Protein AF-A0A957VDD8-F1 (afdb_monomer_lite)

pLDDT: mean 85.75, std 15.96, range [26.28, 98.25]

Sequence (652 aa):
ADLAPQQKHSPRVVVMTPGPHNETYFEHAYLAAYLGYSLVQGDDLTVREGVVSLKSLEGLQPVDVILRRVDDEFCDPLELREDSRLGVAGLLETARRHNVAIANPLGSSVLENPGLMPFLPGLAKALLGQELILPSAATWWCGQPQELDFVLTHLDKLIIKKLSRQPQSRTAFGPLLSQAQRATLREQVKAQPHLFVGQEQVSFSTTPSFIEGRLEARHAVLRSFAVARRGSYIVMPGGLTRSAPDRGNFLVSNQAGGTSKDTWVLTSQPQKHISLWLQANRVEQAFKGSQFLPSRAAENLFWVGRYAERAEATARLLRMILDYLDDEPFGDEAEMACLAHLLRALTEVTATYPGFVGEESEALLVDPVPELLSVALTAERPGSLLSNLRSLARAAFAVRDLWSTDTWRVIEGLEGPWNALHLSETVSLSQMQNELNPLITALMAFAGLSVESMTHEAGWLLLDMGRRLERSQLTMSFIGATLGPEHAEAVQPLLLETVLRTTENVITYRRRYRSYLHVQTVLDLLLLDGTNPRSVVYQLDRLQEHLKQLPQERLAYRLGREERLLLEASTELRLSDTGELSQSSPGSGRREPLDGMLAHLAQLLDEMAQALTLNYFSHAQVPHRLVSAAQADGLPAATNGALKPIEPGEIS

Secondary structure (DSSP, 8-state):
-TTSTT--SS--EEEE---TTSTTHHHHHHHHHHHT-EEE-GGGEEEETTEEEEEETTEEEE--EEEE-S-GGGS-TTTT-TT-SSS-TTHHHHHHTTSSEEESPTTGGGGG-GGGGGGHHHHHHHHHSS--SSPPPPEEETTSHHHHHHHHHSTTTEEEEESS--TT-PPEEGGGS-HHHHHHHHHHHHHSGGGEEEEE-PPPPEEEEEETTEEEEEEEEEE--EEEETTEEEE-S--EEEE-SSTT-----TTTTPEEE------SSPPP---STT-GGGHHHHTT---PPBHHHHHHHHHHHHHHHHHHHHHHHHHHHHHHHHSTT---HHHHHHHHHHHHHHHHHHT--STTSSTTHHHHHHS-HHHHHHHHH-TTSTT-HHHHHHHHHHHHHTTGGGS-HHHHHHHHHHHHHHHHHHTSS---HHHHHHHHHHHHHHHHHHHHHHHHHS-TTHHHHHHHHHHHHHHHHHHHHHHHHHHSB---TTHHHHHHHHHHHHTT-HHHHHHHHTT---HHHHHIIIII-TT-TTSHHHHHHHHHHHHTTS-----TT---HHHHHHHHHHHHHHH--HHHHTSPPTTTSB-HHHHHHHHHHHHHHHHHHHHHIIIII--------SS-------------------------

Foldseek 3Di:
DVQFLVPDPFFQEAEEDLFDPDPCVVVSLVVCLQVVHHYDFQVQWEADPLFIWGQFLQGTHTHREYAYPDAQQQAALVPHNVPHPGHYHCVVVSVVVSNHGYVVDRPPCLVVQLLCLCCVQVCCCVPVVDGDPDHDFDKAQLVDPVSVVVCLVPLLFWWKFFRDPDVPGDTDNNVPDDPVRSVVVSVVCVVPVNGMMTGGDDDAFWDWDQDPNDTDTFGKDWDWDWDDDPNDIDIDQWTWMWTQPDHPDPDTDVVNVIDTDTGHDDDPDDDDPDRPVPPPPCVVVVVPDPPGQRLLLLVLLLLLLLLLLLLLLLLLLLLLLLVLVVPPDPDDPLSLVLSLLSQQLSCLLLVQPPGCHDDCNVVCSVPVVVSSCCLAQPCVGRSRNLVSLVSSLSSCSRNVSQDDPVLVVLSVVQNVLSVVQNPDPDDDSVSVSVVSVVNSVSSVVNVVCLVVPHDPASSSLSNLLSNLLNLLLSLLSSCCSQQFFADDPSNQQVSQCSNCSSLVNNVVLCVPVVPDRAQLSSCCQQAPPCVDCSHNLVSLVSNLVSVVRRNDPDPPPDDALLNVLSVVLNVLSNPDRSVLQNDDDPPPSGSVVSNVNSVSSNVSSVVSVVSCCVSRNDPDPPPDPPDDPPPPPDDDDDDDDDDDDDDDDDDD

Radius of gyration: 32.77 Å; chains: 1; bounding box: 100×66×93 Å

Structure (mmCIF, N/CA/C/O backbone):
data_AF-A0A957VDD8-F1
#
_entry.id   AF-A0A957VDD8-F1
#
loop_
_atom_site.group_PDB
_atom_site.id
_atom_site.type_symbol
_atom_site.label_atom_id
_atom_site.label_alt_id
_atom_site.label_comp_id
_atom_site.label_asym_id
_atom_site.label_entity_id
_atom_site.label_seq_id
_atom_site.pdbx_PDB_ins_code
_atom_site.Cartn_x
_atom_site.Cartn_y
_atom_site.Cartn_z
_atom_site.occupancy
_atom_site.B_iso_or_equiv
_atom_site.auth_seq_id
_atom_site.auth_comp_id
_atom_site.auth_asym_id
_atom_site.auth_atom_id
_atom_site.pdbx_PDB_model_num
ATOM 1 N N . ALA A 1 1 ? -1.784 -12.074 -27.170 1.00 60.00 1 ALA A N 1
ATOM 2 C CA . ALA A 1 1 ? -2.150 -13.320 -27.871 1.00 60.00 1 ALA A CA 1
ATOM 3 C C . ALA A 1 1 ? -0.938 -13.862 -28.619 1.00 60.00 1 ALA A C 1
ATOM 5 O O . ALA A 1 1 ? -0.396 -14.850 -28.160 1.00 60.00 1 ALA A O 1
ATOM 6 N N . ASP A 1 2 ? -0.436 -13.162 -29.644 1.00 74.94 2 ASP A N 1
ATOM 7 C CA . ASP A 1 2 ? 0.690 -13.613 -30.490 1.00 74.94 2 ASP A CA 1
ATOM 8 C C . ASP A 1 2 ? 1.978 -13.984 -29.727 1.00 74.94 2 ASP A C 1
ATOM 10 O O . ASP A 1 2 ? 2.726 -14.842 -30.178 1.00 74.94 2 ASP A O 1
ATOM 14 N N . LEU A 1 3 ? 2.237 -13.350 -28.577 1.00 82.38 3 LEU A N 1
ATOM 15 C CA . LEU A 1 3 ? 3.421 -13.621 -27.754 1.00 82.38 3 LEU A CA 1
ATOM 16 C C . LEU A 1 3 ? 3.244 -14.809 -26.787 1.00 82.38 3 LEU A C 1
ATOM 18 O O . LEU A 1 3 ? 4.228 -15.325 -26.276 1.00 82.38 3 LEU A O 1
ATOM 22 N N . ALA A 1 4 ? 2.009 -15.230 -26.495 1.00 82.38 4 ALA A N 1
ATOM 23 C CA . ALA A 1 4 ? 1.759 -16.279 -25.509 1.00 82.38 4 ALA A CA 1
ATOM 24 C C . ALA A 1 4 ? 2.214 -17.645 -26.057 1.00 82.38 4 ALA A C 1
ATOM 26 O O . ALA A 1 4 ? 1.820 -17.980 -27.177 1.00 82.38 4 ALA A O 1
ATOM 27 N N . PRO A 1 5 ? 2.959 -18.467 -25.293 1.00 78.81 5 PRO A N 1
ATOM 28 C CA . PRO A 1 5 ? 3.554 -19.689 -25.840 1.00 78.81 5 PRO A CA 1
ATOM 29 C C . PRO A 1 5 ? 2.548 -20.706 -26.391 1.00 78.81 5 PRO A C 1
ATOM 31 O O . PRO A 1 5 ? 2.798 -21.347 -27.406 1.00 78.81 5 PRO A O 1
ATOM 34 N N . GLN A 1 6 ? 1.371 -20.807 -25.767 1.00 75.75 6 GLN A N 1
ATOM 35 C CA . GLN A 1 6 ? 0.281 -21.686 -26.210 1.00 75.75 6 GLN A CA 1
ATOM 36 C C . GLN A 1 6 ? -0.730 -20.982 -27.135 1.00 75.75 6 GLN A C 1
ATOM 38 O O . GLN A 1 6 ? -1.808 -21.517 -27.374 1.00 75.75 6 GLN A O 1
ATOM 43 N N . GLN A 1 7 ? -0.432 -19.758 -27.600 1.00 71.62 7 GLN A N 1
ATOM 44 C CA . GLN A 1 7 ? -1.310 -18.917 -28.433 1.00 71.62 7 GLN A CA 1
ATOM 45 C C . GLN A 1 7 ? -2.776 -18.891 -27.963 1.00 71.62 7 GLN A C 1
ATOM 47 O O . GLN A 1 7 ? -3.713 -18.880 -28.763 1.00 71.62 7 GLN A O 1
ATOM 52 N N . LYS A 1 8 ? -2.986 -18.873 -26.640 1.00 72.00 8 LYS A N 1
ATOM 53 C CA . LYS A 1 8 ? -4.323 -18.824 -26.040 1.00 72.00 8 LYS A CA 1
ATOM 54 C C . LYS A 1 8 ? -5.091 -17.612 -26.567 1.00 72.00 8 LYS A C 1
ATOM 56 O O . LYS A 1 8 ? -4.533 -16.518 -26.690 1.00 72.00 8 LYS A O 1
ATOM 61 N N . HIS A 1 9 ? -6.391 -17.791 -26.804 1.00 63.25 9 HIS A N 1
ATOM 62 C CA . HIS A 1 9 ? -7.280 -16.707 -27.235 1.00 63.25 9 HIS A CA 1
ATOM 63 C C . HIS A 1 9 ? -7.305 -15.538 -26.234 1.00 63.25 9 HIS A C 1
ATOM 65 O O . HIS A 1 9 ? -7.321 -14.382 -26.657 1.00 63.25 9 HIS A O 1
ATOM 71 N N . SER A 1 10 ? -7.228 -15.836 -24.932 1.00 74.56 10 SER A N 1
ATOM 72 C CA . SER A 1 10 ? -7.159 -14.852 -23.843 1.00 74.56 10 SER A CA 1
ATOM 73 C C . SER A 1 10 ? -6.005 -15.206 -22.895 1.00 74.56 10 SER A C 1
ATOM 75 O O . SER A 1 10 ? -6.232 -15.905 -21.909 1.00 74.56 10 SER A O 1
ATOM 77 N N . PRO A 1 11 ? -4.757 -14.812 -23.209 1.00 85.56 11 PRO A N 1
ATOM 78 C CA . PRO A 1 11 ? -3.621 -15.103 -22.345 1.00 85.56 11 PRO A CA 1
ATOM 79 C C . PRO A 1 11 ? -3.638 -14.205 -21.110 1.00 85.56 11 PRO A C 1
ATOM 81 O O . PRO A 1 11 ? -3.979 -13.023 -21.205 1.00 85.56 11 PRO A O 1
ATOM 84 N N . ARG A 1 12 ? -3.205 -14.739 -19.970 1.00 88.12 12 ARG A N 1
ATOM 85 C CA . ARG A 1 12 ? -2.995 -13.951 -18.759 1.00 88.12 12 ARG A CA 1
ATOM 86 C C . ARG A 1 12 ? -1.698 -13.163 -18.880 1.00 88.12 12 ARG A C 1
ATOM 88 O O . ARG A 1 12 ? -0.616 -13.747 -18.962 1.00 88.12 12 ARG A O 1
ATOM 95 N N . VAL A 1 13 ? -1.829 -11.840 -18.885 1.00 91.75 13 VAL A N 1
ATOM 96 C CA . VAL A 1 13 ? -0.711 -10.899 -18.974 1.00 91.75 13 VAL A CA 1
ATOM 97 C C . VAL A 1 13 ? -0.576 -10.152 -17.652 1.00 91.75 13 VAL A C 1
ATOM 99 O O . VAL A 1 13 ? -1.572 -9.675 -17.111 1.00 91.75 13 VAL A O 1
ATOM 102 N N . VAL A 1 14 ? 0.651 -10.037 -17.147 1.00 93.88 14 VAL A N 1
ATOM 103 C CA . VAL A 1 14 ? 0.979 -9.258 -15.942 1.00 93.88 14 VAL A CA 1
ATOM 104 C C . VAL A 1 14 ? 2.075 -8.237 -16.240 1.00 93.88 14 VAL A C 1
ATOM 106 O O . VAL A 1 14 ? 2.902 -8.460 -17.127 1.00 93.88 14 VAL A O 1
ATOM 109 N N . VAL A 1 15 ? 2.104 -7.130 -15.496 1.00 95.69 15 VAL A N 1
ATOM 110 C CA . VAL A 1 15 ? 3.193 -6.142 -15.538 1.00 95.69 15 VAL A CA 1
ATOM 111 C C . VAL A 1 15 ? 4.089 -6.342 -14.321 1.00 95.69 15 VAL A C 1
ATOM 113 O O . VAL A 1 15 ? 3.688 -6.023 -13.205 1.00 95.69 15 VAL A O 1
ATOM 116 N N . MET A 1 16 ? 5.299 -6.862 -14.524 1.00 96.38 16 MET A N 1
ATOM 117 C CA . MET A 1 16 ? 6.254 -7.114 -13.442 1.00 96.38 16 MET A CA 1
ATOM 118 C C . MET A 1 16 ? 7.080 -5.863 -13.145 1.00 96.38 16 MET A C 1
ATOM 120 O O . MET A 1 16 ? 7.816 -5.389 -14.011 1.00 96.38 16 MET A O 1
ATOM 124 N N . THR A 1 17 ? 6.979 -5.347 -11.922 1.00 95.56 17 THR A N 1
ATOM 125 C CA . THR A 1 17 ? 7.625 -4.113 -11.456 1.00 95.56 17 THR A CA 1
ATOM 126 C C . THR A 1 17 ? 8.603 -4.390 -10.307 1.00 95.56 17 THR A C 1
ATOM 128 O O . THR A 1 17 ? 8.339 -5.265 -9.482 1.00 95.56 17 THR A O 1
ATOM 131 N N . PRO A 1 18 ? 9.712 -3.634 -10.189 1.00 93.12 18 PRO A N 1
ATOM 132 C CA . PRO A 1 18 ? 10.590 -3.705 -9.018 1.00 93.12 18 PRO A CA 1
ATOM 133 C C . PRO A 1 18 ? 9.911 -3.162 -7.749 1.00 93.12 18 PRO A C 1
ATOM 135 O O . PRO A 1 18 ? 10.306 -3.503 -6.638 1.00 93.12 18 PRO A O 1
ATOM 138 N N . GLY A 1 19 ? 8.859 -2.350 -7.899 1.00 91.56 19 GLY A N 1
ATOM 139 C CA . GLY A 1 19 ? 8.053 -1.846 -6.792 1.00 91.56 19 GLY A CA 1
ATOM 140 C C . GLY A 1 19 ? 8.102 -0.335 -6.584 1.00 91.56 19 GLY A C 1
ATOM 141 O O . GLY A 1 19 ? 8.735 0.377 -7.366 1.00 91.56 19 GLY A O 1
ATOM 142 N N . PRO A 1 20 ? 7.448 0.147 -5.513 1.00 89.12 20 PRO A N 1
ATOM 143 C CA . PRO A 1 20 ? 7.213 1.572 -5.267 1.00 89.12 20 PRO A CA 1
ATOM 144 C C . PRO A 1 20 ? 8.469 2.437 -5.132 1.00 89.12 20 PRO A C 1
ATOM 146 O O . PRO A 1 20 ? 8.449 3.615 -5.463 1.00 89.12 20 PRO A O 1
ATOM 149 N N . HIS A 1 21 ? 9.583 1.856 -4.690 1.00 87.19 21 HIS A N 1
ATOM 150 C CA . HIS A 1 21 ? 10.847 2.578 -4.509 1.00 87.19 21 HIS A CA 1
ATOM 151 C C . HIS A 1 21 ? 11.586 2.873 -5.828 1.00 87.19 21 HIS A C 1
ATOM 153 O O . HIS A 1 21 ? 12.662 3.465 -5.814 1.00 87.19 21 HIS A O 1
ATOM 159 N N . ASN A 1 22 ? 11.049 2.445 -6.975 1.00 88.75 22 ASN A N 1
ATOM 160 C CA . ASN A 1 22 ? 11.632 2.726 -8.281 1.00 88.75 22 ASN A CA 1
ATOM 161 C C . ASN A 1 22 ? 11.146 4.073 -8.840 1.00 88.75 22 ASN A C 1
ATOM 163 O O . ASN A 1 22 ? 9.949 4.349 -8.855 1.00 88.75 22 ASN A O 1
ATOM 167 N N . GLU A 1 23 ? 12.066 4.867 -9.398 1.00 84.44 23 GLU A N 1
ATOM 168 C CA . GLU A 1 23 ? 11.783 6.202 -9.959 1.00 84.44 23 GLU A CA 1
ATOM 169 C C . GLU A 1 23 ? 10.713 6.214 -11.070 1.00 84.44 23 GLU A C 1
ATOM 171 O O . GLU A 1 23 ? 10.054 7.229 -11.284 1.00 84.44 23 GLU A O 1
ATOM 176 N N . THR A 1 24 ? 10.508 5.091 -11.767 1.00 88.75 24 THR A N 1
ATOM 177 C CA . THR A 1 24 ? 9.516 4.945 -12.847 1.00 88.75 24 THR A CA 1
ATOM 178 C C . THR A 1 24 ? 8.283 4.130 -12.446 1.00 88.75 24 THR A C 1
ATOM 180 O O . THR A 1 24 ? 7.459 3.806 -13.300 1.00 88.75 24 THR A O 1
ATOM 183 N N . TYR A 1 25 ? 8.094 3.831 -11.154 1.00 91.12 25 TYR A N 1
ATOM 184 C CA . TYR A 1 25 ? 6.967 3.019 -10.676 1.00 91.12 25 TYR A CA 1
ATOM 185 C C . TYR A 1 25 ? 5.596 3.566 -11.104 1.00 91.12 25 TYR A C 1
ATOM 187 O O . TYR A 1 25 ? 4.730 2.793 -11.515 1.00 91.12 25 TYR A O 1
ATOM 195 N N . PHE A 1 26 ? 5.418 4.891 -11.092 1.00 88.31 26 PHE A N 1
ATOM 196 C CA . PHE A 1 26 ? 4.192 5.529 -11.576 1.00 88.31 26 PHE A CA 1
ATOM 197 C C . PHE A 1 26 ? 3.865 5.147 -13.030 1.00 88.31 26 PHE A C 1
ATOM 199 O O . PHE A 1 26 ? 2.717 4.833 -13.335 1.00 88.31 26 PHE A O 1
ATOM 206 N N . GLU A 1 27 ? 4.864 5.115 -13.920 1.00 91.19 27 GLU A N 1
ATOM 207 C CA . GLU A 1 27 ? 4.679 4.697 -15.317 1.00 91.19 27 GLU A CA 1
ATOM 208 C C . GLU A 1 27 ? 4.226 3.233 -15.388 1.00 91.19 27 GLU A C 1
ATOM 210 O O . GLU A 1 27 ? 3.357 2.890 -16.187 1.00 91.19 27 GLU A O 1
ATOM 215 N N . HIS A 1 28 ? 4.770 2.372 -14.522 1.00 94.31 28 HIS A N 1
ATOM 216 C CA . HIS A 1 28 ? 4.409 0.955 -14.471 1.00 94.31 28 HIS A CA 1
ATOM 217 C C . HIS A 1 28 ? 2.951 0.767 -14.040 1.00 94.31 28 HIS A C 1
ATOM 219 O O . HIS A 1 28 ? 2.212 0.047 -14.710 1.00 94.31 28 HIS A O 1
ATOM 225 N N . ALA A 1 29 ? 2.533 1.447 -12.967 1.00 90.62 29 ALA A N 1
ATOM 226 C CA . ALA A 1 29 ? 1.161 1.408 -12.468 1.00 90.62 29 ALA A CA 1
ATOM 227 C C . ALA A 1 29 ? 0.167 2.003 -13.477 1.00 90.62 29 ALA A C 1
ATOM 229 O O . ALA A 1 29 ? -0.866 1.399 -13.757 1.00 90.62 29 ALA A O 1
ATOM 230 N N . TYR A 1 30 ? 0.512 3.139 -14.093 1.00 89.56 30 TYR A N 1
ATOM 231 C CA . TYR A 1 30 ? -0.303 3.756 -15.138 1.00 89.56 30 TYR A CA 1
ATOM 232 C C . TYR A 1 30 ? -0.490 2.827 -16.342 1.00 89.56 30 TYR A C 1
ATOM 234 O O . TYR A 1 30 ? -1.609 2.655 -16.817 1.00 89.56 30 TYR A O 1
ATOM 242 N N . LEU A 1 31 ? 0.585 2.197 -16.831 1.00 89.62 31 LEU A N 1
ATOM 243 C CA . LEU A 1 31 ? 0.509 1.261 -17.955 1.00 89.62 31 LEU A CA 1
ATOM 244 C C . LEU A 1 31 ? -0.300 0.009 -17.608 1.00 89.62 31 LEU A C 1
ATOM 246 O O . LEU A 1 31 ? -1.077 -0.446 -18.443 1.00 89.62 31 LEU A O 1
ATOM 250 N N . ALA A 1 32 ? -0.135 -0.538 -16.401 1.00 89.62 32 ALA A N 1
ATOM 251 C CA . ALA A 1 32 ? -0.904 -1.689 -15.936 1.00 89.62 32 ALA A CA 1
ATOM 252 C C . ALA A 1 32 ? -2.409 -1.378 -15.913 1.00 89.62 32 ALA A C 1
ATOM 254 O O . ALA A 1 32 ? -3.184 -2.095 -16.548 1.00 89.62 32 ALA A O 1
ATOM 255 N N . ALA A 1 33 ? -2.798 -0.253 -15.303 1.00 84.88 33 ALA A N 1
ATOM 256 C CA . ALA A 1 33 ? -4.184 0.207 -15.258 1.00 84.88 33 ALA A CA 1
ATOM 257 C C . ALA A 1 33 ? -4.743 0.514 -16.660 1.00 84.88 33 ALA A C 1
ATOM 259 O O . ALA A 1 33 ? -5.826 0.056 -17.014 1.00 84.88 33 ALA A O 1
ATOM 260 N N . TYR A 1 34 ? -3.988 1.231 -17.499 1.00 84.62 34 TYR A N 1
ATOM 261 C CA . TYR A 1 34 ? -4.412 1.592 -18.856 1.00 84.62 34 TYR A CA 1
ATOM 262 C C . TYR A 1 34 ? -4.612 0.371 -19.768 1.00 84.62 34 TYR A C 1
ATOM 264 O O . TYR A 1 34 ? -5.492 0.378 -20.629 1.00 84.62 34 TYR A O 1
ATOM 272 N N . LEU A 1 35 ? -3.791 -0.672 -19.599 1.00 84.44 35 LEU A N 1
ATOM 273 C CA . LEU A 1 35 ? -3.866 -1.909 -20.381 1.00 84.44 35 LEU A CA 1
ATOM 274 C C . LEU A 1 35 ? -4.796 -2.968 -19.765 1.00 84.44 35 LEU A C 1
ATOM 276 O O . LEU A 1 35 ? -5.073 -3.966 -20.432 1.00 84.44 35 LEU A O 1
ATOM 280 N N . GLY A 1 36 ? -5.269 -2.769 -18.531 1.00 81.81 36 GLY A N 1
ATOM 281 C CA . GLY A 1 36 ? -6.085 -3.742 -17.800 1.00 81.81 36 GLY A CA 1
ATOM 282 C C . GLY A 1 36 ? -5.315 -5.006 -17.399 1.00 81.81 36 GLY A C 1
ATOM 283 O O . GLY A 1 36 ? -5.866 -6.104 -17.438 1.00 81.81 36 GLY A O 1
ATOM 284 N N . TYR A 1 37 ? -4.025 -4.879 -17.077 1.00 88.56 37 TYR A N 1
ATOM 285 C CA . TYR A 1 37 ? -3.176 -5.988 -16.625 1.00 88.56 37 TYR A CA 1
ATOM 286 C C . TYR A 1 37 ? -2.872 -5.858 -15.135 1.00 88.56 37 TYR A C 1
ATOM 288 O O . TYR A 1 37 ? -2.703 -4.752 -14.632 1.00 88.56 37 TYR A O 1
ATOM 296 N N . SER A 1 38 ? -2.746 -6.981 -14.424 1.00 89.88 38 SER A N 1
ATOM 297 C CA . SER A 1 38 ? -2.346 -6.959 -13.012 1.00 89.88 38 SER A CA 1
ATOM 298 C C . SER A 1 38 ? -0.904 -6.459 -12.868 1.00 89.88 38 SER A C 1
ATOM 300 O O . SER A 1 38 ? 0.008 -6.993 -13.510 1.00 89.88 38 SER A O 1
ATOM 302 N N . LEU A 1 39 ? -0.696 -5.455 -12.013 1.00 93.06 39 LEU A N 1
ATOM 303 C CA . LEU A 1 39 ? 0.628 -5.006 -11.591 1.00 93.06 39 LEU A CA 1
ATOM 304 C C . LEU A 1 39 ? 1.164 -5.953 -10.510 1.00 93.06 39 LEU A C 1
ATOM 306 O O . LEU A 1 39 ? 0.517 -6.162 -9.487 1.00 93.06 39 LEU A O 1
ATOM 310 N N . VAL A 1 40 ? 2.341 -6.539 -10.731 1.00 94.00 40 VAL A N 1
ATOM 311 C CA . VAL A 1 40 ? 2.903 -7.586 -9.861 1.00 94.00 40 VAL A CA 1
ATOM 312 C C . VAL A 1 40 ? 4.370 -7.313 -9.539 1.00 94.00 40 VAL A C 1
ATOM 314 O O . VAL A 1 40 ? 5.125 -6.844 -10.387 1.00 94.00 40 VAL A O 1
ATOM 317 N N . GLN A 1 41 ? 4.798 -7.611 -8.318 1.00 93.00 41 GLN A N 1
ATOM 318 C CA . GLN A 1 41 ? 6.211 -7.717 -7.945 1.00 93.00 41 GLN A CA 1
ATOM 319 C C . GLN A 1 41 ? 6.682 -9.175 -8.052 1.00 93.00 41 GLN A C 1
ATOM 321 O O . GLN A 1 41 ? 5.865 -10.081 -8.210 1.00 93.00 41 GLN A O 1
ATOM 326 N N . GLY A 1 42 ? 7.994 -9.417 -7.950 1.00 91.12 42 GLY A N 1
ATOM 327 C CA . GLY A 1 42 ? 8.552 -10.776 -7.956 1.00 91.12 42 GLY A CA 1
ATOM 328 C C . GLY A 1 42 ? 7.888 -11.698 -6.925 1.00 91.12 42 GLY A C 1
ATOM 329 O O . GLY A 1 42 ? 7.486 -12.810 -7.258 1.00 91.12 42 GLY A O 1
ATOM 330 N N . ASP A 1 43 ? 7.644 -11.186 -5.716 1.00 88.94 43 ASP A N 1
ATOM 331 C CA . ASP A 1 43 ? 6.997 -11.933 -4.631 1.00 88.94 43 ASP A CA 1
ATOM 332 C C . ASP A 1 43 ? 5.519 -12.263 -4.884 1.00 88.94 43 ASP A C 1
ATOM 334 O O . ASP A 1 43 ? 4.988 -13.176 -4.251 1.00 88.94 43 ASP A O 1
ATOM 338 N N . ASP A 1 44 ? 4.853 -11.594 -5.827 1.00 91.69 44 ASP A N 1
ATOM 339 C CA . ASP A 1 44 ? 3.480 -11.927 -6.230 1.00 91.69 44 ASP A CA 1
ATOM 340 C C . ASP A 1 44 ? 3.447 -13.152 -7.161 1.00 91.69 44 ASP A C 1
ATOM 342 O O . ASP A 1 44 ? 2.391 -13.741 -7.398 1.00 91.69 44 ASP A O 1
ATOM 346 N N . LEU A 1 45 ? 4.603 -13.565 -7.687 1.00 93.94 45 LEU A N 1
ATOM 347 C CA . LEU A 1 45 ? 4.751 -14.679 -8.610 1.00 93.94 45 LEU A CA 1
ATOM 348 C C . LEU A 1 45 ? 5.484 -15.852 -7.943 1.00 93.94 45 LEU A C 1
ATOM 350 O O . LEU A 1 45 ? 6.238 -15.717 -6.978 1.00 93.94 45 LEU A O 1
ATOM 354 N N . THR A 1 46 ? 5.245 -17.057 -8.444 1.00 94.12 46 THR A N 1
ATOM 355 C CA . THR A 1 46 ? 5.969 -18.264 -8.036 1.00 94.12 46 THR A CA 1
ATOM 356 C C . THR A 1 46 ? 6.078 -19.223 -9.207 1.00 94.12 46 THR A C 1
ATOM 358 O O . THR A 1 46 ? 5.191 -19.267 -10.057 1.00 94.12 46 THR A O 1
ATOM 361 N N . VAL A 1 47 ? 7.157 -19.997 -9.261 1.00 94.38 47 VAL A N 1
ATOM 362 C CA . VAL A 1 47 ? 7.317 -21.073 -10.238 1.00 94.38 47 VAL A CA 1
ATOM 363 C C . VAL A 1 47 ? 7.036 -22.399 -9.547 1.00 94.38 47 VAL A C 1
ATOM 365 O O . VAL A 1 47 ? 7.684 -22.741 -8.559 1.00 94.38 47 VAL A O 1
ATOM 368 N N . ARG A 1 48 ? 6.080 -23.164 -10.078 1.00 90.38 48 ARG A N 1
ATOM 369 C CA . ARG A 1 48 ? 5.814 -24.549 -9.665 1.00 90.38 48 ARG A CA 1
ATOM 370 C C . ARG A 1 48 ? 5.756 -25.428 -10.899 1.00 90.38 48 ARG A C 1
ATOM 372 O O . ARG A 1 48 ? 5.112 -25.061 -11.873 1.00 90.38 48 ARG A O 1
ATOM 379 N N . GLU A 1 49 ? 6.479 -26.546 -10.873 1.00 88.00 49 GLU A N 1
ATOM 380 C CA . GLU A 1 49 ? 6.519 -27.516 -11.982 1.00 88.00 49 GLU A CA 1
ATOM 381 C C . GLU A 1 49 ? 6.865 -26.877 -13.345 1.00 88.00 49 GLU A C 1
ATOM 383 O O . GLU A 1 49 ? 6.415 -27.307 -14.403 1.00 88.00 49 GLU A O 1
ATOM 388 N N . GLY A 1 50 ? 7.689 -25.822 -13.327 1.00 89.50 50 GLY A N 1
ATOM 389 C CA . GLY A 1 50 ? 8.068 -25.072 -14.525 1.00 89.50 50 GLY A CA 1
ATOM 390 C C . GLY A 1 50 ? 6.958 -24.185 -15.093 1.00 89.50 50 GLY A C 1
ATOM 391 O O . GLY A 1 50 ? 7.019 -23.857 -16.272 1.00 89.50 50 GLY A O 1
ATOM 392 N N . VAL A 1 51 ? 5.950 -23.808 -14.305 1.00 92.62 51 VAL A N 1
ATOM 393 C CA . VAL A 1 51 ? 4.892 -22.856 -14.677 1.00 92.62 51 VAL A CA 1
ATOM 394 C C . VAL A 1 51 ? 4.945 -21.651 -13.740 1.00 92.62 51 VAL A C 1
ATOM 396 O O . VAL A 1 51 ? 4.899 -21.810 -12.518 1.00 92.62 51 VAL A O 1
ATOM 399 N N . VAL A 1 52 ? 5.010 -20.437 -14.301 1.00 95.25 52 VAL A N 1
ATOM 400 C CA . VAL A 1 52 ? 4.866 -19.200 -13.517 1.00 95.25 52 VAL A CA 1
ATOM 401 C C . VAL A 1 52 ? 3.397 -19.019 -13.152 1.00 95.25 52 VAL A C 1
ATOM 403 O O . VAL A 1 52 ? 2.529 -19.009 -14.024 1.00 95.25 52 VAL A O 1
ATOM 406 N N . SER A 1 53 ? 3.121 -18.838 -11.867 1.00 94.31 53 SER A N 1
ATOM 407 C CA . SER A 1 53 ? 1.785 -18.601 -11.329 1.00 94.31 53 SER A CA 1
ATOM 408 C C . SER A 1 53 ? 1.742 -17.321 -10.501 1.00 94.31 53 SER A C 1
ATOM 410 O O . SER A 1 53 ? 2.662 -17.037 -9.736 1.00 94.31 53 SER A O 1
ATOM 412 N N . LEU A 1 54 ? 0.655 -16.568 -10.640 1.00 92.50 54 LEU A N 1
ATOM 413 C CA . LEU A 1 54 ? 0.279 -15.443 -9.795 1.00 92.50 54 LEU A CA 1
ATOM 414 C C . LEU A 1 54 ? -0.349 -15.961 -8.501 1.00 92.50 54 LEU A C 1
ATOM 416 O O . LEU A 1 54 ? -1.279 -16.767 -8.545 1.00 92.50 54 LEU A O 1
ATOM 420 N N . LYS A 1 55 ? 0.133 -15.462 -7.364 1.00 91.12 55 LYS A N 1
ATOM 421 C CA . LYS A 1 55 ? -0.473 -15.652 -6.045 1.00 91.12 55 LYS A CA 1
ATOM 422 C C . LYS A 1 55 ? -1.658 -14.695 -5.916 1.00 91.12 55 LYS A C 1
ATOM 424 O O . LYS A 1 55 ? -1.469 -13.485 -5.783 1.00 91.12 55 LYS A O 1
ATOM 429 N N . SER A 1 56 ? -2.871 -15.227 -6.009 1.00 88.19 56 SER A N 1
ATOM 430 C CA . SER A 1 56 ? -4.107 -14.450 -5.884 1.00 88.19 56 SER A CA 1
ATOM 431 C C . SER A 1 56 ? -4.945 -14.927 -4.705 1.00 88.19 56 SER A C 1
ATOM 433 O O . SER A 1 56 ? -4.706 -16.007 -4.163 1.00 88.19 56 SER A O 1
ATOM 435 N N . LEU A 1 57 ? -5.968 -14.155 -4.340 1.00 81.62 57 LEU A N 1
ATOM 436 C CA . LEU A 1 57 ? -6.957 -14.583 -3.343 1.00 81.62 57 LEU A CA 1
ATOM 437 C C . LEU A 1 57 ? -7.685 -15.880 -3.730 1.00 81.62 57 LEU A C 1
ATOM 439 O O . LEU A 1 57 ? -8.105 -16.626 -2.859 1.00 81.62 57 LEU A O 1
ATOM 443 N N . GLU A 1 58 ? -7.796 -16.172 -5.026 1.00 78.44 58 GLU A N 1
ATOM 444 C CA . GLU A 1 58 ? -8.409 -17.398 -5.559 1.00 78.44 58 GLU A CA 1
ATOM 445 C C . GLU A 1 58 ? -7.381 -18.532 -5.749 1.00 78.44 58 GLU A C 1
ATOM 447 O O . GLU A 1 58 ? -7.591 -19.461 -6.529 1.00 78.44 58 GLU A O 1
ATOM 452 N N . GLY A 1 59 ? -6.219 -18.429 -5.100 1.00 82.81 59 GLY A N 1
ATOM 453 C CA . GLY A 1 59 ? -5.120 -19.381 -5.220 1.00 82.81 59 GLY A CA 1
ATOM 454 C C . GLY A 1 59 ? -4.160 -19.066 -6.369 1.00 82.81 59 GLY A C 1
ATOM 455 O O . GLY A 1 59 ? -4.030 -17.922 -6.823 1.00 82.81 59 GLY A O 1
ATOM 456 N N . LEU A 1 60 ? -3.431 -20.091 -6.819 1.00 88.38 60 LEU A N 1
ATOM 457 C CA . LEU A 1 60 ? -2.388 -19.957 -7.836 1.00 88.38 60 LEU A CA 1
ATOM 458 C C . LEU A 1 60 ? -2.965 -19.951 -9.248 1.00 88.38 60 LEU A C 1
ATOM 460 O O . LEU A 1 60 ? -3.612 -20.903 -9.678 1.00 88.38 60 LEU A O 1
ATOM 464 N N . GLN A 1 61 ? -2.668 -18.889 -9.991 1.00 88.31 61 GLN A N 1
ATOM 465 C CA . GLN A 1 61 ? -3.212 -18.670 -11.325 1.00 88.31 61 GLN A CA 1
ATOM 466 C C . GLN A 1 61 ? -2.098 -18.617 -12.380 1.00 88.31 61 GLN A C 1
ATOM 468 O O . GLN A 1 61 ? -1.222 -17.759 -12.274 1.00 88.31 61 GLN A O 1
ATOM 473 N N . PRO A 1 62 ? -2.108 -19.465 -13.423 1.00 91.44 62 PRO A N 1
ATOM 474 C CA . PRO A 1 62 ? -1.013 -19.529 -14.390 1.00 91.44 62 PRO A CA 1
ATOM 475 C C . PRO A 1 62 ? -0.893 -18.234 -15.206 1.00 91.44 62 PRO A C 1
ATOM 477 O O . PRO A 1 62 ? -1.892 -17.703 -15.700 1.00 91.44 62 PRO A O 1
ATOM 480 N N . VAL A 1 63 ? 0.338 -17.749 -15.368 1.00 93.62 63 VAL A N 1
ATOM 481 C CA . VAL A 1 63 ? 0.691 -16.539 -16.124 1.00 93.62 63 VAL A CA 1
ATOM 482 C C . VAL A 1 63 ? 1.296 -16.935 -17.467 1.00 93.62 63 VAL A C 1
ATOM 484 O O . VAL A 1 63 ? 2.257 -17.696 -17.519 1.00 93.62 63 VAL A O 1
ATOM 487 N N . ASP A 1 64 ? 0.763 -16.383 -18.559 1.00 93.56 64 ASP A N 1
ATOM 488 C CA . ASP A 1 64 ? 1.222 -16.703 -19.914 1.00 93.56 64 ASP A CA 1
ATOM 489 C C . ASP A 1 64 ? 2.263 -15.697 -20.430 1.00 93.56 64 ASP A C 1
ATOM 491 O O . ASP A 1 64 ? 3.169 -16.060 -21.185 1.00 93.56 64 ASP A O 1
ATOM 495 N N . VAL A 1 65 ? 2.123 -14.417 -20.060 1.00 94.75 65 VAL A N 1
ATOM 496 C CA . VAL A 1 65 ? 2.983 -13.325 -20.535 1.00 94.75 65 VAL A CA 1
ATOM 497 C C . VAL A 1 65 ? 3.324 -12.360 -19.402 1.00 94.75 65 VAL A C 1
ATOM 499 O O . VAL A 1 65 ? 2.445 -11.898 -18.678 1.00 94.75 65 VAL A O 1
ATOM 502 N N . ILE A 1 66 ? 4.596 -11.984 -19.306 1.00 96.38 66 ILE A N 1
ATOM 503 C CA . ILE A 1 66 ? 5.103 -10.982 -18.370 1.00 96.38 66 ILE A CA 1
ATOM 504 C C . ILE A 1 66 ? 5.623 -9.784 -19.164 1.00 96.38 66 ILE A C 1
ATOM 506 O O . ILE A 1 66 ? 6.632 -9.884 -19.865 1.00 96.38 66 ILE A O 1
ATOM 510 N N . LEU A 1 67 ? 4.959 -8.634 -19.035 1.00 95.44 67 LEU A N 1
ATOM 511 C CA . LEU A 1 67 ? 5.523 -7.344 -19.424 1.00 95.44 67 LEU A CA 1
ATOM 512 C C . LEU A 1 67 ? 6.451 -6.877 -18.303 1.00 95.44 67 LEU A C 1
ATOM 514 O O . LEU A 1 67 ? 6.015 -6.451 -17.238 1.00 95.44 67 LEU A O 1
ATOM 518 N N . ARG A 1 68 ? 7.748 -6.995 -18.529 1.00 94.44 68 ARG A N 1
ATOM 519 C CA . ARG A 1 68 ? 8.772 -6.812 -17.515 1.00 94.44 68 ARG A CA 1
ATOM 520 C C . ARG A 1 68 ? 9.286 -5.377 -17.479 1.00 94.44 68 ARG A C 1
ATOM 522 O O . ARG A 1 68 ? 9.643 -4.806 -18.506 1.00 94.44 68 ARG A O 1
ATOM 529 N N . ARG A 1 69 ? 9.397 -4.839 -16.265 1.00 95.06 69 ARG A N 1
ATOM 530 C CA . ARG A 1 69 ? 10.004 -3.540 -15.932 1.00 95.06 69 ARG A CA 1
ATOM 531 C C . ARG A 1 69 ? 11.146 -3.658 -14.915 1.00 95.06 69 ARG A C 1
ATOM 533 O O . ARG A 1 69 ? 11.488 -2.693 -14.243 1.00 95.06 69 ARG A O 1
ATOM 540 N N . VAL A 1 70 ? 11.696 -4.862 -14.794 1.00 93.62 70 VAL A N 1
ATOM 541 C CA . VAL A 1 70 ? 12.835 -5.224 -13.941 1.00 93.62 70 VAL A CA 1
ATOM 542 C C . VAL A 1 70 ? 14.005 -5.595 -14.849 1.00 93.62 70 VAL A C 1
ATOM 544 O O . VAL A 1 70 ? 13.801 -6.320 -15.824 1.00 93.62 70 VAL A O 1
ATOM 547 N N . ASP A 1 71 ? 15.210 -5.119 -14.543 1.00 91.19 71 ASP A N 1
ATOM 548 C CA . ASP A 1 71 ? 16.416 -5.401 -15.334 1.00 91.19 71 ASP A CA 1
ATOM 549 C C . ASP A 1 71 ? 16.804 -6.886 -15.306 1.00 91.19 71 ASP A C 1
ATOM 551 O O . ASP A 1 71 ? 16.471 -7.603 -14.362 1.00 91.19 71 ASP A O 1
ATOM 555 N N . ASP A 1 72 ? 17.508 -7.346 -16.350 1.00 91.94 72 ASP A N 1
ATOM 556 C CA . ASP A 1 72 ? 17.824 -8.767 -16.588 1.00 91.94 72 ASP A CA 1
ATOM 557 C C . ASP A 1 72 ? 18.389 -9.442 -15.338 1.00 91.94 72 ASP A C 1
ATOM 559 O O . ASP A 1 72 ? 17.803 -10.407 -14.856 1.00 91.94 72 ASP A O 1
ATOM 563 N N . GLU A 1 73 ? 19.466 -8.887 -14.776 1.00 91.12 73 GLU A N 1
ATOM 564 C CA . GLU A 1 73 ? 20.202 -9.477 -13.653 1.00 91.12 73 GLU A CA 1
ATOM 565 C C . GLU A 1 73 ? 19.320 -9.740 -12.425 1.00 91.12 73 GLU A C 1
ATOM 567 O O . GLU A 1 73 ? 19.530 -10.714 -11.711 1.00 91.12 73 GLU A O 1
ATOM 572 N N . PHE A 1 74 ? 18.284 -8.928 -12.206 1.00 93.75 74 PHE A N 1
ATOM 573 C CA . PHE A 1 74 ? 17.425 -9.037 -11.032 1.00 93.75 74 PHE A CA 1
ATOM 574 C C . PHE A 1 74 ? 16.260 -10.015 -11.209 1.00 93.75 74 PHE A C 1
ATOM 576 O O . PHE A 1 74 ? 15.518 -10.224 -10.253 1.00 93.75 74 PHE A O 1
ATOM 583 N N . CYS A 1 75 ? 16.064 -10.603 -12.391 1.00 94.25 75 CYS A N 1
ATOM 584 C CA . CYS A 1 75 ? 14.840 -11.339 -12.719 1.00 94.25 75 CYS A CA 1
ATOM 585 C C . CYS A 1 75 ? 14.760 -12.761 -12.172 1.00 94.25 75 CYS A C 1
ATOM 587 O O . CYS A 1 75 ? 13.649 -13.244 -11.962 1.00 94.25 75 CYS A O 1
ATOM 589 N N . ASP A 1 76 ? 15.892 -13.425 -11.950 1.00 95.19 76 ASP A N 1
ATOM 590 C CA . ASP A 1 76 ? 15.926 -14.791 -11.429 1.00 95.19 76 ASP A CA 1
ATOM 591 C C . ASP A 1 76 ? 17.111 -14.967 -10.467 1.00 95.19 76 ASP A C 1
ATOM 593 O O . ASP A 1 76 ? 18.259 -15.006 -10.921 1.00 95.19 76 ASP A O 1
ATOM 597 N N . PRO A 1 77 ? 16.868 -15.065 -9.148 1.00 93.50 77 PRO A N 1
ATOM 598 C CA . PRO A 1 77 ? 17.941 -15.235 -8.178 1.00 93.50 77 PRO A CA 1
ATOM 599 C C . PRO A 1 77 ? 18.627 -16.607 -8.234 1.00 93.50 77 PRO A C 1
ATOM 601 O O . PRO A 1 77 ? 19.688 -16.754 -7.640 1.00 93.50 77 PRO A O 1
ATOM 604 N N . LEU A 1 78 ? 18.067 -17.611 -8.924 1.00 92.62 78 LEU A N 1
ATOM 605 C CA . LEU A 1 78 ? 18.705 -18.931 -9.034 1.00 92.62 78 LEU A CA 1
ATOM 606 C C . LEU A 1 78 ? 19.794 -18.990 -10.108 1.00 92.62 78 LEU A C 1
ATOM 608 O O . LEU A 1 78 ? 20.716 -19.791 -9.993 1.00 92.62 78 LEU A O 1
ATOM 612 N N . GLU A 1 79 ? 19.673 -18.181 -11.161 1.00 91.31 79 GLU A N 1
ATOM 613 C CA . GLU A 1 79 ? 20.566 -18.251 -12.326 1.00 91.31 79 GLU A CA 1
ATOM 614 C C . GLU A 1 79 ? 21.313 -16.949 -12.627 1.00 91.31 79 GLU A C 1
ATOM 616 O O . GLU A 1 79 ? 22.319 -16.982 -13.334 1.00 91.31 79 GLU A O 1
ATOM 621 N N . LEU A 1 80 ? 20.815 -15.803 -12.152 1.00 91.50 80 LEU A N 1
ATOM 622 C CA . LEU A 1 80 ? 21.377 -14.492 -12.469 1.00 91.50 80 LEU A CA 1
ATOM 623 C C . LEU A 1 80 ? 22.037 -13.887 -11.232 1.00 91.50 80 LEU A C 1
ATOM 625 O O . LEU A 1 80 ? 23.227 -14.091 -11.007 1.00 91.50 80 LEU A O 1
ATOM 629 N N . ARG A 1 81 ? 21.281 -13.144 -10.422 1.00 90.62 81 ARG A N 1
ATOM 630 C CA . ARG A 1 81 ? 21.805 -12.436 -9.253 1.00 90.62 81 ARG A CA 1
ATOM 631 C C . ARG A 1 81 ? 21.222 -12.997 -7.958 1.00 90.62 81 ARG A C 1
ATOM 633 O O . ARG A 1 81 ? 20.071 -12.719 -7.632 1.00 90.62 81 ARG A O 1
ATOM 640 N N . GLU A 1 82 ? 22.042 -13.729 -7.207 1.00 90.56 82 GLU A N 1
ATOM 641 C CA . GLU A 1 82 ? 21.640 -14.469 -5.997 1.00 90.56 82 GLU A CA 1
ATOM 642 C C . GLU A 1 82 ? 21.047 -13.596 -4.878 1.00 90.56 82 GLU A C 1
ATOM 644 O O . GLU A 1 82 ? 20.156 -14.033 -4.151 1.00 90.56 82 GLU A O 1
ATOM 649 N N . ASP A 1 83 ? 21.509 -12.351 -4.728 1.00 89.94 83 ASP A N 1
ATOM 650 C CA . ASP A 1 83 ? 21.003 -11.397 -3.733 1.00 89.94 83 ASP A CA 1
ATOM 651 C C . ASP A 1 83 ? 19.759 -10.622 -4.210 1.00 89.94 83 ASP A C 1
ATOM 653 O O . ASP A 1 83 ? 19.235 -9.784 -3.469 1.00 89.94 83 ASP A O 1
ATOM 657 N N . SER A 1 84 ? 19.257 -10.889 -5.424 1.00 89.12 84 SER A N 1
ATOM 658 C CA . SER A 1 84 ? 18.053 -10.235 -5.937 1.00 89.12 84 SER A CA 1
ATOM 659 C C . SER A 1 84 ? 16.809 -10.633 -5.144 1.00 89.12 84 SER A C 1
ATOM 661 O O . SER A 1 84 ? 16.509 -11.809 -4.951 1.00 89.12 84 SER A O 1
ATOM 663 N N . ARG A 1 85 ? 16.025 -9.620 -4.762 1.00 87.75 85 ARG A N 1
ATOM 664 C CA . ARG A 1 85 ? 14.679 -9.765 -4.178 1.00 87.75 85 ARG A CA 1
ATOM 665 C C . ARG A 1 85 ? 13.564 -9.274 -5.105 1.00 87.75 85 ARG A C 1
ATOM 667 O O . ARG A 1 85 ? 12.428 -9.135 -4.679 1.00 87.75 85 ARG A O 1
ATOM 674 N N . LEU A 1 86 ? 13.894 -8.927 -6.351 1.00 91.81 86 LEU A N 1
ATOM 675 C CA . LEU A 1 86 ? 12.939 -8.331 -7.298 1.00 91.81 86 LEU A CA 1
ATOM 676 C C . LEU A 1 86 ? 12.374 -9.352 -8.292 1.00 91.81 86 LEU A C 1
ATOM 678 O O . LEU A 1 86 ? 11.330 -9.114 -8.899 1.00 91.81 86 LEU A O 1
ATOM 682 N N . GLY A 1 87 ? 13.103 -10.447 -8.497 1.00 91.50 87 GLY A N 1
ATOM 683 C CA . GLY A 1 87 ? 12.815 -11.474 -9.488 1.00 91.50 87 GLY A CA 1
ATOM 684 C C . GLY A 1 87 ? 11.950 -12.610 -8.966 1.00 91.50 87 GLY A C 1
ATOM 685 O O . GLY A 1 87 ? 11.445 -12.578 -7.849 1.00 91.50 87 GLY A O 1
ATOM 686 N N . VAL A 1 88 ? 11.817 -13.644 -9.791 1.00 94.69 88 VAL A N 1
ATOM 687 C CA . VAL A 1 88 ? 11.090 -14.870 -9.463 1.00 94.69 88 VAL A CA 1
ATOM 688 C C . VAL A 1 88 ? 12.045 -16.040 -9.652 1.00 94.69 88 VAL A C 1
ATOM 690 O O . VAL A 1 88 ? 12.582 -16.238 -10.740 1.00 94.69 88 VAL A O 1
ATOM 693 N N . ALA A 1 89 ? 12.267 -16.812 -8.591 1.00 93.94 89 ALA A N 1
ATOM 694 C CA . ALA A 1 89 ? 13.138 -17.982 -8.639 1.00 93.94 89 ALA A CA 1
ATOM 695 C C . ALA A 1 89 ? 12.643 -18.992 -9.691 1.00 93.94 89 ALA A C 1
ATOM 697 O O . ALA A 1 89 ? 11.491 -19.428 -9.635 1.00 93.94 89 ALA A O 1
ATOM 698 N N . GLY A 1 90 ? 13.508 -19.360 -10.642 1.00 93.88 90 GLY A N 1
ATOM 699 C CA . GLY A 1 90 ? 13.202 -20.316 -11.715 1.00 93.88 90 GLY A CA 1
ATOM 700 C C . GLY A 1 90 ? 12.462 -19.714 -12.916 1.00 93.88 90 GLY A C 1
ATOM 701 O O . GLY A 1 90 ? 11.961 -20.453 -13.774 1.00 93.88 90 GLY A O 1
ATOM 702 N N . LEU A 1 91 ? 12.355 -18.383 -12.990 1.00 95.56 91 LEU A N 1
ATOM 703 C CA . LEU A 1 91 ? 11.748 -17.680 -14.118 1.00 95.56 91 LEU A CA 1
ATOM 704 C C . LEU A 1 91 ? 12.497 -17.928 -15.426 1.00 95.56 91 LEU A C 1
ATOM 706 O O . LEU A 1 91 ? 11.858 -18.117 -16.462 1.00 95.56 91 LEU A O 1
ATOM 710 N N . LEU A 1 92 ? 13.831 -17.924 -15.389 1.00 95.00 92 LEU A N 1
ATOM 711 C CA . LEU A 1 92 ? 14.657 -18.066 -16.583 1.00 95.00 92 LEU A CA 1
ATOM 712 C C . LEU A 1 92 ? 14.502 -19.465 -17.185 1.00 95.00 92 LEU A C 1
ATOM 714 O O . LEU A 1 92 ? 14.237 -19.588 -18.382 1.00 95.00 92 LEU A O 1
ATOM 718 N N . GLU A 1 93 ? 14.553 -20.508 -16.356 1.00 94.25 93 GLU A N 1
ATOM 719 C CA . GLU A 1 93 ? 14.270 -21.883 -16.776 1.00 94.25 93 GLU A CA 1
ATOM 720 C C . GLU A 1 93 ? 12.851 -22.025 -17.349 1.00 94.25 93 GLU A C 1
ATOM 722 O O . GLU A 1 93 ? 12.642 -22.637 -18.398 1.00 94.25 93 GLU A O 1
ATOM 727 N N . THR A 1 94 ? 11.860 -21.396 -16.714 1.00 94.69 94 THR A N 1
ATOM 728 C CA . THR A 1 94 ? 10.470 -21.425 -17.193 1.00 94.69 94 THR A CA 1
ATOM 729 C C . THR A 1 94 ? 10.311 -20.744 -18.558 1.00 94.69 94 THR A C 1
ATOM 731 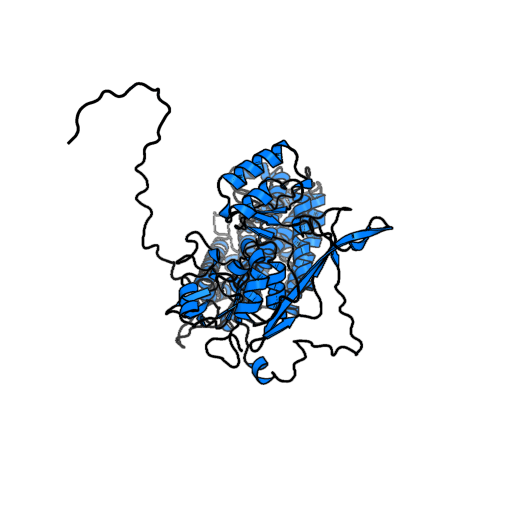O O . THR A 1 94 ? 9.582 -21.234 -19.428 1.00 94.69 94 THR A O 1
ATOM 734 N N . ALA A 1 95 ? 11.027 -19.640 -18.778 1.00 94.44 95 ALA A N 1
ATOM 735 C CA . ALA A 1 95 ? 11.078 -18.959 -20.066 1.00 94.44 95 ALA A CA 1
ATOM 736 C C . ALA A 1 95 ? 11.775 -19.814 -21.140 1.00 94.44 95 ALA A C 1
ATOM 738 O O . ALA A 1 95 ? 11.274 -19.897 -22.263 1.00 94.44 95 ALA A O 1
ATOM 739 N N . ARG A 1 96 ? 12.877 -20.507 -20.804 1.00 93.44 96 ARG A N 1
ATOM 740 C CA . ARG A 1 96 ? 13.568 -21.438 -21.721 1.00 93.44 96 ARG A CA 1
ATOM 741 C C . ARG A 1 96 ? 12.693 -22.617 -22.136 1.00 93.44 96 ARG A C 1
ATOM 743 O O . ARG A 1 96 ? 12.751 -23.037 -23.285 1.00 93.44 96 ARG A O 1
ATOM 750 N N . ARG A 1 97 ? 11.851 -23.118 -21.229 1.00 93.44 97 ARG A N 1
ATOM 751 C CA . ARG A 1 97 ? 10.862 -24.172 -21.522 1.00 93.44 97 ARG A CA 1
ATOM 752 C C . ARG A 1 97 ? 9.677 -23.694 -22.359 1.00 93.44 97 ARG A C 1
ATOM 754 O O . ARG A 1 97 ? 8.809 -24.500 -22.670 1.00 93.44 97 ARG A O 1
ATOM 761 N N . HIS A 1 98 ? 9.621 -22.408 -22.712 1.00 91.94 98 HIS A N 1
ATOM 762 C CA . HIS A 1 98 ? 8.491 -21.796 -23.407 1.00 91.94 98 HIS A CA 1
ATOM 763 C C . HIS A 1 98 ? 7.163 -21.958 -22.652 1.00 91.94 98 HIS A C 1
ATOM 765 O O . HIS A 1 98 ? 6.106 -22.060 -23.263 1.00 91.94 98 HIS A O 1
ATOM 771 N N . ASN A 1 99 ? 7.194 -21.955 -21.319 1.00 92.88 99 ASN A N 1
ATOM 772 C CA . ASN A 1 99 ? 5.976 -21.994 -20.504 1.00 92.88 99 ASN A CA 1
ATOM 773 C C . ASN A 1 99 ? 5.469 -20.589 -20.140 1.00 92.88 99 ASN A C 1
ATOM 775 O O . ASN A 1 99 ? 4.308 -20.429 -19.776 1.00 92.88 99 ASN A O 1
ATOM 779 N N . VAL A 1 100 ? 6.311 -19.562 -20.294 1.00 95.00 100 VAL A N 1
ATOM 780 C CA . VAL A 1 100 ? 5.956 -18.144 -20.150 1.00 95.00 100 VAL A CA 1
ATOM 781 C C . VAL A 1 100 ? 6.701 -17.321 -21.199 1.00 95.00 100 VAL A C 1
ATOM 783 O O . VAL A 1 100 ? 7.833 -17.649 -21.557 1.00 95.00 100 VAL A O 1
ATOM 786 N N . ALA A 1 101 ? 6.094 -16.240 -21.685 1.00 95.06 101 ALA A N 1
ATOM 787 C CA . ALA A 1 101 ? 6.783 -15.264 -22.524 1.00 95.06 101 ALA A CA 1
ATOM 788 C C . ALA A 1 101 ? 7.102 -13.980 -21.750 1.00 95.06 101 ALA A C 1
ATOM 790 O O . ALA A 1 101 ? 6.259 -13.465 -21.021 1.00 95.06 101 ALA A O 1
ATOM 791 N N . ILE A 1 102 ? 8.304 -13.432 -21.938 1.00 95.25 102 ILE A N 1
ATOM 792 C CA . ILE A 1 102 ? 8.763 -12.212 -21.259 1.00 95.25 102 ILE A CA 1
ATOM 793 C C . ILE A 1 102 ? 8.991 -11.114 -22.302 1.00 95.25 102 ILE A C 1
ATOM 795 O O . ILE A 1 102 ? 9.710 -11.319 -23.280 1.00 95.25 102 ILE A O 1
ATOM 799 N N . ALA A 1 103 ? 8.390 -9.945 -22.087 1.00 93.38 103 ALA A N 1
ATOM 800 C CA . ALA A 1 103 ? 8.535 -8.763 -22.930 1.00 93.38 103 ALA A CA 1
ATOM 801 C C . ALA A 1 103 ? 9.176 -7.614 -22.130 1.00 93.38 103 ALA A C 1
ATOM 803 O O . ALA A 1 103 ? 8.575 -7.141 -21.175 1.00 93.38 103 ALA A O 1
ATOM 804 N N . ASN A 1 104 ? 10.364 -7.107 -22.462 1.00 91.50 104 ASN A N 1
ATOM 805 C CA . ASN A 1 104 ? 11.306 -7.610 -23.470 1.00 91.50 104 ASN A CA 1
ATOM 806 C C . ASN A 1 104 ? 12.010 -8.904 -23.006 1.00 91.50 104 ASN A C 1
ATOM 808 O O . ASN A 1 104 ? 12.208 -9.070 -21.794 1.00 91.50 104 ASN A O 1
ATOM 812 N N . PRO A 1 105 ? 12.425 -9.788 -23.938 1.00 92.25 105 PRO A N 1
ATOM 813 C CA . PRO A 1 105 ? 13.121 -11.028 -23.599 1.00 92.25 105 PRO A CA 1
ATOM 814 C C . PRO A 1 105 ? 14.380 -10.786 -22.761 1.00 92.25 105 PRO A C 1
ATOM 816 O O . PRO A 1 105 ? 15.075 -9.787 -22.945 1.00 92.25 105 PRO A O 1
ATOM 819 N N . LEU A 1 106 ? 14.687 -11.711 -21.851 1.00 92.44 106 LEU A N 1
ATOM 820 C CA . LEU A 1 106 ? 15.927 -11.665 -21.072 1.00 92.44 106 LEU A CA 1
ATOM 821 C C . LEU A 1 106 ? 17.140 -11.726 -22.012 1.00 92.44 106 LEU A C 1
ATOM 823 O O . LEU A 1 106 ? 17.152 -12.502 -22.968 1.00 92.44 106 LEU A O 1
ATOM 827 N N . GLY A 1 107 ? 18.141 -10.881 -21.759 1.00 90.00 107 GLY A N 1
ATOM 828 C CA . GLY A 1 107 ? 19.340 -10.765 -22.587 1.00 90.00 107 GLY A CA 1
ATOM 829 C C . GLY A 1 107 ? 19.220 -9.769 -23.742 1.00 90.00 107 GLY A C 1
ATOM 830 O O . GLY A 1 107 ? 20.221 -9.498 -24.402 1.00 90.00 107 GLY A O 1
ATOM 831 N N . SER A 1 108 ? 18.050 -9.153 -23.979 1.00 90.31 108 SER A N 1
ATOM 832 C CA . SER A 1 108 ? 17.911 -8.124 -25.024 1.00 90.31 108 SER A CA 1
ATOM 833 C C . SER A 1 108 ? 18.795 -6.896 -24.780 1.00 90.31 108 SER A C 1
ATOM 835 O O . SER A 1 108 ? 19.121 -6.176 -25.722 1.00 90.31 108 SER A O 1
ATOM 837 N N . SER A 1 109 ? 19.205 -6.670 -23.527 1.00 85.69 109 SER A N 1
ATOM 838 C CA . SER A 1 109 ? 20.097 -5.583 -23.113 1.00 85.69 109 SER A CA 1
ATOM 839 C C . SER A 1 109 ? 21.457 -5.602 -23.825 1.00 85.69 109 SER A C 1
ATOM 841 O O . SER A 1 109 ? 22.054 -4.543 -24.023 1.00 85.69 109 SER A O 1
ATOM 843 N N . VAL A 1 110 ? 21.922 -6.767 -24.301 1.00 87.56 110 VAL A N 1
ATOM 844 C CA . VAL A 1 110 ? 23.172 -6.882 -25.074 1.00 87.56 110 VAL A CA 1
ATOM 845 C C . VAL A 1 110 ? 23.155 -6.015 -26.335 1.00 87.56 110 VAL A C 1
ATOM 847 O O . VAL A 1 110 ? 24.188 -5.478 -26.728 1.00 87.56 110 VAL A O 1
ATOM 850 N N . LEU A 1 111 ? 21.977 -5.820 -26.938 1.00 88.19 111 LEU A N 1
ATOM 851 C CA . LEU A 1 111 ? 21.799 -5.030 -28.158 1.00 88.19 111 LEU A CA 1
ATOM 852 C C . LEU A 1 111 ? 21.934 -3.520 -27.912 1.00 88.19 111 LEU A C 1
ATOM 854 O O . LEU A 1 111 ? 22.109 -2.757 -28.857 1.00 88.19 111 LEU A O 1
ATOM 858 N N . GLU A 1 112 ? 21.893 -3.079 -26.653 1.00 85.25 112 GLU A N 1
ATOM 859 C CA . GLU A 1 112 ? 22.106 -1.682 -26.268 1.00 85.25 112 GLU A CA 1
ATOM 860 C C . GLU A 1 112 ? 23.581 -1.327 -26.017 1.00 85.25 112 GLU A C 1
ATOM 862 O O . GLU A 1 112 ? 23.900 -0.188 -25.640 1.00 85.25 112 GLU A O 1
ATOM 867 N N . ASN A 1 113 ? 24.479 -2.298 -26.197 1.00 88.62 113 ASN A N 1
ATOM 868 C CA . ASN A 1 113 ? 25.908 -2.136 -26.002 1.00 88.62 113 ASN A CA 1
ATOM 869 C C . ASN A 1 113 ? 26.488 -1.183 -27.068 1.00 88.62 113 ASN A C 1
ATOM 871 O O . ASN A 1 113 ? 26.443 -1.491 -28.262 1.00 88.62 113 ASN A O 1
ATOM 875 N N . PRO A 1 114 ? 27.084 -0.041 -26.672 1.00 89.56 114 PRO A N 1
ATOM 876 C CA . PRO A 1 114 ? 27.592 0.933 -27.633 1.00 89.56 114 PRO A CA 1
ATOM 877 C C . PRO A 1 114 ? 28.779 0.402 -28.456 1.00 89.56 114 PRO A C 1
ATOM 879 O O . PRO A 1 114 ? 29.035 0.913 -29.542 1.00 89.56 114 PRO A O 1
ATOM 882 N N . GLY A 1 115 ? 29.461 -0.654 -27.997 1.00 90.75 115 GLY A N 1
ATOM 883 C CA . GLY A 1 115 ? 30.489 -1.363 -28.762 1.00 90.75 115 GLY A CA 1
ATOM 884 C C . GLY A 1 115 ? 29.957 -2.073 -30.010 1.00 90.75 115 GLY A C 1
ATOM 885 O O . GLY A 1 115 ? 30.744 -2.389 -30.892 1.00 90.75 115 GLY A O 1
ATOM 886 N N . LEU A 1 116 ? 28.640 -2.282 -30.132 1.00 90.88 116 LEU A N 1
ATOM 887 C CA . LEU A 1 116 ? 28.022 -2.836 -31.342 1.00 90.88 116 LEU A CA 1
ATOM 888 C C . LEU A 1 116 ? 27.794 -1.783 -32.436 1.00 90.88 116 LEU A C 1
ATOM 890 O O . LEU A 1 116 ? 27.674 -2.143 -33.606 1.00 90.88 116 LEU A O 1
ATOM 894 N N . MET A 1 117 ? 27.763 -0.490 -32.084 1.00 91.88 117 MET A N 1
ATOM 895 C CA . MET A 1 117 ? 27.469 0.604 -33.022 1.00 91.88 117 MET A CA 1
ATOM 896 C C . MET A 1 117 ? 28.372 0.640 -34.267 1.00 91.88 117 MET A C 1
ATOM 898 O O . MET A 1 117 ? 27.821 0.805 -35.357 1.00 91.88 117 MET A O 1
ATOM 902 N N . PRO A 1 118 ? 29.706 0.437 -34.167 1.00 92.50 118 PRO A N 1
ATOM 903 C CA . PRO A 1 118 ? 30.585 0.418 -35.341 1.00 92.50 118 PRO A CA 1
ATOM 904 C C . PRO A 1 118 ? 30.213 -0.679 -36.352 1.00 92.50 118 PRO A C 1
ATOM 906 O O . PRO A 1 118 ? 30.458 -0.541 -37.547 1.00 92.50 118 PRO A O 1
ATOM 909 N N . PHE A 1 119 ? 29.586 -1.761 -35.882 1.00 92.44 119 PHE A N 1
ATOM 910 C CA . PHE A 1 119 ? 29.267 -2.940 -36.683 1.00 92.44 119 PHE A CA 1
ATOM 911 C C . PHE A 1 119 ? 27.842 -2.924 -37.252 1.00 92.44 119 PHE A C 1
ATOM 913 O O . PHE A 1 119 ? 27.535 -3.733 -38.129 1.00 92.44 119 PHE A O 1
ATOM 920 N N . LEU A 1 120 ? 26.971 -2.004 -36.813 1.00 92.94 120 LEU A N 1
ATOM 921 C CA . LEU A 1 120 ? 25.567 -1.944 -37.244 1.00 92.94 120 LEU A CA 1
ATOM 922 C C . LEU A 1 120 ? 25.376 -1.873 -38.770 1.00 92.94 120 LEU A C 1
ATOM 924 O O . LEU A 1 120 ? 24.507 -2.593 -39.265 1.00 92.94 120 LEU A O 1
ATOM 928 N N . PRO A 1 121 ? 26.161 -1.096 -39.548 1.00 93.06 121 PRO A N 1
ATOM 929 C CA . PRO A 1 121 ? 26.016 -1.083 -41.005 1.00 93.06 121 PRO A CA 1
ATOM 930 C C . PRO A 1 121 ? 26.292 -2.449 -41.649 1.00 93.06 121 PRO A C 1
ATOM 932 O O . PRO A 1 121 ? 25.586 -2.856 -42.568 1.00 93.06 121 PRO A O 1
ATOM 935 N N . GLY A 1 122 ? 27.297 -3.179 -41.153 1.00 94.12 122 GLY A N 1
ATOM 936 C CA . GLY A 1 122 ? 27.609 -4.532 -41.621 1.00 94.12 122 GLY A CA 1
ATOM 937 C C . GLY A 1 122 ? 26.548 -5.549 -41.198 1.00 94.12 122 GLY A C 1
ATOM 938 O O . GLY A 1 122 ? 26.113 -6.362 -42.012 1.00 94.12 122 GLY A O 1
ATOM 939 N N . LEU A 1 123 ? 26.078 -5.458 -39.949 1.00 93.12 123 LEU A N 1
ATOM 940 C CA . LEU A 1 123 ? 25.015 -6.310 -39.413 1.00 93.12 123 LEU A CA 1
ATOM 941 C C . LEU A 1 123 ? 23.690 -6.120 -40.160 1.00 93.12 123 LEU A C 1
ATOM 943 O O . LEU A 1 123 ? 23.016 -7.107 -40.439 1.00 93.12 123 LEU A O 1
ATOM 947 N N . ALA A 1 124 ? 23.331 -4.890 -40.541 1.00 93.12 124 ALA A N 1
ATOM 948 C CA . ALA A 1 124 ? 22.127 -4.618 -41.327 1.00 93.12 124 ALA A CA 1
ATOM 949 C C . ALA A 1 124 ? 22.157 -5.345 -42.684 1.00 93.12 124 ALA A C 1
ATOM 951 O O . ALA A 1 124 ? 21.187 -6.010 -43.052 1.00 93.12 124 ALA A O 1
ATOM 952 N N . LYS A 1 125 ? 23.299 -5.320 -43.384 1.00 95.00 125 LYS A N 1
ATOM 953 C CA . LYS A 1 125 ? 23.468 -6.053 -44.649 1.00 95.00 125 LYS A CA 1
ATOM 954 C C . LYS A 1 125 ? 23.428 -7.561 -44.437 1.00 95.00 125 LYS A C 1
ATOM 956 O O . LYS A 1 125 ? 22.744 -8.257 -45.177 1.00 95.00 125 LYS A O 1
ATOM 961 N N . ALA A 1 126 ? 24.142 -8.060 -43.428 1.00 96.00 126 ALA A N 1
ATOM 962 C CA . ALA A 1 126 ? 24.265 -9.492 -43.175 1.00 96.00 126 ALA A CA 1
ATOM 963 C C . ALA A 1 126 ? 22.957 -10.138 -42.684 1.00 96.00 126 ALA A C 1
ATOM 965 O O . ALA A 1 126 ? 22.653 -11.259 -43.078 1.00 96.00 126 ALA A O 1
ATOM 966 N N . LEU A 1 127 ? 22.190 -9.448 -41.832 1.00 92.75 127 LEU A N 1
ATOM 967 C CA . LEU A 1 127 ? 20.991 -9.999 -41.187 1.00 92.75 127 LEU A CA 1
ATOM 968 C C . LEU A 1 127 ? 19.689 -9.621 -41.897 1.00 92.75 127 LEU A C 1
ATOM 970 O O . LEU A 1 127 ? 18.750 -10.412 -41.897 1.00 92.75 127 LEU A O 1
ATOM 974 N N . LEU A 1 128 ? 19.612 -8.418 -42.476 1.00 91.00 128 LEU A N 1
ATOM 975 C CA . LEU A 1 128 ? 18.386 -7.890 -43.090 1.00 91.00 128 LEU A CA 1
ATOM 976 C C . LEU A 1 128 ? 18.490 -7.758 -44.614 1.00 91.00 128 LEU A C 1
ATOM 978 O O . LEU A 1 128 ? 17.480 -7.494 -45.265 1.00 91.00 128 LEU A O 1
ATOM 982 N N . GLY A 1 129 ? 19.686 -7.916 -45.194 1.00 95.06 129 GLY A N 1
ATOM 983 C CA . GLY A 1 129 ? 19.914 -7.714 -46.627 1.00 95.06 129 GLY A CA 1
ATOM 984 C C . GLY A 1 129 ? 19.741 -6.259 -47.072 1.00 95.06 129 GLY A C 1
ATOM 985 O O . GLY A 1 129 ? 19.464 -6.012 -48.243 1.00 95.06 129 GLY A O 1
ATOM 986 N N . GLN A 1 130 ? 19.842 -5.296 -46.149 1.00 94.12 130 GLN A N 1
ATOM 987 C CA . GLN A 1 130 ? 19.539 -3.884 -46.397 1.00 94.12 130 GLN A CA 1
ATOM 988 C C . GLN A 1 130 ? 20.634 -2.968 -45.847 1.00 94.12 130 GLN A C 1
ATOM 990 O O . GLN A 1 130 ? 21.313 -3.291 -44.873 1.00 94.12 130 GLN A O 1
ATOM 995 N N . GLU A 1 131 ? 20.785 -1.798 -46.466 1.00 94.44 131 GLU A N 1
ATOM 996 C CA . GLU A 1 131 ? 21.604 -0.715 -45.921 1.00 94.44 131 GLU A CA 1
ATOM 997 C C . GLU A 1 131 ? 20.931 -0.094 -44.690 1.00 94.44 131 GLU A C 1
ATOM 999 O O . GLU A 1 131 ? 19.702 -0.038 -44.583 1.00 94.44 131 GLU A O 1
ATOM 1004 N N . LEU A 1 132 ? 21.737 0.413 -43.758 1.00 92.75 132 LEU A N 1
ATOM 1005 C CA . LEU A 1 132 ? 21.229 1.075 -42.562 1.00 92.75 132 LEU A CA 1
ATOM 1006 C C . LEU A 1 132 ? 20.623 2.444 -42.924 1.00 92.75 132 LEU A C 1
ATOM 1008 O O . LEU A 1 132 ? 21.349 3.382 -43.239 1.00 92.75 132 LEU A O 1
ATOM 1012 N N . ILE A 1 133 ? 19.292 2.561 -42.849 1.00 91.81 133 ILE A N 1
ATOM 1013 C CA . ILE A 1 133 ? 18.550 3.786 -43.216 1.00 91.81 133 ILE A CA 1
ATOM 1014 C C . ILE A 1 133 ? 18.843 4.947 -42.253 1.00 91.81 133 ILE A C 1
ATOM 1016 O O . ILE A 1 133 ? 18.982 6.090 -42.682 1.00 91.81 133 ILE A O 1
ATOM 1020 N N . LEU A 1 134 ? 18.919 4.661 -40.948 1.00 89.38 134 LEU A N 1
ATOM 1021 C CA . LEU A 1 134 ? 19.227 5.643 -39.906 1.00 89.38 134 LEU A CA 1
ATOM 1022 C C . LEU A 1 134 ? 20.668 5.433 -39.422 1.00 89.38 134 LEU A C 1
ATOM 1024 O O . LEU A 1 134 ? 20.903 4.531 -38.611 1.00 89.38 134 LEU A O 1
ATOM 1028 N N . PRO A 1 135 ? 21.645 6.217 -39.913 1.00 85.50 135 PRO A N 1
ATOM 1029 C CA . PRO A 1 135 ? 23.033 6.054 -39.508 1.00 85.50 135 PRO A CA 1
ATOM 1030 C C . PRO A 1 135 ? 23.216 6.399 -38.025 1.00 85.50 135 PRO A C 1
ATOM 1032 O O . PRO A 1 135 ? 22.597 7.320 -37.493 1.00 85.50 135 PRO A O 1
ATOM 1035 N N . SER A 1 136 ? 24.087 5.645 -37.354 1.00 87.00 136 SER A N 1
ATOM 1036 C CA . SER A 1 136 ? 24.523 5.949 -35.987 1.00 87.00 136 SER A CA 1
ATOM 1037 C C . SER A 1 136 ? 25.654 6.977 -36.003 1.00 87.00 136 SER A C 1
ATOM 1039 O O . SER A 1 136 ? 26.336 7.133 -37.015 1.00 87.00 136 SER A O 1
ATOM 1041 N N . ALA A 1 137 ? 25.889 7.654 -34.876 1.00 89.06 137 ALA A N 1
ATOM 1042 C CA . ALA A 1 137 ? 27.068 8.507 -34.727 1.00 89.06 137 ALA A CA 1
ATOM 1043 C C . ALA A 1 137 ? 28.357 7.687 -34.908 1.00 89.06 137 ALA A C 1
ATOM 1045 O O . ALA A 1 137 ? 28.415 6.531 -34.465 1.00 89.06 137 ALA A O 1
ATOM 1046 N N . ALA A 1 138 ? 29.389 8.282 -35.516 1.00 92.25 138 ALA A N 1
ATOM 1047 C CA . ALA A 1 138 ? 30.672 7.613 -35.699 1.00 92.25 138 ALA A CA 1
ATOM 1048 C C . ALA A 1 138 ? 31.207 7.143 -34.339 1.00 92.25 138 ALA A C 1
ATOM 1050 O O . ALA A 1 138 ? 31.280 7.911 -33.378 1.00 92.25 138 ALA A O 1
ATOM 1051 N N . THR A 1 139 ? 31.487 5.847 -34.238 1.00 95.00 139 THR A N 1
ATOM 1052 C CA . THR A 1 139 ? 31.834 5.182 -32.981 1.00 95.00 139 THR A CA 1
ATOM 1053 C C . THR A 1 139 ? 33.049 4.295 -33.219 1.00 95.00 139 THR A C 1
ATOM 1055 O O . THR A 1 139 ? 33.110 3.587 -34.221 1.00 95.00 139 THR A O 1
ATOM 1058 N N . TRP A 1 140 ? 33.997 4.327 -32.289 1.00 96.38 140 TRP A N 1
ATOM 1059 C CA . TRP A 1 140 ? 35.246 3.573 -32.313 1.00 96.38 140 TRP A CA 1
ATOM 1060 C C . TRP A 1 140 ? 35.312 2.708 -31.061 1.00 96.38 140 TRP A C 1
ATOM 1062 O O . TRP A 1 140 ? 35.277 3.228 -29.941 1.00 96.38 140 TRP A O 1
ATOM 1072 N N . TRP A 1 141 ? 35.375 1.389 -31.234 1.00 96.25 141 TRP A N 1
ATOM 1073 C CA . TRP A 1 141 ? 35.505 0.475 -30.107 1.00 96.25 141 TRP A CA 1
ATOM 1074 C C . TRP A 1 141 ? 36.972 0.286 -29.746 1.00 96.25 141 TRP A C 1
ATOM 1076 O O . TRP A 1 141 ? 37.758 -0.244 -30.524 1.00 96.25 141 TRP A O 1
ATOM 1086 N N . CYS A 1 142 ? 37.330 0.678 -28.525 1.00 96.00 142 CYS A N 1
ATOM 1087 C CA . CYS A 1 142 ? 38.707 0.646 -28.048 1.00 96.00 142 CYS A CA 1
ATOM 1088 C C . CYS A 1 142 ? 39.255 -0.785 -27.872 1.00 96.00 142 CYS A C 1
ATOM 1090 O O . CYS A 1 142 ? 40.439 -0.948 -27.603 1.00 96.00 142 CYS A O 1
ATOM 1092 N N . GLY A 1 143 ? 38.438 -1.833 -28.040 1.00 93.19 143 GLY A N 1
ATOM 1093 C CA . GLY A 1 143 ? 38.926 -3.214 -28.126 1.00 93.19 143 GLY A CA 1
ATOM 1094 C C . GLY A 1 143 ? 39.797 -3.485 -29.359 1.00 93.19 143 GLY A C 1
ATOM 1095 O O . GLY A 1 143 ? 40.564 -4.446 -29.357 1.00 93.19 143 GLY A O 1
ATOM 1096 N N . GLN A 1 144 ? 39.714 -2.638 -30.388 1.00 95.25 144 GLN A N 1
ATOM 1097 C CA . GLN A 1 144 ? 40.547 -2.730 -31.580 1.00 95.25 144 GLN A CA 1
ATOM 1098 C C . GLN A 1 144 ? 41.730 -1.736 -31.493 1.00 95.25 144 GLN A C 1
ATOM 1100 O O . GLN A 1 144 ? 41.527 -0.578 -31.115 1.00 95.25 144 GLN A O 1
ATOM 1105 N N . PRO A 1 145 ? 42.977 -2.147 -31.810 1.00 95.19 145 PRO A N 1
ATOM 1106 C CA . PRO A 1 145 ? 44.158 -1.309 -31.573 1.00 95.19 145 PRO A CA 1
ATOM 1107 C C . PRO A 1 145 ? 44.189 0.027 -32.329 1.00 95.19 145 PRO A C 1
ATOM 1109 O O . PRO A 1 145 ? 44.671 1.015 -31.779 1.00 95.19 145 PRO A O 1
ATOM 1112 N N . GLN A 1 146 ? 43.694 0.075 -33.571 1.00 96.44 146 GLN A N 1
ATOM 1113 C CA . GLN A 1 146 ? 43.717 1.301 -34.386 1.00 96.44 146 GLN A CA 1
ATOM 1114 C C . GLN A 1 146 ? 42.713 2.330 -33.849 1.00 96.44 146 GLN A C 1
ATOM 1116 O O . GLN A 1 146 ? 42.999 3.519 -33.731 1.00 96.44 146 GLN A O 1
ATOM 1121 N N . GLU A 1 147 ? 41.543 1.844 -33.464 1.00 96.50 147 GLU A N 1
ATOM 1122 C CA . GLU A 1 147 ? 40.439 2.584 -32.880 1.00 96.50 147 GLU A CA 1
ATOM 1123 C C . GLU A 1 147 ? 40.820 3.120 -31.498 1.00 96.50 147 GLU A C 1
ATOM 1125 O O . GLU A 1 147 ? 40.544 4.278 -31.190 1.00 96.50 147 GLU A O 1
ATOM 1130 N N . LEU A 1 148 ? 41.515 2.315 -30.686 1.00 96.56 148 LEU A N 1
ATOM 1131 C CA . LEU A 1 148 ? 42.075 2.751 -29.409 1.00 96.56 148 LEU A CA 1
ATOM 1132 C C . LEU A 1 148 ? 43.032 3.936 -29.590 1.00 96.56 148 LEU A C 1
ATOM 1134 O O . LEU A 1 148 ? 42.883 4.944 -28.899 1.00 96.56 148 LEU A O 1
ATOM 1138 N N . ASP A 1 149 ? 43.995 3.834 -30.509 1.00 96.94 149 ASP A N 1
ATOM 1139 C CA . ASP A 1 149 ? 44.963 4.906 -30.768 1.00 96.94 149 ASP A CA 1
ATOM 1140 C C . ASP A 1 149 ? 44.270 6.202 -31.219 1.00 96.94 149 ASP A C 1
ATOM 1142 O O . ASP A 1 149 ? 44.534 7.287 -30.683 1.00 96.94 149 ASP A O 1
ATOM 1146 N N . PHE A 1 150 ? 43.287 6.077 -32.116 1.00 96.88 150 PHE A N 1
ATOM 1147 C CA . PHE A 1 150 ? 42.466 7.201 -32.554 1.00 96.88 150 PHE A CA 1
ATOM 1148 C C . PHE A 1 150 ? 41.748 7.876 -31.379 1.00 96.88 150 PHE A C 1
ATOM 1150 O O . PHE A 1 150 ? 41.810 9.103 -31.239 1.00 96.88 150 PHE A O 1
ATOM 1157 N N . VAL A 1 151 ? 41.104 7.090 -30.508 1.00 96.31 151 VAL A N 1
ATOM 1158 C CA . VAL A 1 151 ? 40.367 7.606 -29.348 1.00 96.31 151 VAL A CA 1
ATOM 1159 C C . VAL A 1 151 ? 41.301 8.282 -28.345 1.00 96.31 151 VAL A C 1
ATOM 1161 O O . VAL A 1 151 ? 40.988 9.376 -27.879 1.00 96.31 151 VAL A O 1
ATOM 1164 N N . LEU A 1 152 ? 42.456 7.687 -28.026 1.00 95.50 152 LEU A N 1
ATOM 1165 C CA . LEU A 1 152 ? 43.420 8.251 -27.068 1.00 95.50 152 LEU A CA 1
ATOM 1166 C C . LEU A 1 152 ? 44.041 9.570 -27.556 1.00 95.50 152 LEU A C 1
ATOM 1168 O O . LEU A 1 152 ? 44.336 10.455 -26.735 1.00 95.50 152 LEU A O 1
ATOM 1172 N N . THR A 1 153 ? 44.221 9.691 -28.874 1.00 95.94 153 THR A N 1
ATOM 1173 C CA . THR A 1 153 ? 44.747 10.885 -29.548 1.00 95.94 153 THR A CA 1
ATOM 1174 C C . THR A 1 153 ? 43.722 12.020 -29.582 1.00 95.94 153 THR A C 1
ATOM 1176 O O . THR A 1 153 ? 44.098 13.175 -29.402 1.00 95.94 153 THR A O 1
ATOM 1179 N N . HIS A 1 154 ? 42.430 11.702 -29.722 1.00 95.19 154 HIS A N 1
ATOM 1180 C CA . HIS A 1 154 ? 41.343 12.679 -29.887 1.00 95.19 154 HIS A CA 1
ATOM 1181 C C . HIS A 1 154 ? 40.386 12.761 -28.685 1.00 95.19 154 HIS A C 1
ATOM 1183 O O . HIS A 1 154 ? 39.223 13.146 -28.829 1.00 95.19 154 HIS A O 1
ATOM 1189 N N . LEU A 1 155 ? 40.856 12.416 -27.479 1.00 93.12 155 LEU A N 1
ATOM 1190 C CA . LEU A 1 155 ? 40.050 12.453 -26.247 1.00 93.12 155 LEU A CA 1
ATOM 1191 C C . LEU A 1 155 ? 39.394 13.813 -25.980 1.00 93.12 155 LEU A C 1
ATOM 1193 O O . LEU A 1 155 ? 38.400 13.870 -25.273 1.00 93.12 155 LEU A O 1
ATOM 1197 N N . ASP A 1 156 ? 39.949 14.907 -26.491 1.00 92.25 156 ASP A N 1
ATOM 1198 C CA . ASP A 1 156 ? 39.434 16.268 -26.345 1.00 92.25 156 ASP A CA 1
ATOM 1199 C C . ASP A 1 156 ? 38.240 16.585 -27.257 1.00 92.25 156 ASP A C 1
ATOM 1201 O O . ASP A 1 156 ? 37.604 17.614 -27.060 1.00 92.25 156 ASP A O 1
ATOM 1205 N N . LYS A 1 157 ? 37.924 15.717 -28.227 1.00 91.38 157 LYS A N 1
ATOM 1206 C CA . LYS A 1 157 ? 36.855 15.915 -29.227 1.00 91.38 157 LYS A CA 1
ATOM 1207 C C . LYS A 1 157 ? 35.756 14.854 -29.175 1.00 91.38 157 LYS A C 1
ATOM 1209 O O . LYS A 1 157 ? 34.745 14.988 -29.859 1.00 91.38 157 LYS A O 1
ATOM 1214 N N . LEU A 1 158 ? 35.957 13.794 -28.396 1.00 93.94 158 LEU A N 1
ATOM 1215 C CA . LEU A 1 158 ? 35.086 12.623 -28.371 1.00 93.94 158 LEU A CA 1
ATOM 1216 C C . LEU A 1 158 ? 34.290 12.518 -27.070 1.00 93.94 158 LEU A C 1
ATOM 1218 O O . LEU A 1 158 ? 34.691 12.993 -26.006 1.00 93.94 158 LEU A O 1
ATOM 1222 N N . ILE A 1 159 ? 33.159 11.827 -27.158 1.00 92.19 159 ILE A N 1
ATOM 1223 C CA . ILE A 1 159 ? 32.393 11.352 -26.013 1.00 92.19 159 ILE A CA 1
ATOM 1224 C C . ILE A 1 159 ? 32.869 9.937 -25.694 1.00 92.19 159 ILE A C 1
ATOM 1226 O O . ILE A 1 159 ? 32.776 9.046 -26.535 1.00 92.19 159 ILE A O 1
ATOM 1230 N N . ILE A 1 160 ? 33.354 9.713 -24.477 1.00 92.94 160 ILE A N 1
ATOM 1231 C CA . ILE A 1 160 ? 33.837 8.406 -24.035 1.00 92.94 160 ILE A CA 1
ATOM 1232 C C . ILE A 1 160 ? 32.760 7.726 -23.198 1.00 92.94 160 ILE A C 1
ATOM 1234 O O . ILE A 1 160 ? 32.283 8.273 -22.198 1.00 92.94 160 ILE A O 1
ATOM 1238 N N . LYS A 1 161 ? 32.371 6.520 -23.611 1.00 91.25 161 LYS A N 1
ATOM 1239 C CA . LYS A 1 161 ? 31.368 5.699 -22.925 1.00 91.25 161 LYS A CA 1
ATOM 1240 C C . LYS A 1 161 ? 31.971 4.355 -22.554 1.00 91.25 161 LYS A C 1
ATOM 1242 O O . LYS A 1 161 ? 32.754 3.790 -23.314 1.00 91.25 161 LYS A O 1
ATOM 1247 N N . LYS A 1 162 ? 31.578 3.828 -21.399 1.00 89.69 162 LYS A N 1
ATOM 1248 C CA . LYS A 1 162 ? 31.851 2.435 -21.039 1.00 89.69 162 LYS A CA 1
ATOM 1249 C C . LYS A 1 162 ? 30.770 1.528 -21.625 1.00 89.69 162 LYS A C 1
ATOM 1251 O O . LYS A 1 162 ? 29.621 1.945 -21.762 1.00 89.69 162 LYS A O 1
ATOM 1256 N N . LEU A 1 163 ? 31.135 0.287 -21.934 1.00 86.62 163 LEU A N 1
ATOM 1257 C CA . LEU A 1 163 ? 30.199 -0.739 -22.400 1.00 86.62 163 LEU A CA 1
ATOM 1258 C C . LEU A 1 163 ? 29.232 -1.169 -21.285 1.00 86.62 163 LEU A C 1
ATOM 1260 O O . LEU A 1 163 ? 28.054 -1.395 -21.545 1.00 86.62 163 LEU A O 1
ATOM 1264 N N . SER A 1 164 ? 29.717 -1.244 -20.041 1.00 73.62 164 SER A N 1
ATOM 1265 C CA . SER A 1 164 ? 28.889 -1.568 -18.877 1.00 73.62 164 SER A CA 1
ATOM 1266 C C . SER A 1 164 ? 28.102 -0.344 -18.399 1.00 73.62 164 SER A C 1
ATOM 1268 O O . SER A 1 164 ? 28.683 0.699 -18.070 1.00 73.62 164 SER A O 1
ATOM 1270 N N . ARG A 1 165 ? 26.774 -0.480 -18.331 1.00 65.25 165 ARG A N 1
ATOM 1271 C CA . ARG A 1 165 ? 25.851 0.521 -17.777 1.00 65.25 165 ARG A CA 1
ATOM 1272 C C . ARG A 1 165 ? 25.628 0.294 -16.283 1.00 65.25 165 ARG A C 1
ATOM 1274 O O . ARG A 1 165 ? 24.514 0.059 -15.841 1.00 65.25 165 ARG A O 1
ATOM 1281 N N . GLN A 1 166 ? 26.692 0.365 -15.492 1.00 65.06 166 GLN A N 1
ATOM 1282 C CA . GLN A 1 166 ? 26.524 0.477 -14.042 1.00 65.06 166 GLN A CA 1
ATOM 1283 C C . GLN A 1 166 ? 26.012 1.882 -13.678 1.00 65.06 166 GLN A C 1
ATOM 1285 O O . GLN A 1 166 ? 26.360 2.839 -14.375 1.00 65.06 166 GLN A O 1
ATOM 1290 N N . PRO A 1 167 ? 25.267 2.060 -12.571 1.00 53.38 167 PRO A N 1
ATOM 1291 C CA . PRO A 1 167 ? 24.764 3.370 -12.131 1.00 53.38 167 PRO A CA 1
ATOM 1292 C C . PRO A 1 167 ? 25.852 4.454 -11.996 1.00 53.38 167 PRO A C 1
ATOM 1294 O O . PRO A 1 167 ? 25.591 5.643 -12.153 1.00 53.38 167 PRO A O 1
ATOM 1297 N N . GLN A 1 168 ? 27.100 4.048 -11.747 1.00 52.50 168 GLN A N 1
ATOM 1298 C CA . GLN A 1 168 ? 28.264 4.935 -11.613 1.00 52.50 168 GLN A CA 1
ATOM 1299 C C . GLN A 1 168 ? 29.023 5.160 -12.938 1.00 52.50 168 GLN A C 1
ATOM 1301 O O . GLN A 1 168 ? 30.003 5.906 -12.991 1.00 52.50 168 GLN A O 1
ATOM 1306 N N . SER A 1 169 ? 28.581 4.531 -14.028 1.00 64.12 169 SER A N 1
ATOM 1307 C CA . SER A 1 169 ? 29.196 4.591 -15.354 1.00 64.12 169 SER A CA 1
ATOM 1308 C C . SER A 1 169 ? 28.802 5.881 -16.079 1.00 64.12 169 SER A C 1
ATOM 1310 O O . SER A 1 169 ? 27.922 5.912 -16.940 1.00 64.12 169 SER A O 1
ATOM 1312 N N . ARG A 1 170 ? 29.423 6.997 -15.687 1.00 69.06 170 ARG A N 1
ATOM 1313 C CA . ARG A 1 170 ? 29.158 8.304 -16.300 1.00 69.06 170 ARG A CA 1
ATOM 1314 C C . ARG A 1 170 ? 29.783 8.393 -17.691 1.00 69.06 170 ARG A C 1
ATOM 1316 O O . ARG A 1 170 ? 30.954 8.075 -17.883 1.00 69.06 170 ARG A O 1
ATOM 1323 N N . THR A 1 171 ? 28.995 8.878 -18.648 1.00 84.88 171 THR A N 1
ATOM 1324 C CA . THR A 1 171 ? 29.497 9.281 -19.968 1.00 84.88 171 THR A CA 1
ATOM 1325 C C . THR A 1 171 ? 30.428 10.478 -19.798 1.00 84.88 171 THR A C 1
ATOM 1327 O O . THR A 1 171 ? 30.044 11.473 -19.184 1.00 84.88 171 THR A O 1
ATOM 1330 N N . ALA A 1 172 ? 31.645 10.384 -20.329 1.00 87.50 172 ALA A N 1
ATOM 1331 C CA . ALA A 1 172 ? 32.642 11.435 -20.215 1.00 87.50 172 ALA A CA 1
ATOM 1332 C C . ALA A 1 172 ? 32.672 12.271 -21.501 1.00 87.50 172 ALA A C 1
ATOM 1334 O O . ALA A 1 172 ? 32.935 11.756 -22.586 1.00 87.50 172 ALA A O 1
ATOM 1335 N N . PHE A 1 173 ? 32.399 13.568 -21.383 1.00 87.88 173 PHE A N 1
ATOM 1336 C CA . PHE A 1 173 ? 32.436 14.501 -22.507 1.00 87.88 173 PHE A CA 1
ATOM 1337 C C . PHE A 1 173 ? 33.835 15.097 -22.613 1.00 87.88 173 PHE A C 1
ATOM 1339 O O . PHE A 1 173 ? 34.150 16.054 -21.910 1.00 87.88 173 PHE A O 1
ATOM 1346 N N . GLY A 1 174 ? 34.665 14.532 -23.487 1.00 88.00 174 GLY A N 1
ATOM 1347 C CA . GLY A 1 174 ? 36.052 14.936 -23.711 1.00 88.00 174 GLY A CA 1
ATOM 1348 C C . GLY A 1 174 ? 36.318 16.447 -23.735 1.00 88.00 174 GLY A C 1
ATOM 1349 O O . GLY A 1 174 ? 37.195 16.903 -22.992 1.00 88.00 174 GLY A O 1
ATOM 1350 N N . PRO A 1 175 ? 35.537 17.241 -24.496 1.00 86.00 175 PRO A N 1
ATOM 1351 C CA . PRO A 1 175 ? 35.710 18.695 -24.572 1.00 86.00 175 PRO A CA 1
ATOM 1352 C C . PRO A 1 175 ? 35.466 19.447 -23.259 1.00 86.00 175 PRO A C 1
ATOM 1354 O O . PRO A 1 175 ? 36.000 20.536 -23.070 1.00 86.00 175 PRO A O 1
ATOM 1357 N N . LEU A 1 176 ? 34.660 18.886 -22.350 1.00 85.50 176 LEU A N 1
ATOM 1358 C CA . LEU A 1 176 ? 34.305 19.511 -21.071 1.00 85.50 176 LEU A CA 1
ATOM 1359 C C . LEU A 1 176 ? 35.277 19.146 -19.940 1.00 85.50 176 LEU A C 1
ATOM 1361 O O . LEU A 1 176 ? 35.199 19.715 -18.854 1.00 85.50 176 LEU A O 1
ATOM 1365 N N . LEU A 1 177 ? 36.183 18.192 -20.167 1.00 88.31 177 LEU A N 1
ATOM 1366 C CA . LEU A 1 177 ? 37.118 17.723 -19.150 1.00 88.31 177 LEU A CA 1
ATOM 1367 C C . LEU A 1 177 ? 38.367 18.608 -19.068 1.00 88.31 177 LEU A C 1
ATOM 1369 O O . LEU A 1 177 ? 38.960 19.005 -20.081 1.00 88.31 177 LEU A O 1
ATOM 1373 N N . SER A 1 178 ? 38.850 18.829 -17.846 1.00 91.62 178 SER A N 1
ATOM 1374 C CA . SER A 1 178 ? 40.159 19.444 -17.616 1.00 91.62 178 SER A CA 1
ATOM 1375 C C . SER A 1 178 ? 41.295 18.552 -18.133 1.00 91.62 178 SER A C 1
ATOM 1377 O O . SER A 1 178 ? 41.120 17.353 -18.368 1.00 91.62 178 SER A O 1
ATOM 1379 N N . GLN A 1 179 ? 42.492 19.117 -18.304 1.00 91.50 179 GLN A N 1
ATOM 1380 C CA . GLN A 1 179 ? 43.659 18.349 -18.753 1.00 91.50 179 GLN A CA 1
ATOM 1381 C C . GLN A 1 179 ? 44.000 17.200 -17.787 1.00 91.50 179 GLN A C 1
ATOM 1383 O O . GLN A 1 179 ? 44.295 16.092 -18.236 1.00 91.50 179 GLN A O 1
ATOM 1388 N N . ALA A 1 180 ? 43.895 17.438 -16.474 1.00 93.06 180 ALA A N 1
ATOM 1389 C CA . ALA A 1 180 ? 44.113 16.415 -15.452 1.00 93.06 180 ALA A CA 1
ATOM 1390 C C . ALA A 1 180 ? 43.067 15.291 -15.543 1.00 93.06 180 ALA A C 1
ATOM 1392 O O . ALA A 1 180 ? 43.426 14.117 -15.571 1.00 93.06 180 ALA A O 1
ATOM 1393 N N . GLN A 1 181 ? 41.783 15.640 -15.690 1.00 92.38 181 GLN A N 1
ATOM 1394 C CA . GLN A 1 181 ? 40.704 14.659 -15.848 1.00 92.38 181 GLN A CA 1
ATOM 1395 C C . GLN A 1 181 ? 40.863 13.821 -17.124 1.00 92.38 181 GLN A C 1
ATOM 1397 O O . GLN A 1 181 ? 40.639 12.612 -17.101 1.00 92.38 181 GLN A O 1
ATOM 1402 N N . ARG A 1 182 ? 41.298 14.437 -18.233 1.00 93.19 182 ARG A N 1
ATOM 1403 C CA . ARG A 1 182 ? 41.604 13.722 -19.482 1.00 93.19 182 ARG A CA 1
ATOM 1404 C C . ARG A 1 182 ? 42.778 12.761 -19.328 1.00 93.19 182 ARG A C 1
ATOM 1406 O O . ARG A 1 182 ? 42.713 11.658 -19.862 1.00 93.19 182 ARG A O 1
ATOM 1413 N N . ALA A 1 183 ? 43.822 13.143 -18.592 1.00 93.00 183 ALA A N 1
ATOM 1414 C CA . ALA A 1 183 ? 44.944 12.251 -18.304 1.00 93.00 183 ALA A CA 1
ATOM 1415 C C . ALA A 1 183 ? 44.495 11.031 -17.482 1.00 93.00 183 ALA A C 1
ATOM 1417 O O . ALA A 1 183 ? 44.832 9.904 -17.832 1.00 93.00 183 ALA A O 1
ATOM 1418 N N . THR A 1 184 ? 43.658 11.230 -16.460 1.00 93.62 184 THR A N 1
ATOM 1419 C CA . THR A 1 184 ? 43.075 10.121 -15.689 1.00 93.62 184 THR A CA 1
ATOM 1420 C C . THR A 1 184 ? 42.220 9.205 -16.566 1.00 93.62 184 THR A C 1
ATOM 1422 O O . THR A 1 184 ? 42.377 7.987 -16.514 1.00 93.62 184 THR A O 1
ATOM 1425 N N . LEU A 1 185 ? 41.346 9.772 -17.404 1.00 92.44 185 LEU A N 1
ATOM 1426 C CA . LEU A 1 185 ? 40.506 8.997 -18.319 1.00 92.44 185 LEU A CA 1
ATOM 1427 C C . LEU A 1 185 ? 41.349 8.187 -19.312 1.00 92.44 185 LEU A C 1
ATOM 1429 O O . LEU A 1 185 ? 41.044 7.027 -19.574 1.00 92.44 185 LEU A O 1
ATOM 1433 N N . ARG A 1 186 ? 42.434 8.770 -19.828 1.00 95.06 186 ARG A N 1
ATOM 1434 C CA . ARG A 1 186 ? 43.376 8.090 -20.722 1.00 95.06 186 ARG A CA 1
ATOM 1435 C C . ARG A 1 186 ? 43.956 6.829 -20.085 1.00 95.06 186 ARG A C 1
ATOM 1437 O O . ARG A 1 186 ? 43.961 5.783 -20.726 1.00 95.06 186 ARG A O 1
ATOM 1444 N N . GLU A 1 187 ? 44.421 6.917 -18.842 1.00 95.00 187 GLU A N 1
ATOM 1445 C CA . GLU A 1 187 ? 44.990 5.763 -18.137 1.00 95.00 187 GLU A CA 1
ATOM 1446 C C . GLU A 1 187 ? 43.925 4.702 -17.820 1.00 95.00 187 GLU A C 1
ATOM 1448 O O . GLU A 1 187 ? 44.182 3.510 -17.978 1.00 95.00 187 GLU A O 1
ATOM 1453 N N . GLN A 1 188 ? 42.694 5.112 -17.495 1.00 92.56 188 GLN A N 1
ATOM 1454 C CA . GLN A 1 188 ? 41.572 4.179 -17.328 1.00 92.56 188 GLN A CA 1
ATOM 1455 C C . GLN A 1 188 ? 41.246 3.414 -18.618 1.00 92.56 188 GLN A C 1
ATOM 1457 O O . GLN A 1 188 ? 41.047 2.201 -18.578 1.00 92.56 188 GLN A O 1
ATOM 1462 N N . VAL A 1 189 ? 41.208 4.108 -19.763 1.00 93.88 189 VAL A N 1
ATOM 1463 C CA . VAL A 1 189 ? 40.948 3.478 -21.066 1.00 93.88 189 VAL A CA 1
ATOM 1464 C C . VAL A 1 189 ? 42.075 2.510 -21.425 1.00 93.88 189 VAL A C 1
ATOM 1466 O O . VAL A 1 189 ? 41.794 1.389 -21.828 1.00 93.88 189 VAL A O 1
ATOM 1469 N N . LYS A 1 190 ? 43.345 2.890 -21.231 1.00 94.81 190 LYS A N 1
ATOM 1470 C CA . LYS A 1 190 ? 44.489 1.998 -21.492 1.00 94.81 190 LYS A CA 1
ATOM 1471 C C . LYS A 1 190 ? 44.494 0.748 -20.615 1.00 94.81 190 LYS A C 1
ATOM 1473 O O . LYS A 1 190 ? 44.918 -0.303 -21.081 1.00 94.81 190 LYS A O 1
ATOM 1478 N N . ALA A 1 191 ? 44.046 0.858 -19.364 1.00 95.50 191 ALA A N 1
ATOM 1479 C CA . ALA A 1 191 ? 44.021 -0.272 -18.442 1.00 95.50 191 ALA A CA 1
ATOM 1480 C C . ALA A 1 191 ? 43.045 -1.373 -18.895 1.00 95.50 191 ALA A C 1
ATOM 1482 O O . ALA A 1 191 ? 43.341 -2.556 -18.744 1.00 95.50 191 ALA A O 1
ATOM 1483 N N . GLN A 1 192 ? 41.885 -1.001 -19.450 1.00 93.81 192 GLN A N 1
ATOM 1484 C CA . GLN A 1 192 ? 40.849 -1.950 -19.882 1.00 93.81 192 GLN A CA 1
ATOM 1485 C C . GLN A 1 192 ? 40.174 -1.498 -21.188 1.00 93.81 192 GLN A C 1
ATOM 1487 O O . GLN A 1 192 ? 38.984 -1.178 -21.194 1.00 93.81 192 GLN A O 1
ATOM 1492 N N . PRO A 1 193 ? 40.897 -1.485 -22.320 1.00 94.44 193 PRO A N 1
ATOM 1493 C CA . PRO A 1 193 ? 40.457 -0.789 -23.530 1.00 94.44 193 PRO A CA 1
ATOM 1494 C C . PRO A 1 193 ? 39.187 -1.392 -24.141 1.00 94.44 193 PRO A C 1
ATOM 1496 O O . PRO A 1 193 ? 38.299 -0.662 -24.570 1.00 94.44 193 PRO A O 1
ATOM 1499 N N . HIS A 1 194 ? 39.011 -2.711 -24.063 1.00 92.88 194 HIS A N 1
ATOM 1500 C CA . HIS A 1 194 ? 37.813 -3.410 -24.540 1.00 92.88 194 HIS A CA 1
ATOM 1501 C C . HIS A 1 194 ? 36.500 -2.975 -23.854 1.00 92.88 194 HIS A C 1
ATOM 1503 O O . HIS A 1 194 ? 35.426 -3.228 -24.400 1.00 92.88 194 HIS A O 1
ATOM 1509 N N . LEU A 1 195 ? 36.559 -2.303 -22.696 1.00 92.50 195 LEU A N 1
ATOM 1510 C CA . LEU A 1 195 ? 35.386 -1.802 -21.970 1.00 92.50 195 LEU A CA 1
ATOM 1511 C C . LEU A 1 195 ? 34.956 -0.388 -22.374 1.00 92.50 195 LEU A C 1
ATOM 1513 O O . LEU A 1 195 ? 33.965 0.104 -21.829 1.00 92.50 195 LEU A O 1
ATOM 1517 N N . PHE A 1 196 ? 35.638 0.255 -23.325 1.00 94.06 196 PHE A N 1
ATOM 1518 C CA . PHE A 1 196 ? 35.349 1.630 -23.732 1.00 94.06 196 PHE A CA 1
ATOM 1519 C C . PHE A 1 196 ? 35.044 1.767 -25.225 1.00 94.06 196 PHE A C 1
ATOM 1521 O O . PHE A 1 196 ? 35.543 1.024 -26.070 1.00 94.06 196 PHE A O 1
ATOM 1528 N N . VAL A 1 197 ? 34.249 2.784 -25.543 1.00 95.38 197 VAL A N 1
ATOM 1529 C CA . VAL A 1 197 ? 34.102 3.330 -26.893 1.00 95.38 197 VAL A CA 1
ATOM 1530 C C . VAL A 1 197 ? 34.365 4.831 -26.872 1.00 95.38 197 VAL A C 1
ATOM 1532 O O . VAL A 1 197 ? 34.006 5.520 -25.910 1.00 95.38 197 VAL A O 1
ATOM 1535 N N . GLY A 1 198 ? 34.944 5.343 -27.952 1.00 95.38 198 GLY A N 1
ATOM 1536 C CA . GLY A 1 198 ? 34.856 6.756 -28.303 1.00 95.38 198 GLY A CA 1
ATOM 1537 C C . GLY A 1 198 ? 33.727 6.968 -29.302 1.00 95.38 198 GLY A C 1
ATOM 1538 O O . GLY A 1 198 ? 33.551 6.168 -30.215 1.00 95.38 198 GLY A O 1
ATOM 1539 N N . GLN A 1 199 ? 32.952 8.031 -29.137 1.00 93.81 199 GLN A N 1
ATOM 1540 C CA . GLN A 1 199 ? 31.867 8.393 -30.040 1.00 93.81 199 GLN A CA 1
ATOM 1541 C C . GLN A 1 199 ? 31.986 9.862 -30.437 1.00 93.81 199 GLN A C 1
ATOM 1543 O O . GLN A 1 199 ? 32.315 10.714 -29.610 1.00 93.81 199 GLN A O 1
ATOM 1548 N N . GLU A 1 200 ? 31.721 10.156 -31.703 1.00 92.00 200 GLU A N 1
ATOM 1549 C CA . GLU A 1 200 ? 31.663 11.518 -32.214 1.00 92.00 200 GLU A CA 1
ATOM 1550 C C . GLU A 1 200 ? 30.574 12.316 -31.488 1.00 92.00 200 GLU A C 1
ATOM 1552 O O . GLU A 1 200 ? 29.455 11.840 -31.266 1.00 92.00 200 GLU A O 1
ATOM 1557 N N . GLN A 1 201 ? 30.895 13.556 -31.120 1.00 84.56 201 GLN A N 1
ATOM 1558 C CA . GLN A 1 201 ? 29.904 14.474 -30.582 1.00 84.56 201 GLN A CA 1
ATOM 1559 C C . GLN A 1 201 ? 29.054 15.051 -31.719 1.00 84.56 201 GLN A C 1
ATOM 1561 O O . GLN A 1 201 ? 29.448 15.999 -32.395 1.00 84.56 201 GLN A O 1
ATOM 1566 N N . VAL A 1 202 ? 27.857 14.495 -31.906 1.00 81.25 202 VAL A N 1
ATOM 1567 C CA . VAL A 1 202 ? 26.888 15.007 -32.884 1.00 81.25 202 VAL A CA 1
ATOM 1568 C C . VAL A 1 202 ? 26.251 16.308 -32.376 1.00 81.25 202 VAL A C 1
ATOM 1570 O O . VAL A 1 202 ? 25.961 16.459 -31.187 1.00 81.25 202 VAL A O 1
ATOM 1573 N N . SER A 1 203 ? 26.005 17.253 -33.286 1.00 74.25 203 SER A N 1
ATOM 1574 C CA . SER A 1 203 ? 25.263 18.482 -32.979 1.00 74.25 203 SER A CA 1
ATOM 1575 C C . SER A 1 203 ? 23.771 18.183 -32.815 1.00 74.25 203 SER A C 1
ATOM 1577 O O . SER A 1 203 ? 23.152 17.592 -33.697 1.00 74.25 203 SER A O 1
ATOM 1579 N N . PHE A 1 204 ? 23.173 18.609 -31.702 1.00 78.75 204 PHE A N 1
ATOM 1580 C CA . PHE A 1 204 ? 21.743 18.416 -31.452 1.00 78.75 204 PHE A CA 1
ATOM 1581 C C . PHE A 1 204 ? 20.917 19.510 -32.130 1.00 78.75 204 PHE A C 1
ATOM 1583 O O . PHE A 1 204 ? 21.229 20.697 -32.003 1.00 78.75 204 PHE A O 1
ATOM 1590 N N . SER A 1 205 ? 19.797 19.130 -32.751 1.00 87.62 205 SER A N 1
ATOM 1591 C CA . SER A 1 205 ? 18.763 20.088 -33.152 1.00 87.62 205 SER A CA 1
ATOM 1592 C C . SER A 1 205 ? 18.220 20.845 -31.938 1.00 87.62 205 SER A C 1
ATOM 1594 O O . SER A 1 205 ? 18.172 20.306 -30.827 1.00 87.62 205 SER A O 1
ATOM 1596 N N . THR A 1 206 ? 17.771 22.081 -32.145 1.00 89.81 206 THR A N 1
ATOM 1597 C CA . THR A 1 206 ? 17.132 22.887 -31.103 1.00 89.81 206 THR A CA 1
ATOM 1598 C C . THR A 1 206 ? 15.619 22.958 -31.294 1.00 89.81 206 THR A C 1
ATOM 1600 O O . THR A 1 206 ? 15.107 22.886 -32.408 1.00 89.81 206 THR A O 1
ATOM 1603 N N . THR A 1 207 ? 14.892 23.105 -30.187 1.00 90.88 207 THR A N 1
ATOM 1604 C CA . THR A 1 207 ? 13.455 23.412 -30.164 1.00 90.88 207 THR A CA 1
ATOM 1605 C C . THR A 1 207 ? 13.222 24.676 -29.330 1.00 90.88 207 THR A C 1
ATOM 1607 O O . THR A 1 207 ? 13.979 24.917 -28.384 1.00 90.88 207 THR A O 1
ATOM 1610 N N . PRO A 1 208 ? 12.199 25.493 -29.639 1.00 91.81 208 PRO A N 1
ATOM 1611 C CA . PRO A 1 208 ? 11.893 26.700 -28.872 1.00 91.81 208 PRO A CA 1
ATOM 1612 C C . PRO A 1 208 ? 11.329 26.340 -27.493 1.00 91.81 208 PRO A C 1
ATOM 1614 O O . PRO A 1 208 ? 10.345 25.606 -27.402 1.00 91.81 208 PRO A O 1
ATOM 1617 N N . SER A 1 209 ? 11.944 26.830 -26.421 1.00 89.50 209 SER A N 1
ATOM 1618 C CA . SER A 1 209 ? 11.492 26.682 -25.031 1.00 89.50 209 SER A CA 1
ATOM 1619 C C . SER A 1 209 ? 11.140 28.047 -24.445 1.00 89.50 209 SER A C 1
ATOM 1621 O O . SER A 1 209 ? 11.867 29.011 -24.666 1.00 89.50 209 SER A O 1
ATOM 1623 N N . PHE A 1 210 ? 10.032 28.123 -23.707 1.00 89.50 210 PHE A N 1
ATOM 1624 C CA . PHE A 1 210 ? 9.576 29.349 -23.054 1.00 89.50 210 PHE A CA 1
ATOM 1625 C C . PHE A 1 210 ? 10.123 29.411 -21.625 1.00 89.50 210 PHE A C 1
ATOM 1627 O O . PHE A 1 210 ? 9.706 28.627 -20.777 1.00 89.50 210 PHE A O 1
ATOM 1634 N N . ILE A 1 211 ? 11.083 30.303 -21.386 1.00 85.50 211 ILE A N 1
ATOM 1635 C CA . ILE A 1 211 ? 11.816 30.447 -20.122 1.00 85.50 211 ILE A CA 1
ATOM 1636 C C . ILE A 1 211 ? 11.776 31.927 -19.736 1.00 85.50 211 ILE A C 1
ATOM 1638 O O . ILE A 1 211 ? 12.096 32.779 -20.562 1.00 85.50 211 ILE A O 1
ATOM 1642 N N . GLU A 1 212 ? 11.334 32.240 -18.515 1.00 86.38 212 GLU A N 1
ATOM 1643 C CA . GLU A 1 212 ? 11.307 33.614 -17.969 1.00 86.38 212 GLU A CA 1
ATOM 1644 C C . GLU A 1 212 ? 10.675 34.661 -18.916 1.00 86.38 212 GLU A C 1
ATOM 1646 O O . GLU A 1 212 ? 11.166 35.776 -19.089 1.00 86.38 212 GLU A O 1
ATOM 1651 N N . GLY A 1 213 ? 9.574 34.293 -19.581 1.00 90.31 213 GLY A N 1
ATOM 1652 C CA . GLY A 1 213 ? 8.855 35.192 -20.490 1.00 90.31 213 GLY A CA 1
ATOM 1653 C C . GLY A 1 213 ? 9.472 35.342 -21.887 1.00 90.31 213 GLY A C 1
ATOM 1654 O O . GLY A 1 213 ? 8.983 36.151 -22.676 1.00 90.31 213 GLY A O 1
ATOM 1655 N N . ARG A 1 214 ? 10.523 34.583 -22.229 1.00 92.69 214 ARG A N 1
ATOM 1656 C CA . ARG A 1 214 ? 11.204 34.633 -23.534 1.00 92.69 214 ARG A CA 1
ATOM 1657 C C . ARG A 1 214 ? 11.275 33.258 -24.192 1.00 92.69 214 ARG A C 1
ATOM 1659 O O . ARG A 1 214 ? 11.315 32.229 -23.526 1.00 92.69 214 ARG A O 1
ATOM 1666 N N . LEU A 1 215 ? 11.295 33.244 -25.526 1.00 92.19 215 LEU A N 1
ATOM 1667 C CA . LEU A 1 215 ? 11.532 32.030 -26.307 1.00 92.19 215 LEU A CA 1
ATOM 1668 C C . LEU A 1 215 ? 13.024 31.869 -26.589 1.00 92.19 215 LEU A C 1
ATOM 1670 O O . LEU A 1 215 ? 13.649 32.742 -27.187 1.00 92.19 215 LEU A O 1
ATOM 1674 N N . GLU A 1 216 ? 13.573 30.720 -26.213 1.00 92.25 216 GLU A N 1
ATOM 1675 C CA . GLU A 1 216 ? 14.973 30.378 -26.432 1.00 92.25 216 GLU A CA 1
ATOM 1676 C C . GLU A 1 216 ? 15.125 29.044 -27.159 1.00 92.25 216 GLU A C 1
ATOM 1678 O O . GLU A 1 216 ? 14.395 28.088 -26.903 1.00 92.25 216 GLU A O 1
ATOM 1683 N N . ALA A 1 217 ? 16.115 28.945 -28.047 1.00 90.88 217 ALA A N 1
ATOM 1684 C CA . ALA A 1 217 ? 16.460 27.681 -28.691 1.00 90.88 217 ALA A CA 1
ATOM 1685 C C . ALA A 1 217 ? 17.232 26.785 -27.709 1.00 90.88 217 ALA A C 1
ATOM 1687 O O . ALA A 1 217 ? 18.341 27.125 -27.292 1.00 90.88 217 ALA A O 1
ATOM 1688 N N . ARG A 1 218 ? 16.665 25.625 -27.365 1.00 88.56 218 ARG A N 1
ATOM 1689 C CA . ARG A 1 218 ? 17.283 24.633 -26.470 1.00 88.56 218 ARG A CA 1
ATOM 1690 C C . ARG A 1 218 ? 17.468 23.306 -27.196 1.00 88.56 218 ARG A C 1
ATOM 1692 O O . ARG A 1 218 ? 16.594 22.909 -27.965 1.00 88.56 218 ARG A O 1
ATOM 1699 N N . HIS A 1 219 ? 18.594 22.626 -26.973 1.00 88.44 219 HIS A N 1
ATOM 1700 C CA . HIS A 1 219 ? 18.842 21.309 -27.569 1.00 88.44 219 HIS A CA 1
ATOM 1701 C C . HIS A 1 219 ? 17.750 20.324 -27.162 1.00 88.44 219 HIS A C 1
ATOM 1703 O O . HIS A 1 219 ? 17.278 20.364 -26.024 1.00 88.44 219 HIS A O 1
ATOM 1709 N N . ALA A 1 220 ? 17.340 19.464 -28.091 1.00 87.31 220 ALA A N 1
ATOM 1710 C CA . ALA A 1 220 ? 16.272 18.509 -27.853 1.00 87.31 220 ALA A CA 1
ATOM 1711 C C . ALA A 1 220 ? 16.626 17.098 -28.316 1.00 87.31 220 ALA A C 1
ATOM 1713 O O . ALA A 1 220 ? 17.389 16.906 -29.263 1.00 87.31 220 ALA A O 1
ATOM 1714 N N . VAL A 1 221 ? 16.028 16.118 -27.644 1.00 87.88 221 VAL A N 1
ATOM 1715 C CA . VAL A 1 221 ? 16.121 14.694 -27.968 1.00 87.88 221 VAL A CA 1
ATOM 1716 C C . VAL A 1 221 ? 14.715 14.140 -28.117 1.00 87.88 221 VAL A C 1
ATOM 1718 O O . VAL A 1 221 ? 13.875 14.348 -27.243 1.00 87.88 221 VAL A O 1
ATOM 1721 N N . LEU A 1 222 ? 14.483 13.410 -29.204 1.00 89.50 222 LEU A N 1
ATOM 1722 C CA . LEU A 1 222 ? 13.251 12.674 -29.452 1.00 89.50 222 LEU A CA 1
ATOM 1723 C C . LEU A 1 222 ? 13.472 11.190 -29.156 1.00 89.50 222 LEU A C 1
ATOM 1725 O O . LEU A 1 222 ? 14.353 10.558 -29.738 1.00 89.50 222 LEU A O 1
ATOM 1729 N N . ARG A 1 223 ? 12.633 10.615 -28.295 1.00 90.94 223 ARG A N 1
ATOM 1730 C CA . ARG A 1 223 ? 12.518 9.166 -28.119 1.00 90.94 223 ARG A CA 1
ATOM 1731 C C . ARG A 1 223 ? 11.217 8.682 -28.749 1.00 90.94 223 ARG A C 1
ATOM 1733 O O . ARG A 1 223 ? 10.137 9.024 -28.277 1.00 90.94 223 ARG A O 1
ATOM 1740 N N . SER A 1 224 ? 11.339 7.870 -29.793 1.00 91.81 224 SER A N 1
ATOM 1741 C CA . SER A 1 224 ? 10.211 7.173 -30.421 1.00 91.81 224 SER A CA 1
ATOM 1742 C C . SER A 1 224 ? 10.125 5.737 -29.907 1.00 91.81 224 SER A C 1
ATOM 1744 O O . SER A 1 224 ? 11.132 5.169 -29.483 1.00 91.81 224 SER A O 1
ATOM 1746 N N . PHE A 1 225 ? 8.933 5.146 -29.959 1.00 91.81 225 PHE A N 1
ATOM 1747 C CA . PHE A 1 225 ? 8.686 3.784 -29.486 1.00 91.81 225 PHE A CA 1
ATOM 1748 C C . PHE A 1 225 ? 8.212 2.909 -30.643 1.00 91.81 225 PHE A C 1
ATOM 1750 O O . PHE A 1 225 ? 7.311 3.289 -31.392 1.00 91.81 225 PHE A O 1
ATOM 1757 N N . ALA A 1 226 ? 8.825 1.736 -30.785 1.00 91.94 226 ALA A N 1
ATOM 1758 C CA . ALA A 1 226 ? 8.448 0.736 -31.772 1.00 91.94 226 ALA A CA 1
ATOM 1759 C C . ALA A 1 226 ? 7.975 -0.536 -31.065 1.00 91.94 226 ALA A C 1
ATOM 1761 O O . ALA A 1 226 ? 8.586 -0.977 -30.094 1.00 91.94 226 ALA A O 1
ATOM 1762 N N . VAL A 1 227 ? 6.895 -1.128 -31.567 1.00 89.25 227 VAL A N 1
ATOM 1763 C CA . VAL A 1 227 ? 6.305 -2.357 -31.029 1.00 89.25 227 VAL A CA 1
ATOM 1764 C C . VAL A 1 227 ? 6.372 -3.442 -32.095 1.00 89.25 227 VAL A C 1
ATOM 1766 O O . VAL A 1 227 ? 5.963 -3.224 -33.237 1.00 89.25 227 VAL A O 1
ATOM 1769 N N . ALA A 1 228 ? 6.879 -4.618 -31.728 1.00 87.94 228 ALA A N 1
ATOM 1770 C CA . ALA A 1 228 ? 6.904 -5.771 -32.619 1.00 87.94 228 ALA A CA 1
ATOM 1771 C C . ALA A 1 228 ? 5.474 -6.277 -32.894 1.00 87.94 228 ALA A C 1
ATOM 1773 O O . ALA A 1 228 ? 4.676 -6.458 -31.973 1.00 87.94 228 ALA A O 1
ATOM 1774 N N . ARG A 1 229 ? 5.141 -6.529 -34.163 1.00 82.31 229 ARG A N 1
ATOM 1775 C CA . ARG A 1 229 ? 3.850 -7.075 -34.602 1.00 82.31 229 ARG A CA 1
ATOM 1776 C C . ARG A 1 229 ? 4.038 -7.936 -35.850 1.00 82.31 229 ARG A C 1
ATOM 1778 O O . ARG A 1 229 ? 4.498 -7.435 -36.871 1.00 82.31 229 ARG A O 1
ATOM 1785 N N . ARG A 1 230 ? 3.610 -9.206 -35.795 1.00 80.00 230 ARG A N 1
ATOM 1786 C CA . ARG A 1 230 ? 3.584 -10.146 -36.942 1.00 80.00 230 ARG A CA 1
ATOM 1787 C C . ARG A 1 230 ? 4.903 -10.203 -37.738 1.00 80.00 230 ARG A C 1
ATOM 1789 O O . ARG A 1 230 ? 4.891 -10.106 -38.959 1.00 80.00 230 ARG A O 1
ATOM 1796 N N . GLY A 1 231 ? 6.038 -10.318 -37.045 1.00 79.44 231 GLY A N 1
ATOM 1797 C CA . GLY A 1 231 ? 7.363 -10.396 -37.681 1.00 79.44 231 GLY A CA 1
ATOM 1798 C C . GLY A 1 231 ? 7.903 -9.070 -38.232 1.00 79.44 231 GLY A C 1
ATOM 1799 O O . GLY A 1 231 ? 8.918 -9.068 -38.916 1.00 79.44 231 GLY A O 1
ATOM 1800 N N . SER A 1 232 ? 7.247 -7.946 -37.937 1.00 87.06 232 SER A N 1
ATOM 1801 C CA . SER A 1 232 ? 7.711 -6.596 -38.267 1.00 87.06 232 SER A CA 1
ATOM 1802 C C . SER A 1 232 ? 7.602 -5.679 -37.043 1.00 87.06 232 SER A C 1
ATOM 1804 O O . SER A 1 232 ? 7.228 -6.122 -35.956 1.00 87.06 232 SER A O 1
ATOM 1806 N N . TYR A 1 233 ? 7.915 -4.397 -37.208 1.00 88.75 233 TYR A N 1
ATOM 1807 C CA . TYR A 1 233 ? 7.797 -3.370 -36.178 1.00 88.75 233 TYR A CA 1
ATOM 1808 C C . TYR A 1 233 ? 6.857 -2.260 -36.636 1.00 88.75 233 TYR A C 1
ATOM 1810 O O . TYR A 1 233 ? 6.886 -1.830 -37.787 1.00 88.75 233 TYR A O 1
ATOM 1818 N N . ILE A 1 234 ? 6.034 -1.772 -35.711 1.00 90.38 234 ILE A N 1
ATOM 1819 C CA . ILE A 1 234 ? 5.214 -0.577 -35.902 1.00 90.38 234 ILE A CA 1
ATOM 1820 C C . ILE A 1 234 ? 5.755 0.512 -34.991 1.00 90.38 234 ILE A C 1
ATOM 1822 O O . ILE A 1 234 ? 5.797 0.340 -33.773 1.00 90.38 234 ILE A O 1
ATOM 1826 N N . VAL A 1 235 ? 6.143 1.637 -35.584 1.00 90.12 235 VAL A N 1
ATOM 1827 C CA . VAL A 1 235 ? 6.511 2.845 -34.844 1.00 90.12 235 VAL A CA 1
ATOM 1828 C C . VAL A 1 235 ? 5.231 3.571 -34.441 1.00 90.12 235 VAL A C 1
ATOM 1830 O O . VAL A 1 235 ? 4.357 3.808 -35.276 1.00 90.12 235 VAL A O 1
ATOM 1833 N N . MET A 1 236 ? 5.098 3.897 -33.158 1.00 87.94 236 MET A N 1
ATOM 1834 C CA . MET A 1 236 ? 3.956 4.662 -32.664 1.00 87.94 236 MET A CA 1
ATOM 1835 C C . MET A 1 236 ? 4.030 6.104 -33.195 1.00 87.94 236 MET A C 1
ATOM 1837 O O . MET A 1 236 ? 5.105 6.702 -33.137 1.00 87.94 236 MET A O 1
ATOM 1841 N N . PRO A 1 237 ? 2.926 6.681 -33.711 1.00 86.19 237 PRO A N 1
ATOM 1842 C CA . PRO A 1 237 ? 2.914 8.052 -34.215 1.00 86.19 237 PRO A CA 1
ATOM 1843 C C . PRO A 1 237 ? 2.965 9.039 -33.042 1.00 86.19 237 PRO A C 1
ATOM 1845 O O . PRO A 1 237 ? 1.936 9.438 -32.506 1.00 86.19 237 PRO A O 1
ATOM 1848 N N . GLY A 1 238 ? 4.179 9.381 -32.618 1.00 87.50 238 GLY A N 1
ATOM 1849 C CA . GLY A 1 238 ? 4.456 10.267 -31.496 1.00 87.50 238 GLY A CA 1
ATOM 1850 C C . GLY A 1 238 ? 5.808 9.950 -30.866 1.00 87.50 238 GLY A C 1
ATOM 1851 O O . GLY A 1 238 ? 6.610 9.181 -31.399 1.00 87.50 238 GLY A O 1
ATOM 1852 N N . GLY A 1 239 ? 6.063 10.533 -29.703 1.00 88.69 239 GLY A N 1
ATOM 1853 C CA . GLY A 1 239 ? 7.278 10.260 -28.954 1.00 88.69 239 GLY A CA 1
ATOM 1854 C C . GLY A 1 239 ? 7.425 11.155 -27.739 1.00 88.69 239 GLY A C 1
ATOM 1855 O O . GLY A 1 239 ? 6.668 12.102 -27.532 1.00 88.69 239 GLY A O 1
ATOM 1856 N N . LEU A 1 240 ? 8.436 10.849 -26.941 1.00 89.38 240 LEU A N 1
ATOM 1857 C CA . LEU A 1 240 ? 8.846 11.671 -25.819 1.00 89.38 240 LEU A CA 1
ATOM 1858 C C . LEU A 1 240 ? 9.948 12.620 -26.289 1.00 89.38 240 LEU A C 1
ATOM 1860 O O . LEU A 1 240 ? 11.101 12.205 -26.436 1.00 89.38 240 LEU A O 1
ATOM 1864 N N . THR A 1 241 ? 9.594 13.882 -26.529 1.00 90.25 241 THR A N 1
ATOM 1865 C CA . THR A 1 241 ? 10.575 14.936 -26.801 1.00 90.25 241 THR A CA 1
ATOM 1866 C C . THR A 1 241 ? 10.996 15.577 -25.489 1.00 90.25 241 THR A C 1
ATOM 1868 O O . THR A 1 241 ? 10.160 15.924 -24.658 1.00 90.25 241 THR A O 1
ATOM 1871 N N . ARG A 1 242 ? 12.301 15.750 -25.288 1.00 87.94 242 ARG A N 1
ATOM 1872 C CA . ARG A 1 242 ? 12.864 16.435 -24.119 1.00 87.94 242 ARG A CA 1
ATOM 1873 C C . ARG A 1 242 ? 13.774 17.563 -24.563 1.00 87.94 242 ARG A C 1
ATOM 1875 O O . ARG A 1 242 ? 14.565 17.363 -25.480 1.00 87.94 242 ARG A O 1
ATOM 1882 N N . SER A 1 243 ? 13.688 18.715 -23.904 1.00 87.69 243 SER A N 1
ATOM 1883 C CA . SER A 1 243 ? 14.586 19.853 -24.124 1.00 87.69 243 SER A CA 1
ATOM 1884 C C . SER A 1 243 ? 15.522 20.076 -22.939 1.00 87.69 243 SER A C 1
ATOM 1886 O O . SER A 1 243 ? 15.106 19.935 -21.789 1.00 87.69 243 SER A O 1
ATOM 1888 N N . ALA A 1 244 ? 16.767 20.458 -23.227 1.00 84.50 244 ALA A N 1
ATOM 1889 C CA . ALA A 1 244 ? 17.770 20.793 -22.222 1.00 84.50 244 ALA A CA 1
ATOM 1890 C C . ALA A 1 244 ? 17.305 21.965 -21.328 1.00 84.50 244 ALA A C 1
ATOM 1892 O O . ALA A 1 244 ? 16.797 22.960 -21.863 1.00 84.50 244 ALA A O 1
ATOM 1893 N N . PRO A 1 245 ? 17.507 21.880 -20.000 1.00 78.50 245 PRO A N 1
ATOM 1894 C CA . PRO A 1 245 ? 17.119 22.938 -19.065 1.00 78.50 245 PRO A CA 1
ATOM 1895 C C . PRO A 1 245 ? 18.023 24.166 -19.161 1.00 78.50 245 PRO A C 1
ATOM 1897 O O . PRO A 1 245 ? 17.542 25.282 -18.989 1.00 78.50 245 PRO A O 1
ATOM 1900 N N . ASP A 1 246 ? 19.292 23.975 -19.538 1.00 79.44 246 ASP A N 1
ATOM 1901 C CA . ASP A 1 246 ? 20.302 25.027 -19.697 1.00 79.44 246 ASP A CA 1
ATOM 1902 C C . ASP A 1 246 ? 20.683 25.243 -21.166 1.00 79.44 246 ASP A C 1
ATOM 1904 O O . ASP A 1 246 ? 20.580 24.348 -22.015 1.00 79.44 246 ASP A O 1
ATOM 1908 N N . ARG A 1 247 ? 21.109 26.466 -21.495 1.00 76.94 247 ARG A N 1
ATOM 1909 C CA . ARG A 1 247 ? 21.470 26.83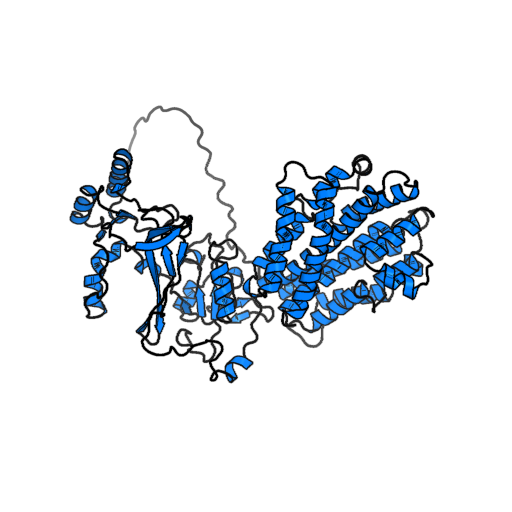9 -22.865 1.00 76.94 247 ARG A CA 1
ATOM 1910 C C . ARG A 1 247 ? 22.804 26.190 -23.234 1.00 76.94 247 ARG A C 1
ATOM 1912 O O . ARG A 1 247 ? 23.777 26.317 -22.503 1.00 76.94 247 ARG A O 1
ATOM 1919 N N . GLY A 1 248 ? 22.857 25.514 -24.383 1.00 68.50 248 GLY A N 1
ATOM 1920 C CA . GLY A 1 248 ? 24.075 24.843 -24.861 1.00 68.50 248 GLY A CA 1
ATOM 1921 C C . GLY A 1 248 ? 24.451 23.569 -24.094 1.00 68.50 248 GLY A C 1
ATOM 1922 O O . GLY A 1 248 ? 25.496 22.987 -24.369 1.00 68.50 248 GLY A O 1
ATOM 1923 N N . ASN A 1 249 ? 23.614 23.116 -23.153 1.00 70.75 249 ASN A N 1
ATOM 1924 C CA . ASN A 1 249 ? 23.840 21.869 -22.435 1.00 70.75 249 ASN A CA 1
ATOM 1925 C C . ASN A 1 249 ? 23.447 20.664 -23.308 1.00 70.75 249 ASN A C 1
ATOM 1927 O O . ASN A 1 249 ? 22.383 20.644 -23.932 1.00 70.75 249 ASN A O 1
ATOM 1931 N N . PHE A 1 250 ? 24.323 19.661 -23.344 1.00 65.94 250 PHE A N 1
ATOM 1932 C CA . PHE A 1 250 ? 24.159 18.421 -24.107 1.00 65.94 250 PHE A CA 1
ATOM 1933 C C . PHE A 1 250 ? 23.544 17.284 -23.271 1.00 65.94 250 PHE A C 1
ATOM 1935 O O . PHE A 1 250 ? 23.149 16.255 -23.820 1.00 65.94 250 PHE A O 1
ATOM 1942 N N . LEU A 1 251 ? 23.447 17.453 -21.947 1.00 63.41 251 LEU A N 1
ATOM 1943 C CA . LEU A 1 251 ? 22.808 16.497 -21.045 1.00 63.41 251 LEU A CA 1
ATOM 1944 C C . LEU A 1 251 ? 21.297 16.739 -21.001 1.00 63.41 251 LEU A C 1
ATOM 1946 O O . LEU A 1 251 ? 20.804 17.623 -20.307 1.00 63.41 251 LEU A O 1
ATOM 1950 N N . VAL A 1 252 ? 20.555 15.911 -21.736 1.00 58.00 252 VAL A N 1
ATOM 1951 C CA . VAL A 1 252 ? 19.087 15.905 -21.728 1.00 58.00 252 VAL A CA 1
ATOM 1952 C C . VAL A 1 252 ? 18.600 14.630 -21.039 1.00 58.00 252 VAL A C 1
ATOM 1954 O O . VAL A 1 252 ? 18.427 13.587 -21.670 1.00 58.00 252 VAL A O 1
ATOM 1957 N N . SER A 1 253 ? 18.393 14.691 -19.723 1.00 60.38 253 SER A N 1
ATOM 1958 C CA . SER A 1 253 ? 17.820 13.592 -18.935 1.00 60.38 253 SER A CA 1
ATOM 1959 C C . SER A 1 253 ? 16.828 14.112 -17.891 1.00 60.38 253 SER A C 1
ATOM 1961 O O . SER A 1 253 ? 16.842 15.293 -17.547 1.00 60.38 253 SER A O 1
ATOM 1963 N N . ASN A 1 254 ? 15.964 13.224 -17.383 1.00 54.88 254 ASN A N 1
ATOM 1964 C CA . ASN A 1 254 ? 15.036 13.559 -16.295 1.00 54.88 254 ASN A CA 1
ATOM 1965 C C . ASN A 1 254 ? 15.808 13.947 -15.024 1.00 54.88 254 ASN A C 1
ATOM 1967 O O . ASN A 1 254 ? 15.506 14.946 -14.389 1.00 54.88 254 ASN A O 1
ATOM 1971 N N . GLN A 1 255 ? 16.872 13.197 -14.726 1.00 57.59 255 GLN A N 1
ATOM 1972 C CA . GLN A 1 255 ? 17.766 13.433 -13.588 1.00 57.59 255 GLN A CA 1
ATOM 1973 C C . GLN A 1 255 ? 18.558 14.746 -13.707 1.00 57.59 255 GLN A C 1
ATOM 1975 O O . GLN A 1 255 ? 19.045 15.256 -12.707 1.00 57.59 255 GLN A O 1
ATOM 1980 N N . ALA A 1 256 ? 18.675 15.301 -14.918 1.00 59.47 256 ALA A N 1
ATOM 1981 C CA . ALA A 1 256 ? 19.287 16.601 -15.169 1.00 59.47 256 ALA A CA 1
ATOM 1982 C C . ALA A 1 256 ? 18.264 17.749 -15.257 1.00 59.47 256 ALA A C 1
ATOM 1984 O O . ALA A 1 256 ? 18.675 18.864 -15.541 1.00 59.47 256 ALA A O 1
ATOM 1985 N N . GLY A 1 257 ? 16.961 17.505 -15.047 1.00 62.25 257 GLY A N 1
ATOM 1986 C CA . GLY A 1 257 ? 15.921 18.547 -15.060 1.00 62.25 257 GLY A CA 1
ATOM 1987 C C . GLY A 1 257 ? 15.356 18.905 -16.442 1.00 62.25 257 GLY A C 1
ATOM 1988 O O . GLY A 1 257 ? 14.800 19.986 -16.617 1.00 62.25 257 GLY A O 1
ATOM 1989 N N . GLY A 1 258 ? 15.497 18.036 -17.450 1.00 73.50 258 GLY A N 1
ATOM 1990 C CA . GLY A 1 258 ? 14.985 18.304 -18.800 1.00 73.50 258 GLY A CA 1
ATOM 1991 C C . GLY A 1 258 ? 13.455 18.426 -18.875 1.00 73.50 258 GLY A C 1
ATOM 1992 O O . GLY A 1 258 ? 12.727 17.583 -18.355 1.00 73.50 258 GLY A O 1
ATOM 1993 N N . THR A 1 259 ? 12.956 19.440 -19.586 1.00 80.81 259 THR A N 1
ATOM 1994 C CA . THR A 1 259 ? 11.512 19.657 -19.796 1.00 80.81 259 THR A CA 1
ATOM 1995 C C . THR A 1 259 ? 10.975 18.727 -20.884 1.00 80.81 259 THR A C 1
ATOM 1997 O O . THR A 1 259 ? 11.564 18.632 -21.964 1.00 80.81 259 THR A O 1
ATOM 2000 N N . SER A 1 260 ? 9.843 18.066 -20.631 1.00 87.62 260 SER A N 1
ATOM 2001 C CA . SER A 1 260 ? 9.159 17.243 -21.638 1.00 87.62 260 SER A CA 1
ATOM 2002 C C . SER A 1 260 ? 8.270 18.099 -22.543 1.00 87.62 260 SER A C 1
ATOM 2004 O O . SER A 1 260 ? 7.645 19.054 -22.086 1.00 87.62 260 SER A O 1
ATOM 2006 N N . LYS A 1 261 ? 8.214 17.755 -23.829 1.00 89.00 261 LYS A N 1
ATOM 2007 C CA . LYS A 1 261 ? 7.376 18.397 -24.844 1.00 89.00 261 LYS A CA 1
ATOM 2008 C C . LYS A 1 261 ? 6.555 17.353 -25.580 1.00 89.00 261 LYS A C 1
ATOM 2010 O O . LYS A 1 261 ? 7.018 16.232 -25.802 1.00 89.00 261 LYS A O 1
ATOM 2015 N N . ASP A 1 262 ? 5.363 17.765 -25.987 1.00 90.69 262 ASP A N 1
ATOM 2016 C CA . ASP A 1 262 ? 4.544 16.987 -26.902 1.00 90.69 262 ASP A CA 1
ATOM 2017 C C . ASP A 1 262 ? 5.239 16.865 -28.272 1.00 90.69 262 ASP A C 1
ATOM 2019 O O . ASP A 1 262 ? 5.932 17.785 -28.718 1.00 90.69 262 ASP A O 1
ATOM 2023 N N . THR A 1 263 ? 5.078 15.713 -28.923 1.00 91.12 263 THR A N 1
ATOM 2024 C CA . THR A 1 263 ? 5.679 15.410 -30.227 1.00 91.12 263 THR A CA 1
ATOM 2025 C C . THR A 1 263 ? 4.577 15.210 -31.252 1.00 91.12 263 THR A C 1
ATOM 2027 O O . THR A 1 263 ? 3.957 14.149 -31.317 1.00 91.12 263 THR A O 1
ATOM 2030 N N . TRP A 1 264 ? 4.366 16.211 -32.100 1.00 90.19 264 TRP A N 1
ATOM 2031 C CA . TRP A 1 264 ? 3.330 16.153 -33.126 1.00 90.19 264 TRP A CA 1
ATOM 2032 C C . TRP A 1 264 ? 3.838 15.480 -34.399 1.00 90.19 264 TRP A C 1
ATOM 2034 O O . TRP A 1 264 ? 4.742 15.983 -35.067 1.00 90.19 264 TRP A O 1
ATOM 2044 N N . VAL A 1 265 ? 3.218 14.357 -34.764 1.00 89.00 265 VAL A N 1
ATOM 2045 C CA . VAL A 1 265 ? 3.394 13.722 -36.075 1.00 89.00 265 VAL A CA 1
ATOM 2046 C C . VAL A 1 265 ? 2.244 14.167 -36.970 1.00 89.00 265 VAL A C 1
ATOM 2048 O O . VAL A 1 265 ? 1.099 13.765 -36.777 1.00 89.00 265 VAL A O 1
ATOM 2051 N N . LEU A 1 266 ? 2.546 15.038 -37.931 1.00 88.81 266 LEU A N 1
ATOM 2052 C CA . LEU A 1 266 ? 1.538 15.613 -38.817 1.00 88.81 266 LEU A CA 1
ATOM 2053 C C . LEU A 1 266 ? 1.013 14.566 -39.808 1.00 88.81 266 LEU A C 1
ATOM 2055 O O . LEU A 1 266 ? 1.774 13.777 -40.367 1.00 88.81 266 LEU A O 1
ATOM 2059 N N . THR A 1 267 ? -0.293 14.597 -40.060 1.00 83.44 267 THR A N 1
ATOM 2060 C CA . THR A 1 267 ? -0.968 13.771 -41.067 1.00 83.44 267 THR A CA 1
ATOM 2061 C C . THR A 1 267 ? -1.833 14.654 -41.960 1.00 83.44 267 THR A C 1
ATOM 2063 O O . THR A 1 267 ? -2.415 15.636 -41.504 1.00 83.44 267 THR A O 1
ATOM 2066 N N . SER A 1 268 ? -1.915 14.312 -43.245 1.00 82.81 268 SER A N 1
ATOM 2067 C CA . SER A 1 268 ? -2.755 15.005 -44.229 1.00 82.81 268 SER A CA 1
ATOM 2068 C C . SER A 1 268 ? -4.212 14.529 -44.227 1.00 82.81 268 SER A C 1
ATOM 2070 O O . SER A 1 268 ? -5.048 15.127 -44.900 1.00 82.81 268 SER A O 1
ATOM 2072 N N . GLN A 1 269 ? -4.534 13.467 -43.480 1.00 82.12 269 GLN A N 1
ATOM 2073 C CA . GLN A 1 269 ? -5.893 12.938 -43.341 1.00 82.12 269 GLN A CA 1
ATOM 2074 C C . GLN A 1 269 ? -6.374 12.995 -41.886 1.00 82.12 269 GLN A C 1
ATOM 2076 O O . GLN A 1 269 ? -5.549 12.813 -40.985 1.00 82.12 269 GLN A O 1
ATOM 2081 N N . PRO A 1 270 ? -7.692 13.168 -41.637 1.00 73.25 270 PRO A N 1
ATOM 2082 C CA . PRO A 1 270 ? -8.260 13.063 -40.297 1.00 73.25 270 PRO A CA 1
ATOM 2083 C C . PRO A 1 270 ? -7.878 11.717 -39.682 1.00 73.25 270 PRO A C 1
ATOM 2085 O O . PRO A 1 270 ? -8.232 10.655 -40.204 1.00 73.25 270 PRO A O 1
ATOM 2088 N N . GLN A 1 271 ? -7.115 11.746 -38.592 1.00 66.62 271 GLN A N 1
ATOM 2089 C CA . GLN A 1 271 ? -6.689 10.520 -37.939 1.00 66.62 271 GLN A CA 1
ATOM 2090 C C . GLN A 1 271 ? -7.906 9.876 -37.274 1.00 66.62 271 GLN A C 1
ATOM 2092 O O . GLN A 1 271 ? -8.609 10.508 -36.485 1.00 66.62 271 GLN A O 1
ATOM 2097 N N . LYS A 1 272 ? -8.166 8.602 -37.581 1.00 64.81 272 LYS A N 1
ATOM 2098 C CA . LYS A 1 272 ? -9.146 7.832 -36.812 1.00 64.81 272 LYS A CA 1
ATOM 2099 C C . LYS A 1 272 ? -8.632 7.737 -35.379 1.00 64.81 272 LYS A C 1
ATOM 2101 O O . LYS A 1 272 ? -7.532 7.234 -35.163 1.00 64.81 272 LYS A O 1
ATOM 2106 N N . HIS A 1 273 ? -9.421 8.201 -34.417 1.00 63.72 273 HIS A N 1
ATOM 2107 C CA . HIS A 1 273 ? -9.123 8.008 -33.005 1.00 63.72 273 HIS A CA 1
ATOM 2108 C C . HIS A 1 273 ? -9.181 6.506 -32.690 1.00 63.72 273 HIS A C 1
ATOM 2110 O O . HIS A 1 273 ? -10.258 5.912 -32.622 1.00 63.72 273 HIS A O 1
ATOM 2116 N N . ILE A 1 274 ? -8.015 5.871 -32.557 1.00 64.38 274 ILE A N 1
ATOM 2117 C CA . ILE A 1 274 ? -7.907 4.469 -32.153 1.00 64.38 274 ILE A CA 1
ATOM 2118 C C . ILE A 1 274 ? -7.835 4.458 -30.630 1.00 64.38 274 ILE A C 1
ATOM 2120 O O . ILE A 1 274 ? -6.764 4.614 -30.054 1.00 64.38 274 ILE A O 1
ATOM 2124 N N . SER A 1 275 ? -8.979 4.272 -29.977 1.00 63.41 275 SER A N 1
ATOM 2125 C CA . SER A 1 275 ? -8.999 3.948 -28.552 1.00 63.41 275 SER A CA 1
ATOM 2126 C C . SER A 1 275 ? -8.945 2.438 -28.376 1.00 63.41 275 SER A C 1
ATOM 2128 O O . SER A 1 275 ? -9.704 1.713 -29.024 1.00 63.41 275 SER A O 1
ATOM 2130 N N . LEU A 1 276 ? -8.089 1.960 -27.470 1.00 64.12 276 LEU A N 1
ATOM 2131 C CA . LEU A 1 276 ? -8.125 0.564 -27.024 1.00 64.12 276 LEU A CA 1
ATOM 2132 C C . LEU A 1 276 ? -9.482 0.221 -26.380 1.00 64.12 276 LEU A C 1
ATOM 2134 O O . LEU A 1 276 ? -9.943 -0.906 -26.525 1.00 64.12 276 LEU A O 1
ATOM 2138 N N . TRP A 1 277 ? -10.158 1.211 -25.783 1.00 56.34 277 TRP A N 1
ATOM 2139 C CA . TRP A 1 277 ? -11.489 1.074 -25.182 1.00 56.34 277 TRP A CA 1
ATOM 2140 C C . TRP A 1 277 ? -12.614 0.876 -26.209 1.00 56.34 277 TRP A C 1
ATOM 2142 O O . TRP A 1 277 ? -13.595 0.200 -25.924 1.00 56.34 277 TRP A O 1
ATOM 2152 N N . LEU A 1 278 ? -12.489 1.436 -27.419 1.00 54.31 278 LEU A N 1
ATOM 2153 C CA . LEU A 1 278 ? -13.552 1.430 -28.442 1.00 54.31 278 LEU A CA 1
ATOM 2154 C C . LEU A 1 278 ? -13.488 0.211 -29.386 1.00 54.31 278 LEU A C 1
ATOM 2156 O O . LEU A 1 278 ? -14.076 0.226 -30.469 1.00 54.31 278 LEU A O 1
ATOM 2160 N N . GLN A 1 279 ? -12.773 -0.858 -29.017 1.00 58.06 279 GLN A N 1
ATOM 2161 C CA . GLN A 1 279 ? -12.679 -2.060 -29.851 1.00 58.06 279 GLN A CA 1
ATOM 2162 C C . GLN A 1 279 ? -13.905 -2.971 -29.666 1.00 58.06 279 GLN A C 1
ATOM 2164 O O . GLN A 1 279 ? -13.886 -3.926 -28.896 1.00 58.06 279 GLN A O 1
ATOM 2169 N N . ALA A 1 280 ? -14.955 -2.705 -30.449 1.00 48.44 280 ALA A N 1
ATOM 2170 C CA . ALA A 1 280 ? -16.249 -3.402 -30.428 1.00 48.44 280 ALA A CA 1
ATOM 2171 C C . ALA A 1 280 ? -16.203 -4.936 -30.645 1.00 48.44 280 ALA A C 1
ATOM 2173 O O . ALA A 1 280 ? -17.177 -5.622 -30.361 1.00 48.44 280 ALA A O 1
ATOM 2174 N N . ASN A 1 281 ? -15.085 -5.504 -31.114 1.00 53.78 281 ASN A N 1
ATOM 2175 C CA . ASN A 1 281 ? -14.995 -6.918 -31.515 1.00 53.78 281 ASN A CA 1
ATOM 2176 C C . ASN A 1 281 ? -14.482 -7.876 -30.418 1.00 53.78 281 ASN A C 1
ATOM 2178 O O . ASN A 1 281 ? -14.097 -9.000 -30.732 1.00 53.78 281 ASN A O 1
ATOM 2182 N N . ARG A 1 282 ? -14.436 -7.462 -29.142 1.00 55.53 282 ARG A N 1
ATOM 2183 C CA . ARG A 1 282 ? -13.948 -8.300 -28.020 1.00 55.53 282 ARG A CA 1
ATOM 2184 C C . ARG A 1 282 ? -14.969 -8.520 -26.899 1.00 55.53 282 ARG A C 1
ATOM 2186 O O . ARG A 1 282 ? -14.590 -8.785 -25.762 1.00 55.53 282 ARG A O 1
ATOM 2193 N N . VAL A 1 283 ? -16.258 -8.448 -27.220 1.00 55.50 283 VAL A N 1
ATOM 2194 C CA . VAL A 1 283 ? -17.358 -8.571 -26.247 1.00 55.50 283 VAL A CA 1
ATOM 2195 C C . VAL A 1 283 ? -17.276 -9.879 -25.441 1.00 55.50 283 VAL A C 1
ATOM 2197 O O . VAL A 1 283 ? -17.324 -9.845 -24.218 1.00 55.50 283 VAL A O 1
ATOM 2200 N N . GLU A 1 284 ? -17.035 -11.027 -26.084 1.00 54.59 284 GLU A N 1
ATOM 2201 C CA . GLU A 1 284 ? -16.929 -12.324 -25.384 1.00 54.59 284 GLU A CA 1
ATOM 2202 C C . GLU A 1 284 ? -15.702 -12.450 -24.463 1.00 54.59 284 GLU A C 1
ATOM 2204 O O . GLU A 1 284 ? -15.723 -13.228 -23.508 1.00 54.59 284 GLU A O 1
ATOM 2209 N N . GLN A 1 285 ? -14.626 -11.701 -24.732 1.00 53.81 285 GLN A N 1
ATOM 2210 C CA . GLN A 1 285 ? -13.427 -11.688 -23.885 1.00 53.81 285 GLN A CA 1
ATOM 2211 C C . GLN A 1 285 ? -13.598 -10.770 -22.672 1.00 53.81 285 GLN A C 1
ATOM 2213 O O . GLN A 1 285 ? -13.048 -11.070 -21.615 1.00 53.81 285 GLN A O 1
ATOM 2218 N N . ALA A 1 286 ? -14.386 -9.698 -22.807 1.00 54.56 286 ALA A N 1
ATOM 2219 C CA . ALA A 1 286 ? -14.662 -8.749 -21.731 1.00 54.56 286 ALA A CA 1
ATOM 2220 C C . ALA A 1 286 ? -15.442 -9.385 -20.565 1.00 54.56 286 ALA A C 1
ATOM 2222 O O . ALA A 1 286 ? -15.195 -9.050 -19.415 1.00 54.56 286 ALA A O 1
ATOM 2223 N N . PHE A 1 287 ? -16.322 -10.355 -20.839 1.00 52.53 287 PHE A N 1
ATOM 2224 C CA . PHE A 1 287 ? -17.136 -11.013 -19.805 1.00 52.53 287 PHE A CA 1
ATOM 2225 C C . PHE A 1 287 ? -16.421 -12.126 -19.020 1.00 52.53 287 PHE A C 1
ATOM 2227 O O . PHE A 1 287 ? -16.989 -12.650 -18.066 1.00 52.53 287 PHE A O 1
ATOM 2234 N N . LYS A 1 288 ? -15.205 -12.532 -19.415 1.00 48.72 288 LYS A N 1
ATOM 2235 C CA . LYS A 1 288 ? -14.480 -13.657 -18.785 1.00 48.72 288 LYS A CA 1
ATOM 2236 C C . LYS A 1 288 ? -13.335 -13.234 -17.861 1.00 48.72 288 LYS A C 1
ATOM 2238 O O . LYS A 1 288 ? -12.756 -14.093 -17.203 1.00 48.72 288 LYS A O 1
ATOM 2243 N N . GLY A 1 289 ? -12.976 -11.953 -17.833 1.00 51.78 289 GLY A N 1
ATOM 2244 C CA . GLY A 1 289 ? -11.834 -11.462 -17.067 1.00 51.78 289 GLY A CA 1
ATOM 2245 C C . GLY A 1 289 ? -12.254 -10.775 -15.777 1.00 51.78 289 GLY A C 1
ATOM 2246 O O . GLY A 1 289 ? -12.265 -9.552 -15.746 1.00 51.78 289 GLY A O 1
ATOM 2247 N N . SER A 1 290 ? -12.549 -11.535 -14.717 1.00 55.53 290 SER A N 1
ATOM 2248 C CA . SER A 1 290 ? -12.373 -10.978 -13.369 1.00 55.53 290 SER A CA 1
ATOM 2249 C C . SER A 1 290 ? -10.873 -10.764 -13.168 1.00 55.53 290 SER A C 1
ATOM 2251 O O . SER A 1 290 ? -10.070 -11.672 -13.419 1.00 55.53 290 SER A O 1
ATOM 2253 N N . GLN A 1 291 ? -10.470 -9.545 -12.822 1.00 63.59 291 GLN A N 1
ATOM 2254 C CA . GLN A 1 291 ? -9.067 -9.244 -12.584 1.00 63.59 291 GLN A CA 1
ATOM 2255 C C . GLN A 1 291 ? -8.691 -9.834 -11.226 1.00 63.59 291 GLN A C 1
ATOM 2257 O O . GLN A 1 291 ? -9.129 -9.372 -10.179 1.00 63.59 291 GLN A O 1
ATOM 2262 N N . PHE A 1 292 ? -7.888 -10.895 -11.245 1.00 75.69 292 PHE A N 1
ATOM 2263 C CA . PHE A 1 292 ? -7.453 -11.553 -10.019 1.00 75.69 292 PHE A CA 1
ATOM 2264 C C . PHE A 1 292 ? -6.600 -10.588 -9.202 1.00 75.69 292 PHE A C 1
ATOM 2266 O O . PHE A 1 292 ? -5.566 -10.111 -9.684 1.00 75.69 292 PHE A O 1
ATOM 2273 N N . LEU A 1 293 ? -7.030 -10.331 -7.970 1.00 84.88 293 LEU A N 1
ATOM 2274 C CA . LEU A 1 293 ? -6.323 -9.467 -7.039 1.00 84.88 293 LEU A CA 1
ATOM 2275 C C . LEU A 1 293 ? -5.089 -10.204 -6.492 1.00 84.88 293 LEU A C 1
ATOM 2277 O O . LEU A 1 293 ? -5.250 -11.263 -5.869 1.00 84.88 293 LEU A O 1
ATOM 2281 N N . PRO A 1 294 ? -3.862 -9.689 -6.712 1.00 88.56 294 PRO A N 1
ATOM 2282 C CA . PRO A 1 294 ? -2.668 -10.254 -6.094 1.00 88.56 294 PRO A CA 1
ATOM 2283 C C . PRO A 1 294 ? -2.770 -10.212 -4.566 1.00 88.56 294 PRO A C 1
ATOM 2285 O O . PRO A 1 294 ? -3.230 -9.216 -4.006 1.00 88.56 294 PRO A O 1
ATOM 2288 N N . SER A 1 295 ? -2.296 -11.254 -3.880 1.00 89.56 295 SER A N 1
ATOM 2289 C CA . SER A 1 295 ? -2.386 -11.350 -2.412 1.00 89.56 295 SER A CA 1
ATOM 2290 C C . SER A 1 295 ? -1.722 -10.175 -1.679 1.00 89.56 295 SER A C 1
ATOM 2292 O O . SER A 1 295 ? -2.275 -9.675 -0.703 1.00 89.56 295 SER A O 1
ATOM 2294 N N . ARG A 1 296 ? -0.600 -9.647 -2.186 1.00 90.25 296 ARG A N 1
ATOM 2295 C CA . ARG A 1 296 ? 0.037 -8.435 -1.642 1.00 90.25 296 ARG A CA 1
ATOM 2296 C C . ARG A 1 296 ? -0.810 -7.180 -1.852 1.00 90.25 296 ARG A C 1
ATOM 2298 O O . ARG A 1 296 ? -0.817 -6.294 -1.003 1.00 90.25 296 ARG A O 1
ATOM 2305 N N . ALA A 1 297 ? -1.511 -7.065 -2.981 1.00 91.25 297 ALA A N 1
ATOM 2306 C CA . ALA A 1 297 ? -2.397 -5.926 -3.227 1.00 91.25 297 ALA A CA 1
ATOM 2307 C C . ALA A 1 297 ? -3.599 -5.958 -2.269 1.00 91.25 297 ALA A C 1
ATOM 2309 O O . ALA A 1 297 ? -3.941 -4.946 -1.664 1.00 91.25 297 ALA A O 1
ATOM 2310 N N . ALA A 1 298 ? -4.165 -7.148 -2.071 1.00 92.31 298 ALA A N 1
ATOM 2311 C CA . ALA A 1 298 ? -5.169 -7.443 -1.057 1.00 92.31 298 ALA A CA 1
ATOM 2312 C C . ALA A 1 298 ? -4.715 -7.056 0.364 1.00 92.31 298 ALA A C 1
ATOM 2314 O O . ALA A 1 298 ? -5.432 -6.346 1.068 1.00 92.31 298 ALA A O 1
ATOM 2315 N N . GLU A 1 299 ? -3.507 -7.460 0.759 1.00 94.31 299 GLU A N 1
ATOM 2316 C CA . GLU A 1 299 ? -2.921 -7.104 2.055 1.00 94.31 299 GLU A CA 1
ATOM 2317 C C . GLU A 1 299 ? -2.752 -5.585 2.217 1.00 94.31 299 GLU A C 1
ATOM 2319 O O . GLU A 1 299 ? -3.127 -5.023 3.245 1.00 94.31 299 GLU A O 1
ATOM 2324 N N . ASN A 1 300 ? -2.236 -4.894 1.194 1.00 95.50 300 ASN A N 1
ATOM 2325 C CA . ASN A 1 300 ? -2.079 -3.439 1.241 1.00 95.50 300 ASN A CA 1
ATOM 2326 C C . ASN A 1 300 ? -3.428 -2.725 1.392 1.00 95.50 300 ASN A C 1
ATOM 2328 O O . ASN A 1 300 ? -3.525 -1.801 2.192 1.00 95.50 300 ASN A O 1
ATOM 2332 N N . LEU A 1 301 ? -4.476 -3.161 0.686 1.00 96.00 301 LEU A N 1
ATOM 2333 C CA . LEU A 1 301 ? -5.823 -2.594 0.828 1.00 96.00 301 LEU A CA 1
ATOM 2334 C C . LEU A 1 301 ? -6.387 -2.794 2.239 1.00 96.00 301 LEU A C 1
ATOM 2336 O O . LEU A 1 301 ? -6.915 -1.847 2.826 1.00 96.00 301 LEU A O 1
ATOM 2340 N N . PHE A 1 302 ? -6.216 -3.990 2.807 1.00 96.94 302 PHE A N 1
ATOM 2341 C CA . PHE A 1 302 ? -6.591 -4.280 4.191 1.00 96.94 302 PHE A CA 1
ATOM 2342 C C . PHE A 1 302 ? -5.889 -3.335 5.175 1.00 96.94 302 PHE A C 1
ATOM 2344 O O . PHE A 1 302 ? -6.539 -2.708 6.016 1.00 96.94 302 PHE A O 1
ATOM 2351 N N . TRP A 1 303 ? -4.575 -3.150 5.030 1.00 97.69 303 TRP A N 1
ATOM 2352 C CA . TRP A 1 303 ? -3.806 -2.242 5.881 1.00 97.69 303 TRP A CA 1
ATOM 2353 C C . TRP A 1 303 ? -4.131 -0.765 5.665 1.00 97.69 303 TRP A C 1
ATOM 2355 O O . TRP A 1 303 ? -4.181 -0.025 6.643 1.00 97.69 303 TRP A O 1
ATOM 2365 N N . VAL A 1 304 ? -4.420 -0.325 4.436 1.00 98.06 304 VAL A N 1
ATOM 2366 C CA . VAL A 1 304 ? -4.915 1.039 4.175 1.00 98.06 304 VAL A CA 1
ATOM 2367 C C . VAL A 1 304 ? -6.181 1.308 4.986 1.00 98.06 304 VAL A C 1
ATOM 2369 O O . VAL A 1 304 ? -6.280 2.354 5.627 1.00 98.06 304 VAL A O 1
ATOM 2372 N N . GLY A 1 305 ? -7.115 0.351 5.019 1.00 97.56 305 GLY A N 1
ATOM 2373 C CA . GLY A 1 305 ? -8.316 0.441 5.847 1.00 97.56 305 GLY A CA 1
ATOM 2374 C C . GLY A 1 305 ? -7.997 0.607 7.335 1.00 97.56 305 GLY A C 1
ATOM 2375 O O . GLY A 1 305 ? -8.513 1.521 7.979 1.00 97.56 305 GLY A O 1
ATOM 2376 N N . ARG A 1 306 ? -7.092 -0.223 7.869 1.00 98.00 306 ARG A N 1
ATOM 2377 C CA . ARG A 1 306 ? -6.659 -0.146 9.275 1.00 98.00 306 ARG A CA 1
ATOM 2378 C C . ARG A 1 306 ? -5.987 1.192 9.601 1.00 98.00 306 ARG A C 1
ATOM 2380 O O . ARG A 1 306 ? -6.377 1.864 10.551 1.00 98.00 306 ARG A O 1
ATOM 2387 N N . TYR A 1 307 ? -5.013 1.628 8.801 1.00 98.25 307 TYR A N 1
ATOM 2388 C CA . TYR A 1 307 ? -4.304 2.887 9.053 1.00 98.25 307 TYR A CA 1
ATOM 2389 C C . TYR A 1 307 ? -5.221 4.111 8.959 1.00 98.25 307 TYR A C 1
ATOM 2391 O O . TYR A 1 307 ? -5.044 5.050 9.734 1.00 98.25 307 TYR A O 1
ATOM 2399 N N . ALA A 1 308 ? -6.213 4.097 8.063 1.00 97.81 308 ALA A N 1
ATOM 2400 C CA . ALA A 1 308 ? -7.194 5.175 7.958 1.00 97.81 308 ALA A CA 1
ATOM 2401 C C . ALA A 1 308 ? -8.049 5.303 9.227 1.00 97.81 308 ALA A C 1
ATOM 2403 O O . ALA A 1 308 ? -8.244 6.414 9.715 1.00 97.81 308 ALA A O 1
ATOM 2404 N N . GLU A 1 309 ? -8.517 4.185 9.792 1.00 97.31 309 GLU A N 1
ATOM 2405 C CA . GLU A 1 309 ? -9.291 4.205 11.042 1.00 97.31 309 GLU A CA 1
ATOM 2406 C C . GLU A 1 309 ? -8.439 4.592 12.253 1.00 97.31 309 GLU A C 1
ATOM 2408 O O . GLU A 1 309 ? -8.906 5.369 13.084 1.00 97.31 309 GLU A O 1
ATOM 2413 N N . ARG A 1 310 ? -7.178 4.136 12.333 1.00 97.81 310 ARG A N 1
ATOM 2414 C CA . ARG A 1 310 ? -6.233 4.600 13.368 1.00 97.81 310 ARG A CA 1
ATOM 2415 C C . ARG A 1 310 ? -6.045 6.107 13.307 1.00 97.81 310 ARG A C 1
ATOM 2417 O O . ARG A 1 310 ? -6.205 6.783 14.316 1.00 97.81 310 ARG A O 1
ATOM 2424 N N . ALA A 1 311 ? -5.749 6.635 12.120 1.00 97.69 311 ALA A N 1
ATOM 2425 C CA . ALA A 1 311 ? -5.557 8.065 11.932 1.00 97.69 311 ALA A CA 1
ATOM 2426 C C . ALA A 1 311 ? -6.820 8.863 12.297 1.00 97.69 311 ALA A C 1
ATOM 2428 O O . ALA A 1 311 ? -6.714 9.888 12.967 1.00 97.69 311 ALA A O 1
ATOM 2429 N N . GLU A 1 312 ? -8.013 8.384 11.919 1.00 97.06 312 GLU A N 1
ATOM 2430 C CA . GLU A 1 312 ? -9.277 9.050 12.258 1.00 97.06 312 GLU A CA 1
ATOM 2431 C C . GLU A 1 312 ? -9.518 9.054 13.773 1.00 97.06 312 GLU A C 1
ATOM 2433 O O . GLU A 1 312 ? -9.815 10.106 14.343 1.00 97.06 312 GLU A O 1
ATOM 2438 N N . ALA A 1 313 ? -9.375 7.903 14.434 1.00 96.25 313 ALA A N 1
ATOM 2439 C CA . ALA A 1 313 ? -9.594 7.775 15.871 1.00 96.25 313 ALA A CA 1
ATOM 2440 C C . ALA A 1 313 ? -8.607 8.631 16.676 1.00 96.25 313 ALA A C 1
ATOM 2442 O O . ALA A 1 313 ? -9.030 9.394 17.547 1.00 96.25 313 ALA A O 1
ATOM 2443 N N . THR A 1 314 ? -7.313 8.569 16.344 1.00 97.12 314 THR A N 1
ATOM 2444 C CA . THR A 1 314 ? -6.279 9.386 16.989 1.00 97.12 314 THR A CA 1
ATOM 2445 C C . THR A 1 314 ? -6.538 10.875 16.770 1.00 97.12 314 THR A C 1
ATOM 2447 O O . THR A 1 314 ? -6.494 11.638 17.730 1.00 97.12 314 THR A O 1
ATOM 2450 N N . ALA A 1 315 ? -6.878 11.307 15.550 1.00 96.88 315 ALA A N 1
ATOM 2451 C CA . ALA A 1 315 ? -7.162 12.715 15.272 1.00 96.88 315 ALA A CA 1
ATOM 2452 C C . ALA A 1 315 ? -8.391 13.232 16.042 1.00 96.88 315 ALA A C 1
ATOM 2454 O O . ALA A 1 315 ? -8.373 14.345 16.568 1.00 96.88 315 ALA A O 1
ATOM 2455 N N . ARG A 1 316 ? -9.455 12.424 16.150 1.00 96.19 316 ARG A N 1
ATOM 2456 C CA . ARG A 1 316 ? -10.657 12.776 16.926 1.00 96.19 316 ARG A CA 1
ATOM 2457 C C . ARG A 1 316 ? -10.368 12.889 18.417 1.00 96.19 316 ARG A C 1
ATOM 2459 O O . ARG A 1 316 ? -10.864 13.823 19.044 1.00 96.19 316 ARG A O 1
ATOM 2466 N N . LEU A 1 317 ? -9.585 11.961 18.966 1.00 96.50 317 LEU A N 1
ATOM 2467 C CA . LEU A 1 317 ? -9.224 11.964 20.380 1.00 96.50 317 LEU A CA 1
ATOM 2468 C C . LEU A 1 317 ? -8.284 13.127 20.717 1.00 96.50 317 LEU A C 1
ATOM 2470 O O . LEU A 1 317 ? -8.539 13.835 21.684 1.00 96.50 317 LEU A O 1
ATOM 2474 N N . LEU A 1 318 ? -7.274 13.392 19.878 1.00 96.56 318 LEU A N 1
ATOM 2475 C CA . LEU A 1 318 ? -6.414 14.571 20.012 1.00 96.56 318 LEU A CA 1
ATOM 2476 C C . LEU A 1 318 ? -7.235 15.860 19.969 1.00 96.56 318 LEU A C 1
ATOM 2478 O O . LEU A 1 318 ? -7.081 16.691 20.852 1.00 96.56 318 LEU A O 1
ATOM 2482 N N . ARG A 1 319 ? -8.157 16.007 19.007 1.00 95.44 319 ARG A N 1
ATOM 2483 C CA . ARG A 1 319 ? -9.025 17.193 18.921 1.00 95.44 319 ARG A CA 1
ATOM 2484 C C . ARG A 1 319 ? -9.810 17.395 20.214 1.00 95.44 319 ARG A C 1
ATOM 2486 O O . ARG A 1 319 ? -9.828 18.494 20.742 1.00 95.44 319 ARG A O 1
ATOM 2493 N N . MET A 1 320 ? -10.411 16.326 20.732 1.00 93.50 320 MET A N 1
ATOM 2494 C CA . MET A 1 320 ? -11.186 16.379 21.969 1.00 93.50 320 MET A CA 1
ATOM 2495 C C . MET A 1 320 ? -10.330 16.779 23.181 1.00 93.50 320 MET A C 1
ATOM 2497 O O . MET A 1 320 ? -10.794 17.533 24.026 1.00 93.50 320 MET A O 1
ATOM 2501 N N . ILE A 1 321 ? -9.087 16.295 23.264 1.00 94.56 321 ILE A N 1
ATOM 2502 C CA . ILE A 1 321 ? -8.139 16.656 24.330 1.00 94.56 321 ILE A CA 1
ATOM 2503 C C . ILE A 1 321 ? -7.697 18.119 24.209 1.00 94.56 321 ILE A C 1
ATOM 2505 O O . ILE A 1 321 ? -7.632 18.812 25.218 1.00 94.56 321 ILE A O 1
ATOM 2509 N N . LEU A 1 322 ? -7.414 18.599 22.994 1.00 92.81 322 LEU A N 1
ATOM 2510 C CA . LEU A 1 322 ? -7.029 19.994 22.765 1.00 92.81 322 LEU A CA 1
ATOM 2511 C C . LEU A 1 322 ? -8.176 20.960 23.079 1.00 92.81 322 LEU A C 1
ATOM 2513 O O . LEU A 1 322 ? -7.928 21.985 23.699 1.00 92.81 322 LEU A O 1
ATOM 2517 N N . ASP A 1 323 ? -9.421 20.597 22.751 1.00 89.81 323 ASP A N 1
ATOM 2518 C CA . ASP A 1 323 ? -10.598 21.390 23.125 1.00 89.81 323 ASP A CA 1
ATOM 2519 C C . ASP A 1 323 ? -10.693 21.566 24.659 1.00 89.81 323 ASP A C 1
ATOM 2521 O O . ASP A 1 323 ? -11.030 22.645 25.126 1.00 89.81 323 ASP A O 1
ATOM 2525 N N . TYR A 1 324 ? -10.342 20.538 25.449 1.00 88.06 324 TYR A N 1
ATOM 2526 C CA . TYR A 1 324 ? -10.269 20.641 26.917 1.00 88.06 324 TYR A CA 1
ATOM 2527 C C . TYR A 1 324 ? -9.107 21.513 27.416 1.00 88.06 324 TYR A C 1
ATOM 2529 O O . TYR A 1 324 ? -9.206 22.095 28.493 1.00 88.06 324 TYR A O 1
ATOM 2537 N N . LEU A 1 325 ? -7.991 21.566 26.683 1.00 87.75 325 LEU A N 1
ATOM 2538 C CA . LEU A 1 325 ? -6.814 22.354 27.063 1.00 87.75 325 LEU A CA 1
ATOM 2539 C C . LEU A 1 325 ? -6.969 23.846 26.740 1.00 87.75 325 LEU A C 1
ATOM 2541 O O . LEU A 1 325 ? -6.387 24.670 27.440 1.00 87.75 325 LEU A O 1
ATOM 2545 N N . ASP A 1 326 ? -7.735 24.193 25.704 1.00 84.19 326 ASP A N 1
ATOM 2546 C CA . ASP A 1 326 ? -7.971 25.589 25.316 1.00 84.19 326 ASP A CA 1
ATOM 2547 C C . ASP A 1 326 ? -8.946 26.330 26.254 1.00 84.19 326 ASP A C 1
ATOM 2549 O O . ASP A 1 326 ? -8.914 27.561 26.318 1.00 84.19 326 ASP A O 1
ATOM 2553 N N . ASP A 1 327 ? -9.786 25.615 27.007 1.00 77.94 327 ASP A N 1
ATOM 2554 C CA . ASP A 1 327 ? -10.844 26.172 27.872 1.00 77.94 327 ASP A CA 1
ATOM 2555 C C . ASP A 1 327 ? -10.335 26.786 29.228 1.00 77.94 327 ASP A C 1
ATOM 2557 O O . ASP A 1 327 ? -10.995 26.688 30.258 1.00 77.94 327 ASP A O 1
ATOM 2561 N N . GLU A 1 328 ? -9.177 27.468 29.282 1.00 65.81 328 GLU A N 1
ATOM 2562 C CA . GLU A 1 328 ? -8.540 28.051 30.507 1.00 65.81 328 GLU A CA 1
ATOM 2563 C C . GLU A 1 328 ? -9.458 28.847 31.499 1.00 65.81 328 GLU A C 1
ATOM 2565 O O . GLU A 1 328 ? -10.370 29.560 31.071 1.00 65.81 328 GLU A O 1
ATOM 2570 N N . PRO A 1 329 ? -9.105 28.989 32.809 1.00 51.12 329 PRO A N 1
ATOM 2571 C CA . PRO A 1 329 ? -8.894 28.012 33.875 1.00 51.12 329 PRO A CA 1
ATOM 2572 C C . PRO A 1 329 ? -10.043 28.105 34.916 1.00 51.12 329 PRO A C 1
ATOM 2574 O O . PRO A 1 329 ? -9.841 28.505 36.065 1.00 51.12 329 PRO A O 1
ATOM 2577 N N . PHE A 1 330 ? -11.274 27.774 34.522 1.00 49.50 330 PHE A N 1
ATOM 2578 C CA . PHE A 1 330 ? -12.393 27.557 35.462 1.00 49.50 330 PHE A CA 1
ATOM 2579 C C . PHE A 1 330 ? -12.715 26.069 35.641 1.00 49.50 330 PHE A C 1
ATOM 2581 O O . PHE A 1 330 ? -13.808 25.734 36.094 1.00 49.50 330 PHE A O 1
ATOM 2588 N N . GLY A 1 331 ? -11.768 25.197 35.281 1.00 56.72 331 GLY A N 1
ATOM 2589 C CA . GLY A 1 331 ? -11.945 23.757 35.362 1.00 56.72 331 GLY A CA 1
ATOM 2590 C C . GLY A 1 331 ? -12.221 23.324 36.792 1.00 56.72 331 GLY A C 1
ATOM 2591 O O . GLY A 1 331 ? -11.360 23.441 37.665 1.00 56.72 331 GLY A O 1
ATOM 2592 N N . ASP A 1 332 ? -13.437 22.838 37.022 1.00 75.50 332 ASP A N 1
ATOM 2593 C CA . ASP A 1 332 ? -13.790 22.110 38.233 1.00 75.50 332 ASP A CA 1
ATOM 2594 C C . ASP A 1 332 ? -12.817 20.924 38.399 1.00 75.50 332 ASP A C 1
ATOM 2596 O O . ASP A 1 332 ? -12.284 20.398 37.416 1.00 75.50 332 ASP A O 1
ATOM 2600 N N . GLU A 1 333 ? -12.587 20.458 39.628 1.00 84.69 333 GLU A N 1
ATOM 2601 C CA . GLU A 1 333 ? -11.706 19.309 39.915 1.00 84.69 333 GLU A CA 1
ATOM 2602 C C . GLU A 1 333 ? -12.102 18.081 39.065 1.00 84.69 333 GLU A C 1
ATOM 2604 O O . GLU A 1 333 ? -11.262 17.286 38.633 1.00 84.69 333 GLU A O 1
ATOM 2609 N N . ALA A 1 334 ? -13.394 17.988 38.732 1.00 87.00 334 ALA A N 1
ATOM 2610 C CA . ALA A 1 334 ? -13.955 16.978 37.851 1.00 87.00 334 ALA A CA 1
ATOM 2611 C C . ALA A 1 334 ? -13.495 17.071 36.380 1.00 87.00 334 ALA A C 1
ATOM 2613 O O . ALA A 1 334 ? -13.310 16.036 35.736 1.00 87.00 334 ALA A O 1
ATOM 2614 N N . GLU A 1 335 ? -13.292 18.272 35.832 1.00 87.44 335 GLU A N 1
ATOM 2615 C CA . GLU A 1 335 ? -12.833 18.465 34.448 1.00 87.44 335 GLU A CA 1
ATOM 2616 C C . GLU A 1 335 ? -11.353 18.108 34.296 1.00 87.44 335 GLU A C 1
ATOM 2618 O O . GLU A 1 335 ? -10.983 17.412 33.349 1.00 87.44 335 GLU A O 1
ATOM 2623 N N . MET A 1 336 ? -10.521 18.483 35.274 1.00 87.00 336 MET A N 1
ATOM 2624 C CA . MET A 1 336 ? -9.110 18.082 35.312 1.00 87.00 336 MET A CA 1
ATOM 2625 C C . MET A 1 336 ? -8.961 16.560 35.425 1.00 87.00 336 MET A C 1
ATOM 2627 O O . MET A 1 336 ? -8.152 15.955 34.716 1.00 87.00 336 MET A O 1
ATOM 2631 N N . ALA A 1 337 ? -9.774 15.919 36.272 1.00 90.00 337 ALA A N 1
ATOM 2632 C CA . ALA A 1 337 ? -9.814 14.464 36.367 1.00 90.00 337 ALA A CA 1
ATOM 2633 C C . ALA A 1 337 ? -10.268 13.822 35.044 1.00 90.00 337 ALA A C 1
ATOM 2635 O O . ALA A 1 337 ? -9.653 12.859 34.580 1.00 90.00 337 ALA A O 1
ATOM 2636 N N . CYS A 1 338 ? -11.294 14.380 34.390 1.00 91.81 338 CYS A N 1
ATOM 2637 C CA . CYS A 1 338 ? -11.746 13.925 33.075 1.00 91.81 338 CYS A CA 1
ATOM 2638 C C . CYS A 1 338 ? -10.620 14.010 32.031 1.00 91.81 338 CYS A C 1
ATOM 2640 O O . CYS A 1 338 ? -10.358 13.026 31.337 1.00 91.81 338 CYS A O 1
ATOM 2642 N N . LEU A 1 339 ? -9.901 15.135 31.961 1.00 92.69 339 LEU A N 1
ATOM 2643 C CA . LEU A 1 339 ? -8.749 15.309 31.074 1.00 92.69 339 LEU A CA 1
ATOM 2644 C C . LEU A 1 339 ? -7.658 14.264 31.350 1.00 92.69 339 LEU A C 1
ATOM 2646 O O . LEU A 1 339 ? -7.174 13.628 30.414 1.00 92.69 339 LEU A O 1
ATOM 2650 N N . ALA A 1 340 ? -7.318 14.011 32.616 1.00 92.50 340 ALA A N 1
ATOM 2651 C CA . ALA A 1 340 ? -6.335 12.990 32.975 1.00 92.50 340 ALA A CA 1
ATOM 2652 C C . ALA A 1 340 ? -6.744 11.583 32.494 1.00 92.50 340 ALA A C 1
ATOM 2654 O O . ALA A 1 340 ? -5.905 10.820 32.003 1.00 92.50 340 ALA A O 1
ATOM 2655 N N . HIS A 1 341 ? -8.035 11.241 32.570 1.00 93.81 341 HIS A N 1
ATOM 2656 C CA . HIS A 1 341 ? -8.553 9.988 32.015 1.00 93.81 341 HIS A CA 1
ATOM 2657 C C . HIS A 1 341 ? -8.475 9.943 30.482 1.00 93.81 341 HIS A C 1
ATOM 2659 O O . HIS A 1 341 ? -8.145 8.892 29.932 1.00 93.81 341 HIS A O 1
ATOM 2665 N N . LEU A 1 342 ? -8.714 11.058 29.784 1.00 95.31 342 LEU A N 1
ATOM 2666 C CA . LEU A 1 342 ? -8.584 11.132 28.323 1.00 95.31 342 LEU A CA 1
ATOM 2667 C C . LEU A 1 342 ? -7.131 11.007 27.856 1.00 95.31 342 LEU A C 1
ATOM 2669 O O . LEU A 1 342 ? -6.873 10.319 26.872 1.00 95.31 342 LEU A O 1
ATOM 2673 N N . LEU A 1 343 ? -6.183 11.616 28.571 1.00 96.12 343 LEU A N 1
ATOM 2674 C CA . LEU A 1 343 ? -4.750 11.491 28.291 1.00 96.12 343 LEU A CA 1
ATOM 2675 C C . LEU A 1 343 ? -4.277 10.038 28.460 1.00 96.12 343 LEU A C 1
ATOM 2677 O O . LEU A 1 343 ? -3.599 9.487 27.591 1.00 96.12 343 LEU A O 1
ATOM 2681 N N . ARG A 1 344 ? -4.715 9.359 29.528 1.00 95.50 344 ARG A N 1
ATOM 2682 C CA . ARG A 1 344 ? -4.478 7.914 29.708 1.00 95.50 344 ARG A CA 1
ATOM 2683 C C . ARG A 1 344 ? -5.100 7.098 28.576 1.00 95.50 344 ARG A C 1
ATOM 2685 O O . ARG A 1 344 ? -4.419 6.270 27.977 1.00 95.50 344 ARG A O 1
ATOM 2692 N N . ALA A 1 345 ? -6.353 7.385 28.223 1.00 96.31 345 ALA A N 1
ATOM 2693 C CA . ALA A 1 345 ? -7.040 6.717 27.121 1.00 96.31 345 ALA A CA 1
ATOM 2694 C C . ALA A 1 345 ? -6.353 6.940 25.766 1.00 96.31 345 ALA A C 1
ATOM 2696 O O . ALA A 1 345 ? -6.343 6.025 24.948 1.00 96.31 345 ALA A O 1
ATOM 2697 N N . LEU A 1 346 ? -5.733 8.104 25.535 1.00 97.38 346 LEU A N 1
ATOM 2698 C CA . LEU A 1 346 ? -4.931 8.349 24.337 1.00 97.38 346 LEU A CA 1
ATOM 2699 C C . LEU A 1 346 ? -3.810 7.320 24.214 1.00 97.38 346 LEU A C 1
ATOM 2701 O O . LEU A 1 346 ? -3.676 6.732 23.150 1.00 97.38 346 LEU A O 1
ATOM 2705 N N . THR A 1 347 ? -3.090 7.047 25.304 1.00 96.56 347 THR A N 1
ATOM 2706 C CA . THR A 1 347 ? -1.988 6.069 25.325 1.00 96.56 347 THR A CA 1
ATOM 2707 C C . THR A 1 347 ? -2.467 4.647 25.037 1.00 96.56 347 THR A C 1
ATOM 2709 O O . THR A 1 347 ? -1.837 3.942 24.252 1.00 96.56 347 THR A O 1
ATOM 2712 N N . GLU A 1 348 ? -3.591 4.236 25.630 1.00 95.31 348 GLU A N 1
ATOM 2713 C CA . GLU A 1 348 ? -4.181 2.904 25.424 1.00 95.31 348 GLU A CA 1
ATOM 2714 C C . GLU A 1 348 ? -4.705 2.716 23.988 1.00 95.31 348 GLU A C 1
ATOM 2716 O O . GLU A 1 348 ? -4.558 1.650 23.389 1.00 95.31 348 GLU A O 1
ATOM 2721 N N . VAL A 1 349 ? -5.298 3.759 23.397 1.00 95.94 349 VAL A N 1
ATOM 2722 C CA . VAL A 1 349 ? -5.856 3.709 22.035 1.00 95.94 349 VAL A CA 1
ATOM 2723 C C . VAL A 1 349 ? -4.759 3.744 20.971 1.00 95.94 349 VAL A C 1
ATOM 2725 O O . VAL A 1 349 ? -4.863 3.048 19.961 1.00 95.94 349 VAL A O 1
ATOM 2728 N N . THR A 1 350 ? -3.704 4.539 21.163 1.00 96.56 350 THR A N 1
ATOM 2729 C CA . THR A 1 350 ? -2.580 4.622 20.215 1.00 96.56 350 THR A CA 1
ATOM 2730 C C . THR A 1 350 ? -1.515 3.552 20.452 1.00 96.56 350 THR A C 1
ATOM 2732 O O . THR A 1 350 ? -0.635 3.388 19.607 1.00 96.56 350 THR A O 1
ATOM 2735 N N . ALA A 1 351 ? -1.570 2.836 21.580 1.00 95.00 351 ALA A N 1
ATOM 2736 C CA . ALA A 1 351 ? -0.530 1.925 22.058 1.00 95.00 351 ALA A CA 1
ATOM 2737 C C . ALA A 1 351 ? 0.861 2.587 22.178 1.00 95.00 351 ALA A C 1
ATOM 2739 O O . ALA A 1 351 ? 1.895 1.934 22.016 1.00 95.00 351 ALA A O 1
ATOM 2740 N N . THR A 1 352 ? 0.914 3.893 22.462 1.00 94.31 352 THR A N 1
ATOM 2741 C CA . THR A 1 352 ? 2.166 4.661 22.570 1.00 94.31 352 THR A CA 1
ATOM 2742 C C . THR A 1 352 ? 2.757 4.616 23.984 1.00 94.31 352 THR A C 1
ATOM 2744 O O . THR A 1 352 ? 3.076 5.658 24.550 1.00 94.31 352 THR A O 1
ATOM 2747 N N . TYR A 1 353 ? 2.916 3.423 24.562 1.00 91.88 353 TYR A N 1
ATOM 2748 C CA . TYR A 1 353 ? 3.455 3.241 25.918 1.00 91.88 353 TYR A CA 1
ATOM 2749 C C . TYR A 1 353 ? 4.917 3.732 26.066 1.00 91.88 353 TYR A C 1
ATOM 2751 O O . TYR A 1 353 ? 5.674 3.680 25.091 1.00 91.88 353 TYR A O 1
ATOM 2759 N N . PRO A 1 354 ? 5.348 4.171 27.271 1.00 90.00 354 PRO A N 1
ATOM 2760 C CA . PRO A 1 354 ? 4.551 4.283 28.501 1.00 90.00 354 PRO A CA 1
ATOM 2761 C C . PRO A 1 354 ? 3.552 5.452 28.473 1.00 90.00 354 PRO A C 1
ATOM 2763 O O . PRO A 1 354 ? 2.488 5.334 29.069 1.00 90.00 354 PRO A O 1
ATOM 2766 N N . GLY A 1 355 ? 3.827 6.513 27.704 1.00 90.44 355 GLY A N 1
ATOM 2767 C CA . GLY A 1 355 ? 2.916 7.643 27.487 1.00 90.44 355 GLY A CA 1
ATOM 2768 C C . GLY A 1 355 ? 2.363 8.234 28.786 1.00 90.44 355 GLY A C 1
ATOM 2769 O O . GLY A 1 355 ? 3.098 8.450 29.743 1.00 90.44 355 GLY A O 1
ATOM 2770 N N . PHE A 1 356 ? 1.051 8.452 28.847 1.00 92.88 356 PHE A N 1
ATOM 2771 C CA . PHE A 1 356 ? 0.346 8.954 30.034 1.00 92.88 356 PHE A CA 1
ATOM 2772 C C . PHE A 1 356 ? 0.025 7.864 31.075 1.00 92.88 356 PHE A C 1
ATOM 2774 O O . PHE A 1 356 ? -0.833 8.067 31.936 1.00 92.88 356 PHE A O 1
ATOM 2781 N N . VAL A 1 357 ? 0.681 6.703 31.008 1.00 89.25 357 VAL A N 1
ATOM 2782 C CA . VAL A 1 357 ? 0.487 5.559 31.912 1.00 89.25 357 VAL A CA 1
ATOM 2783 C C . VAL A 1 357 ? 1.837 5.147 32.526 1.00 89.25 357 VAL A C 1
ATOM 2785 O O . VAL A 1 357 ? 2.895 5.354 31.941 1.00 89.25 357 VAL A O 1
ATOM 2788 N N . GLY A 1 358 ? 1.824 4.565 33.729 1.00 84.38 358 GLY A N 1
ATOM 2789 C CA . GLY A 1 358 ? 3.036 4.096 34.421 1.00 84.38 358 GLY A CA 1
ATOM 2790 C C . GLY A 1 358 ? 3.664 5.123 35.372 1.00 84.38 358 GLY A C 1
ATOM 2791 O O . GLY A 1 358 ? 3.056 6.146 35.682 1.00 84.38 358 GLY A O 1
ATOM 2792 N N . GLU A 1 359 ? 4.870 4.828 35.868 1.00 74.88 359 GLU A N 1
ATOM 2793 C CA . GLU A 1 359 ? 5.517 5.571 36.970 1.00 74.88 359 GLU A CA 1
ATOM 2794 C C . GLU A 1 359 ? 5.842 7.036 36.625 1.00 74.88 359 GLU A C 1
ATOM 2796 O O . GLU A 1 359 ? 5.719 7.906 37.480 1.00 74.88 359 GLU A O 1
ATOM 2801 N N . GLU A 1 360 ? 6.189 7.338 35.369 1.00 78.12 360 GLU A N 1
ATOM 2802 C CA . GLU A 1 360 ? 6.522 8.702 34.915 1.00 78.12 360 GLU A CA 1
ATOM 2803 C C . GLU A 1 360 ? 5.292 9.516 34.462 1.00 78.12 360 GLU A C 1
ATOM 2805 O O . GLU A 1 360 ? 5.413 10.684 34.086 1.00 78.12 360 GLU A O 1
ATOM 2810 N N . SER A 1 361 ? 4.089 8.929 34.516 1.00 85.38 361 SER A N 1
ATOM 2811 C CA . SER A 1 361 ? 2.870 9.564 33.996 1.00 85.38 361 SER A CA 1
ATOM 2812 C C . SER A 1 361 ? 2.441 10.811 34.767 1.00 85.38 361 SER A C 1
ATOM 2814 O O . SER A 1 361 ? 1.861 11.713 34.172 1.00 85.38 361 SER A O 1
ATOM 2816 N N . GLU A 1 362 ? 2.739 10.910 36.066 1.00 84.06 362 GLU A N 1
ATOM 2817 C CA . GLU A 1 362 ? 2.307 12.048 36.891 1.00 84.06 362 GLU A CA 1
ATOM 2818 C C . GLU A 1 362 ? 2.898 13.375 36.402 1.00 84.06 362 GLU A C 1
ATOM 2820 O O . GLU A 1 362 ? 2.188 14.376 36.344 1.00 84.06 362 GLU A O 1
ATOM 2825 N N . ALA A 1 363 ? 4.164 13.380 35.972 1.00 86.50 363 ALA A N 1
ATOM 2826 C CA . ALA A 1 363 ? 4.800 14.574 35.416 1.00 86.50 363 ALA A CA 1
ATOM 2827 C C . ALA A 1 363 ? 4.185 14.972 34.063 1.00 86.50 363 ALA A C 1
ATOM 2829 O O . ALA A 1 363 ? 3.954 16.154 33.811 1.00 86.50 363 ALA A O 1
ATOM 2830 N N . LEU A 1 364 ? 3.868 13.984 33.220 1.00 89.25 364 LEU A N 1
ATOM 2831 C CA . LEU A 1 364 ? 3.247 14.199 31.910 1.00 89.25 364 LEU A CA 1
ATOM 2832 C C . LEU A 1 364 ? 1.780 14.632 32.014 1.00 89.25 364 LEU A C 1
ATOM 2834 O O . LEU A 1 364 ? 1.287 15.334 31.143 1.00 89.25 364 LEU A O 1
ATOM 2838 N N . LEU A 1 365 ? 1.065 14.240 33.069 1.00 88.06 365 LEU A N 1
ATOM 2839 C CA . LEU A 1 365 ? -0.302 14.707 33.311 1.00 88.06 365 LEU A CA 1
ATOM 2840 C C . LEU A 1 365 ? -0.344 16.181 33.739 1.00 88.06 365 LEU A C 1
ATOM 2842 O O . LEU A 1 365 ? -1.348 16.846 33.496 1.00 88.06 365 LEU A O 1
ATOM 2846 N N . VAL A 1 366 ? 0.730 16.690 34.354 1.00 86.88 366 VAL A N 1
ATOM 2847 C CA . VAL A 1 366 ? 0.861 18.109 34.724 1.00 86.88 366 VAL A CA 1
ATOM 2848 C C . VAL A 1 366 ? 1.219 18.970 33.511 1.00 86.88 366 VAL A C 1
ATOM 2850 O O . VAL A 1 366 ? 0.635 20.037 33.340 1.00 86.88 366 VAL A O 1
ATOM 2853 N N . ASP A 1 367 ? 2.144 18.512 32.664 1.00 89.56 367 ASP A N 1
ATOM 2854 C CA . ASP A 1 367 ? 2.486 19.163 31.392 1.00 89.56 367 ASP A CA 1
ATOM 2855 C C . ASP A 1 367 ? 2.324 18.177 30.219 1.00 89.56 367 ASP A C 1
ATOM 2857 O O . ASP A 1 367 ? 3.284 17.499 29.832 1.00 89.56 367 ASP A O 1
ATOM 2861 N N . PRO A 1 368 ? 1.110 18.066 29.641 1.00 92.44 368 PRO A N 1
ATOM 2862 C CA . PRO A 1 368 ? 0.829 17.079 28.601 1.00 92.44 368 PRO A CA 1
ATOM 2863 C C . PRO A 1 368 ? 1.358 17.470 27.219 1.00 92.44 368 PRO A C 1
ATOM 2865 O O . PRO A 1 368 ? 1.367 16.641 26.306 1.00 92.44 368 PRO A O 1
ATOM 2868 N N . VAL A 1 369 ? 1.801 18.716 27.030 1.00 92.69 369 VAL A N 1
ATOM 2869 C CA . VAL A 1 369 ? 2.121 19.277 25.710 1.00 92.69 369 VAL A CA 1
ATOM 2870 C C . VAL A 1 369 ? 3.230 18.509 24.975 1.00 92.69 369 VAL A C 1
ATOM 2872 O O . VAL A 1 369 ? 3.025 18.178 23.800 1.00 92.69 369 VAL A O 1
ATOM 2875 N N . PRO A 1 370 ? 4.377 18.172 25.604 1.00 91.88 370 PRO A N 1
ATOM 2876 C CA . PRO A 1 370 ? 5.457 17.462 24.918 1.00 91.88 370 PRO A CA 1
ATOM 2877 C C . PRO A 1 370 ? 5.029 16.079 24.415 1.00 91.88 370 PRO A C 1
ATOM 2879 O O . PRO A 1 370 ? 5.374 15.682 23.299 1.00 91.88 370 PRO A O 1
ATOM 2882 N N . GLU A 1 371 ? 4.237 15.361 25.211 1.00 94.31 371 GLU A N 1
ATOM 2883 C CA . GLU A 1 371 ? 3.771 14.021 24.862 1.00 94.31 371 GLU A CA 1
ATOM 2884 C C . GLU A 1 371 ? 2.674 14.064 23.787 1.00 94.31 371 GLU A C 1
ATOM 2886 O O . GLU A 1 371 ? 2.715 13.271 22.846 1.00 94.31 371 GLU A O 1
ATOM 2891 N N . LEU A 1 372 ? 1.759 15.041 23.832 1.00 95.38 372 LEU A N 1
ATOM 2892 C CA . LEU A 1 372 ? 0.764 15.255 22.771 1.00 95.38 372 LEU A CA 1
ATOM 2893 C C . LEU A 1 372 ? 1.425 15.552 21.419 1.00 95.38 372 LEU A C 1
ATOM 2895 O O . LEU A 1 372 ? 1.046 14.967 20.401 1.00 95.38 372 LEU A O 1
ATOM 2899 N N . LEU A 1 373 ? 2.449 16.412 21.405 1.00 94.00 373 LEU A N 1
ATOM 2900 C CA . LEU A 1 373 ? 3.248 16.681 20.206 1.00 94.00 373 LEU A CA 1
ATOM 2901 C C . LEU A 1 373 ? 3.960 15.418 19.711 1.00 94.00 373 LEU A C 1
ATOM 2903 O O . LEU A 1 373 ? 3.988 15.179 18.503 1.00 94.00 373 LEU A O 1
ATOM 2907 N N . SER A 1 374 ? 4.477 14.574 20.609 1.00 93.75 374 SER A N 1
ATOM 2908 C CA . SER A 1 374 ? 5.112 13.314 20.215 1.00 93.75 374 SER A CA 1
ATOM 2909 C C . SER A 1 374 ? 4.121 12.318 19.598 1.00 93.75 374 SER A C 1
ATOM 2911 O O . SER A 1 374 ? 4.378 11.776 18.519 1.00 93.75 374 SER A O 1
ATOM 2913 N N . VAL A 1 375 ? 2.962 12.106 20.229 1.00 95.69 375 VAL A N 1
ATOM 2914 C CA . VAL A 1 375 ? 1.908 11.210 19.720 1.00 95.69 375 VAL A CA 1
ATOM 2915 C C . VAL A 1 375 ? 1.348 11.707 18.382 1.00 95.69 375 VAL A C 1
ATOM 2917 O O . VAL A 1 375 ? 0.949 10.906 17.538 1.00 95.69 375 VAL A O 1
ATOM 2920 N N . ALA A 1 376 ? 1.355 13.014 18.140 1.00 95.56 376 ALA A N 1
ATOM 2921 C CA . ALA A 1 376 ? 0.872 13.592 16.895 1.00 95.56 376 ALA A CA 1
ATOM 2922 C C . ALA A 1 376 ? 1.928 13.578 15.766 1.00 95.56 376 ALA A C 1
ATOM 2924 O O . ALA A 1 376 ? 1.619 13.199 14.634 1.00 95.56 376 ALA A O 1
ATOM 2925 N N . LEU A 1 377 ? 3.176 13.969 16.055 1.00 94.69 377 LEU A N 1
ATOM 2926 C CA . LEU A 1 377 ? 4.165 14.370 15.041 1.00 94.69 377 LEU A CA 1
ATOM 2927 C C . LEU A 1 377 ? 5.423 13.492 14.966 1.00 94.69 377 LEU A C 1
ATOM 2929 O O . LEU A 1 377 ? 6.240 13.705 14.073 1.00 94.69 377 LEU A O 1
ATOM 2933 N N . THR A 1 378 ? 5.636 12.513 15.850 1.00 92.81 378 THR A N 1
ATOM 2934 C CA . THR A 1 378 ? 6.837 11.656 15.781 1.00 92.81 378 THR A CA 1
ATOM 2935 C C . THR A 1 378 ? 6.637 10.511 14.789 1.00 92.81 378 THR A C 1
ATOM 2937 O O . THR A 1 378 ? 5.919 9.557 15.075 1.00 92.81 378 THR A O 1
ATOM 2940 N N . ALA A 1 379 ? 7.288 10.547 13.627 1.00 90.75 379 ALA A N 1
ATOM 2941 C CA . ALA A 1 379 ? 7.072 9.546 12.580 1.00 90.75 379 ALA A CA 1
ATOM 2942 C C . ALA A 1 379 ? 7.628 8.148 12.904 1.00 90.75 379 ALA A C 1
ATOM 2944 O O . ALA A 1 379 ? 7.096 7.137 12.436 1.00 90.75 379 ALA A O 1
ATOM 2945 N N . GLU A 1 380 ? 8.699 8.091 13.690 1.00 91.69 380 GLU A N 1
ATOM 2946 C CA . GLU A 1 380 ? 9.403 6.866 14.070 1.00 91.69 380 GLU A CA 1
ATOM 2947 C C . GLU A 1 380 ? 8.697 6.125 15.210 1.00 91.69 380 GLU A C 1
ATOM 2949 O O . GLU A 1 380 ? 8.991 4.956 15.447 1.00 91.69 380 GLU A O 1
ATOM 2954 N N . ARG A 1 381 ? 7.761 6.787 15.905 1.00 93.00 381 ARG A N 1
ATOM 2955 C CA . ARG A 1 381 ? 7.007 6.225 17.028 1.00 93.00 381 ARG A CA 1
ATOM 2956 C C . ARG A 1 381 ? 5.804 5.435 16.496 1.00 93.00 381 ARG A C 1
ATOM 2958 O O . ARG A 1 381 ? 4.885 6.049 15.949 1.00 93.00 381 ARG A O 1
ATOM 2965 N N . PRO A 1 382 ? 5.769 4.096 16.643 1.00 93.44 382 PRO A N 1
ATOM 2966 C CA . PRO A 1 382 ? 4.601 3.312 16.260 1.00 93.44 382 PRO A CA 1
ATOM 2967 C C . PRO A 1 382 ? 3.363 3.797 17.018 1.00 93.44 382 PRO A C 1
ATOM 2969 O O . PRO A 1 382 ? 3.453 4.118 18.199 1.00 93.44 382 PRO A O 1
ATOM 2972 N N . GLY A 1 383 ? 2.224 3.870 16.331 1.00 92.62 383 GLY A N 1
ATOM 2973 C CA . GLY A 1 383 ? 0.968 4.335 16.926 1.00 92.62 383 GLY A CA 1
ATOM 2974 C C . GLY A 1 383 ? 0.743 5.847 16.867 1.00 92.62 383 GLY A C 1
ATOM 2975 O O . GLY A 1 383 ? -0.397 6.284 17.014 1.00 92.62 383 GLY A O 1
ATOM 2976 N N . SER A 1 384 ? 1.776 6.646 16.573 1.00 96.50 384 SER A N 1
ATOM 2977 C CA . SER A 1 384 ? 1.608 8.089 16.376 1.00 96.50 384 SER A CA 1
ATOM 2978 C C . SER A 1 384 ? 0.753 8.405 15.143 1.00 96.50 384 SER A C 1
ATOM 2980 O O . SER A 1 384 ? 0.684 7.624 14.183 1.00 96.50 384 SER A O 1
ATOM 2982 N N . LEU A 1 385 ? 0.121 9.580 15.133 1.00 97.12 385 LEU A N 1
ATOM 2983 C CA . LEU A 1 385 ? -0.717 10.018 14.019 1.00 97.12 385 LEU A CA 1
ATOM 2984 C C . LEU A 1 385 ? 0.090 10.106 12.715 1.00 97.12 385 LEU A C 1
ATOM 2986 O O . LEU A 1 385 ? -0.294 9.496 11.716 1.00 97.12 385 LEU A O 1
ATOM 2990 N N . LEU A 1 386 ? 1.248 10.775 12.730 1.00 96.12 386 LEU A N 1
ATOM 2991 C CA . LEU A 1 386 ? 2.110 10.872 11.550 1.00 96.12 386 LEU A CA 1
ATOM 2992 C C . LEU A 1 386 ? 2.634 9.505 11.075 1.00 96.12 386 LEU A C 1
ATOM 2994 O O . LEU A 1 386 ? 2.703 9.264 9.868 1.00 96.12 386 LEU A O 1
ATOM 2998 N N . SER A 1 387 ? 2.974 8.588 11.989 1.00 96.25 387 SER A N 1
ATOM 2999 C CA . SER A 1 387 ? 3.417 7.235 11.619 1.00 96.25 387 SER A CA 1
ATOM 3000 C C . SER A 1 387 ? 2.306 6.446 10.912 1.00 96.25 387 SER A C 1
ATOM 3002 O O . SER A 1 387 ? 2.553 5.781 9.896 1.00 96.25 387 SER A O 1
ATOM 3004 N N . ASN A 1 388 ? 1.061 6.573 11.387 1.00 96.94 388 ASN A N 1
ATOM 3005 C CA . ASN A 1 388 ? -0.114 5.977 10.749 1.00 96.94 388 ASN A CA 1
ATOM 3006 C C . ASN A 1 388 ? -0.394 6.598 9.371 1.00 96.94 388 ASN A C 1
ATOM 3008 O O . ASN A 1 388 ? -0.615 5.852 8.419 1.00 96.94 388 ASN A O 1
ATOM 3012 N N . LEU A 1 389 ? -0.305 7.926 9.222 1.00 97.06 389 LEU A N 1
ATOM 3013 C CA . LEU A 1 389 ? -0.487 8.607 7.930 1.00 97.06 389 LEU A CA 1
ATOM 3014 C C . LEU A 1 389 ? 0.577 8.197 6.902 1.00 97.06 389 LEU A C 1
ATOM 3016 O O . LEU A 1 389 ? 0.237 7.857 5.769 1.00 97.06 389 LEU A O 1
ATOM 3020 N N . ARG A 1 390 ? 1.852 8.121 7.304 1.00 95.38 390 ARG A N 1
ATOM 3021 C CA . ARG A 1 390 ? 2.939 7.602 6.453 1.00 95.38 390 ARG A CA 1
ATOM 3022 C C . ARG A 1 390 ? 2.713 6.149 6.053 1.00 95.38 390 ARG A C 1
ATOM 3024 O O . ARG A 1 390 ? 3.030 5.741 4.937 1.00 95.38 390 ARG A O 1
ATOM 3031 N N . SER A 1 391 ? 2.200 5.331 6.965 1.00 96.31 391 SER A N 1
ATOM 3032 C CA . SER A 1 391 ? 1.931 3.918 6.686 1.00 96.31 391 SER A CA 1
ATOM 3033 C C . SER A 1 391 ? 0.728 3.741 5.756 1.00 96.31 391 SER A C 1
ATOM 3035 O O . SER A 1 391 ? 0.814 2.946 4.821 1.00 96.31 391 SER A O 1
ATOM 3037 N N . LEU A 1 392 ? -0.316 4.561 5.916 1.00 97.06 392 LEU A N 1
ATOM 3038 C CA . LEU A 1 392 ? -1.435 4.675 4.980 1.00 97.06 392 LEU A CA 1
ATOM 3039 C C . LEU A 1 392 ? -0.939 5.056 3.583 1.00 97.06 392 LEU A C 1
ATOM 3041 O O . LEU A 1 392 ? -1.217 4.335 2.627 1.00 97.06 392 LEU A O 1
ATOM 3045 N N . ALA A 1 393 ? -0.175 6.145 3.464 1.00 95.00 393 ALA A N 1
ATOM 3046 C CA . ALA A 1 393 ? 0.322 6.641 2.183 1.00 95.00 393 ALA A CA 1
ATOM 3047 C C . ALA A 1 393 ? 1.203 5.603 1.469 1.00 95.00 393 ALA A C 1
ATOM 3049 O O . ALA A 1 393 ? 1.019 5.346 0.278 1.00 95.00 393 ALA A O 1
ATOM 3050 N N . ARG A 1 394 ? 2.109 4.935 2.201 1.00 94.31 394 ARG A N 1
ATOM 3051 C CA . ARG A 1 394 ? 2.955 3.858 1.655 1.00 94.31 394 ARG A CA 1
ATOM 3052 C C . ARG A 1 394 ? 2.138 2.664 1.163 1.00 94.31 394 ARG A C 1
ATOM 3054 O O . ARG A 1 394 ? 2.368 2.206 0.044 1.00 94.31 394 ARG A O 1
ATOM 3061 N N . ALA A 1 395 ? 1.196 2.174 1.970 1.00 96.19 395 ALA A N 1
ATOM 3062 C CA . ALA A 1 395 ? 0.353 1.039 1.600 1.00 96.19 395 ALA A CA 1
ATOM 3063 C C . ALA A 1 395 ? -0.553 1.382 0.405 1.00 96.19 395 ALA A C 1
ATOM 3065 O O . ALA A 1 395 ? -0.665 0.598 -0.535 1.00 96.19 395 ALA A O 1
ATOM 3066 N N . ALA A 1 396 ? -1.116 2.593 0.371 1.00 95.44 396 ALA A N 1
ATOM 3067 C CA . ALA A 1 396 ? -1.914 3.068 -0.753 1.00 95.44 396 ALA A CA 1
ATOM 3068 C C . ALA A 1 396 ? -1.079 3.210 -2.034 1.00 95.44 396 ALA A C 1
ATOM 3070 O O . ALA A 1 396 ? -1.516 2.788 -3.106 1.00 95.44 396 ALA A O 1
ATOM 3071 N N . PHE A 1 397 ? 0.139 3.749 -1.941 1.00 93.25 397 PHE A N 1
ATOM 3072 C CA . PHE A 1 397 ? 1.033 3.882 -3.090 1.00 93.25 397 PHE A CA 1
ATOM 3073 C C . PHE A 1 397 ? 1.463 2.521 -3.657 1.00 93.25 397 PHE A C 1
ATOM 3075 O O . PHE A 1 397 ? 1.638 2.395 -4.866 1.00 93.25 397 PHE A O 1
ATOM 3082 N N . ALA A 1 398 ? 1.568 1.479 -2.825 1.00 91.56 398 ALA A N 1
ATOM 3083 C CA . ALA A 1 398 ? 1.904 0.123 -3.268 1.00 91.56 398 ALA A CA 1
ATOM 3084 C C . ALA A 1 398 ? 0.849 -0.532 -4.182 1.00 91.56 398 ALA A C 1
ATOM 3086 O O . ALA A 1 398 ? 1.175 -1.499 -4.879 1.00 91.56 398 ALA A O 1
ATOM 3087 N N . VAL A 1 399 ? -0.377 0.001 -4.183 1.00 91.69 399 VAL A N 1
ATOM 3088 C CA . VAL A 1 399 ? -1.512 -0.398 -5.033 1.00 91.69 399 VAL A CA 1
ATOM 3089 C C . VAL A 1 399 ? -2.051 0.795 -5.830 1.00 91.69 399 VAL A C 1
ATOM 3091 O O . VAL A 1 399 ? -3.257 0.982 -5.988 1.00 91.69 399 VAL A O 1
ATOM 3094 N N . ARG A 1 400 ? -1.139 1.650 -6.321 1.00 90.25 400 ARG A N 1
ATOM 3095 C CA . ARG A 1 400 ? -1.465 2.907 -7.019 1.00 90.25 400 ARG A CA 1
ATOM 3096 C C . ARG A 1 400 ? -2.405 2.729 -8.217 1.00 90.25 400 ARG A C 1
ATOM 3098 O O . ARG A 1 400 ? -3.126 3.664 -8.567 1.00 90.25 400 ARG A O 1
ATOM 3105 N N . ASP A 1 401 ? -2.360 1.568 -8.855 1.00 86.88 401 ASP A N 1
ATOM 3106 C CA . ASP A 1 401 ? -3.172 1.178 -10.005 1.00 86.88 401 ASP A CA 1
ATOM 3107 C C . ASP A 1 401 ? -4.654 0.939 -9.670 1.00 86.88 401 ASP A C 1
ATOM 3109 O O . ASP A 1 401 ? -5.480 0.993 -10.577 1.00 86.88 401 ASP A O 1
ATOM 3113 N N . LEU A 1 402 ? -5.002 0.740 -8.392 1.00 88.81 402 LEU A N 1
ATOM 3114 C CA . LEU A 1 402 ? -6.373 0.452 -7.948 1.00 88.81 402 LEU A CA 1
ATOM 3115 C C . LEU A 1 402 ? -7.168 1.696 -7.523 1.00 88.81 402 LEU A C 1
ATOM 3117 O O . LEU A 1 402 ? -8.374 1.611 -7.299 1.00 88.81 402 LEU A O 1
ATOM 3121 N N . TRP A 1 403 ? -6.517 2.856 -7.406 1.00 90.56 403 TRP A N 1
ATOM 3122 C CA . TRP A 1 403 ? -7.173 4.090 -6.973 1.00 90.56 403 TRP A CA 1
ATOM 3123 C C . TRP A 1 403 ? -7.628 4.942 -8.152 1.00 90.56 403 TRP A C 1
ATOM 3125 O O . TRP A 1 403 ? -6.872 5.191 -9.098 1.00 90.56 403 TRP A O 1
ATOM 3135 N N . SER A 1 404 ? -8.834 5.499 -8.034 1.00 90.81 404 SER A N 1
ATOM 3136 C CA . SER A 1 404 ? -9.272 6.589 -8.904 1.00 90.81 404 SER A CA 1
ATOM 3137 C C . SER A 1 404 ? -8.369 7.821 -8.739 1.00 90.81 404 SER A C 1
ATOM 3139 O O . SER A 1 404 ? -7.708 8.010 -7.712 1.00 90.81 404 SER A O 1
ATOM 3141 N N . THR A 1 405 ? -8.357 8.705 -9.740 1.00 89.56 405 THR A N 1
ATOM 3142 C CA . THR A 1 405 ? -7.605 9.967 -9.660 1.00 89.56 405 THR A CA 1
ATOM 3143 C C . THR A 1 405 ? -8.073 10.856 -8.513 1.00 89.56 405 THR A C 1
ATOM 3145 O O . THR A 1 405 ? -7.254 11.556 -7.925 1.00 89.56 405 THR A O 1
ATOM 3148 N N . ASP A 1 406 ? -9.363 10.822 -8.179 1.00 92.12 406 ASP A N 1
ATOM 3149 C CA . ASP A 1 406 ? -9.934 11.659 -7.123 1.00 92.12 406 ASP A CA 1
ATOM 3150 C C . ASP A 1 406 ? -9.639 11.095 -5.733 1.00 92.12 406 ASP A C 1
ATOM 3152 O O . ASP A 1 406 ? -9.217 11.842 -4.852 1.00 92.12 406 ASP A O 1
ATOM 3156 N N . THR A 1 407 ? -9.731 9.773 -5.557 1.00 93.56 407 THR A N 1
ATOM 3157 C CA . THR A 1 407 ? -9.306 9.109 -4.315 1.00 93.56 407 THR A CA 1
ATOM 3158 C C . THR A 1 407 ? -7.821 9.357 -4.054 1.00 93.56 407 THR A C 1
ATOM 3160 O O . THR A 1 407 ? -7.436 9.687 -2.935 1.00 93.56 407 THR A O 1
ATOM 3163 N N . TRP A 1 408 ? -6.985 9.274 -5.095 1.00 92.62 408 TRP A N 1
ATOM 3164 C CA . TRP A 1 408 ? -5.548 9.514 -4.972 1.00 92.62 408 TRP A CA 1
ATOM 3165 C C . TRP A 1 408 ? -5.212 10.945 -4.532 1.00 92.62 408 TRP A C 1
ATOM 3167 O O . TRP A 1 408 ? -4.375 11.127 -3.653 1.00 92.62 408 TRP A O 1
ATOM 3177 N N . ARG A 1 409 ? -5.902 11.957 -5.079 1.00 91.62 409 ARG A N 1
ATOM 3178 C CA . ARG A 1 409 ? -5.733 13.363 -4.663 1.00 91.62 409 ARG A CA 1
ATOM 3179 C C . ARG A 1 409 ? -6.013 13.565 -3.176 1.00 91.62 409 ARG A C 1
ATOM 3181 O O . ARG A 1 409 ? -5.304 14.323 -2.523 1.00 91.62 409 ARG A O 1
ATOM 3188 N N . VAL A 1 410 ? -7.038 12.896 -2.643 1.00 94.44 410 VAL A N 1
ATOM 3189 C CA . VAL A 1 410 ? -7.343 12.959 -1.207 1.00 94.44 410 VAL A CA 1
ATOM 3190 C C . VAL A 1 410 ? -6.232 12.303 -0.395 1.00 94.44 410 VAL A C 1
ATOM 3192 O O . VAL A 1 410 ? -5.781 12.903 0.572 1.00 94.44 410 VAL A O 1
ATOM 3195 N N . ILE A 1 411 ? -5.745 11.128 -0.811 1.00 93.31 411 ILE A N 1
ATOM 3196 C CA . ILE A 1 411 ? -4.644 10.425 -0.132 1.00 93.31 411 ILE A CA 1
ATOM 3197 C C . ILE A 1 411 ? -3.377 11.292 -0.080 1.00 93.31 411 ILE A C 1
ATOM 3199 O O . ILE A 1 411 ? -2.781 11.422 0.986 1.00 93.31 411 ILE A O 1
ATOM 3203 N N . GLU A 1 412 ? -2.991 11.934 -1.189 1.00 88.62 412 GLU A N 1
ATOM 3204 C CA . GLU A 1 412 ? -1.844 12.860 -1.227 1.00 88.62 412 GLU A CA 1
ATOM 3205 C C . GLU A 1 412 ? -2.021 14.048 -0.266 1.00 88.62 412 GLU A C 1
ATOM 3207 O O . GLU A 1 412 ? -1.055 14.517 0.338 1.00 88.62 412 GLU A O 1
ATOM 3212 N N . GLY A 1 413 ? -3.261 14.510 -0.085 1.00 89.94 413 GLY A N 1
ATOM 3213 C CA . GLY A 1 413 ? -3.601 15.591 0.838 1.00 89.94 413 GLY A CA 1
ATOM 3214 C C . GLY A 1 413 ? -3.549 15.220 2.325 1.00 89.94 413 GLY A C 1
ATOM 3215 O O . GLY A 1 413 ? -3.496 16.126 3.152 1.00 89.94 413 GLY A O 1
ATOM 3216 N N . LEU A 1 414 ? -3.544 13.929 2.686 1.00 92.06 414 LEU A N 1
ATOM 3217 C CA . LEU A 1 414 ? -3.559 13.488 4.090 1.00 92.06 414 LEU A CA 1
ATOM 3218 C C . LEU A 1 414 ? -2.217 13.714 4.804 1.00 92.06 414 LEU A C 1
ATOM 3220 O O . LEU A 1 414 ? -2.199 14.040 5.988 1.00 92.06 414 LEU A O 1
ATOM 3224 N N . GLU A 1 415 ? -1.092 13.525 4.107 1.00 88.38 415 GLU A N 1
ATOM 3225 C CA . GLU A 1 415 ? 0.245 13.514 4.725 1.00 88.38 415 GLU A CA 1
ATOM 3226 C C . GLU A 1 415 ? 0.954 14.879 4.667 1.00 88.38 415 GLU A C 1
ATOM 3228 O O . GLU A 1 415 ? 1.731 15.222 5.559 1.00 88.38 415 GLU A O 1
ATOM 3233 N N . GLY A 1 416 ? 0.694 15.671 3.621 1.00 88.06 416 GLY A N 1
ATOM 3234 C CA . GLY A 1 416 ? 1.426 16.908 3.321 1.00 88.06 416 GLY A CA 1
ATOM 3235 C C . GLY A 1 416 ? 1.493 17.914 4.481 1.00 88.06 416 GLY A C 1
ATOM 3236 O O . GLY A 1 416 ? 2.604 18.261 4.894 1.00 88.06 416 GLY A O 1
ATOM 3237 N N . PRO A 1 417 ? 0.349 18.361 5.040 1.00 90.44 417 PRO A N 1
ATOM 3238 C CA . PRO A 1 417 ? 0.333 19.322 6.147 1.00 90.44 417 PRO A CA 1
ATOM 3239 C C . PRO A 1 417 ? 1.057 18.809 7.401 1.00 90.44 417 PRO A C 1
ATOM 3241 O O . PRO A 1 417 ? 1.817 19.538 8.035 1.00 90.44 417 PRO A O 1
ATOM 3244 N N . TRP A 1 418 ? 0.905 17.521 7.712 1.00 92.31 418 TRP A N 1
ATOM 3245 C CA . TRP A 1 418 ? 1.514 16.887 8.885 1.00 92.31 418 TRP A CA 1
ATOM 3246 C C . TRP A 1 418 ? 3.032 16.738 8.761 1.00 92.31 418 TRP A C 1
ATOM 3248 O O . TRP A 1 418 ? 3.757 16.949 9.733 1.00 92.31 418 TRP A O 1
ATOM 3258 N N . ASN A 1 419 ? 3.536 16.449 7.559 1.00 89.62 419 ASN A N 1
ATOM 3259 C CA . ASN A 1 419 ? 4.973 16.487 7.292 1.00 89.62 419 ASN A CA 1
ATOM 3260 C C . ASN A 1 419 ? 5.543 17.908 7.417 1.00 89.62 419 ASN A C 1
ATOM 3262 O O . ASN A 1 419 ? 6.654 18.065 7.917 1.00 89.62 419 ASN A O 1
ATOM 3266 N N . ALA A 1 420 ? 4.801 18.939 7.000 1.00 90.19 420 ALA A N 1
ATOM 3267 C CA . ALA A 1 420 ? 5.236 20.326 7.162 1.00 90.19 420 ALA A CA 1
ATOM 3268 C C . ALA A 1 420 ? 5.343 20.723 8.646 1.00 90.19 420 ALA A C 1
ATOM 3270 O O . ALA A 1 420 ? 6.335 21.335 9.043 1.00 90.19 420 ALA A O 1
ATOM 3271 N N . LEU A 1 421 ? 4.376 20.309 9.475 1.00 90.31 421 LEU A N 1
ATOM 3272 C CA . LEU A 1 421 ? 4.448 20.490 10.929 1.00 90.31 421 LEU A CA 1
ATOM 3273 C C . LEU A 1 421 ? 5.644 19.746 11.535 1.00 90.31 421 LEU A C 1
ATOM 3275 O O . LEU A 1 421 ? 6.414 20.339 12.277 1.00 90.31 421 LEU A O 1
ATOM 3279 N N . HIS A 1 422 ? 5.855 18.478 11.176 1.00 88.81 422 HIS A N 1
ATOM 3280 C CA . HIS A 1 422 ? 6.981 17.681 11.677 1.00 88.81 422 HIS A CA 1
ATOM 3281 C C . HIS A 1 422 ? 8.359 18.288 11.363 1.00 88.81 422 HIS A C 1
ATOM 3283 O O . HIS A 1 422 ? 9.283 18.163 12.160 1.00 88.81 422 HIS A O 1
ATOM 3289 N N . LEU A 1 423 ? 8.506 18.943 10.207 1.00 89.00 423 LEU A N 1
ATOM 3290 C CA . LEU A 1 423 ? 9.756 19.588 9.791 1.00 89.00 423 LEU A CA 1
ATOM 3291 C C . LEU A 1 423 ? 9.955 20.991 10.391 1.00 89.00 423 LEU A C 1
ATOM 3293 O O . LEU A 1 423 ? 11.002 21.599 10.170 1.00 89.00 423 LEU A O 1
ATOM 3297 N N . SER A 1 424 ? 8.966 21.525 11.108 1.00 89.00 424 SER A N 1
ATOM 3298 C CA . SER A 1 424 ? 9.038 22.859 11.705 1.00 89.00 424 SER A CA 1
ATOM 3299 C C . SER A 1 424 ? 9.822 22.831 13.023 1.00 89.00 424 SER A C 1
ATOM 3301 O O . SER A 1 424 ? 9.625 21.945 13.847 1.00 89.00 424 SER A O 1
ATOM 3303 N N . GLU A 1 425 ? 10.698 23.819 13.250 1.00 78.94 425 GLU A N 1
ATOM 3304 C CA . GLU A 1 425 ? 11.552 23.882 14.456 1.00 78.94 425 GLU A CA 1
ATOM 3305 C C . GLU A 1 425 ? 10.754 24.076 15.754 1.00 78.94 425 GLU A C 1
ATOM 3307 O O . GLU A 1 425 ? 11.158 23.606 16.815 1.00 78.94 425 GLU A O 1
ATOM 3312 N N . THR A 1 426 ? 9.621 24.776 15.676 1.00 83.31 426 THR A N 1
ATOM 3313 C CA . THR A 1 426 ? 8.690 24.966 16.791 1.00 83.31 426 THR A CA 1
ATOM 3314 C C . THR A 1 426 ? 7.265 24.806 16.278 1.00 83.31 426 THR A C 1
ATOM 3316 O O . THR A 1 426 ? 6.898 25.406 15.268 1.00 83.31 426 THR A O 1
ATOM 3319 N N . VAL A 1 427 ? 6.473 23.977 16.960 1.00 86.31 427 VAL A N 1
ATOM 3320 C CA . VAL A 1 427 ? 5.061 23.739 16.638 1.00 86.31 427 VAL A CA 1
ATOM 3321 C C . VAL A 1 427 ? 4.227 24.040 17.873 1.00 86.31 427 VAL A C 1
ATOM 3323 O O . VAL A 1 427 ? 4.483 23.485 18.941 1.00 86.31 427 VAL A O 1
ATOM 3326 N N . SER A 1 428 ? 3.236 24.921 17.737 1.00 88.69 428 SER A N 1
ATOM 3327 C CA . SER A 1 428 ? 2.266 25.190 18.800 1.00 88.69 428 SER A CA 1
ATOM 3328 C C . SER A 1 428 ? 1.093 24.206 18.752 1.00 88.69 428 SER A C 1
ATOM 3330 O O . SER A 1 428 ? 0.742 23.676 17.695 1.00 88.69 428 SER A O 1
ATOM 3332 N N . LEU A 1 429 ? 0.420 24.008 19.891 1.00 88.50 429 LEU A N 1
ATOM 3333 C CA . LEU A 1 429 ? -0.811 23.209 19.946 1.00 88.50 429 LEU A CA 1
ATOM 3334 C C . LEU A 1 429 ? -1.914 23.775 19.046 1.00 88.50 429 LEU A C 1
ATOM 3336 O O . LEU A 1 429 ? -2.580 23.019 18.346 1.00 88.50 429 LEU A O 1
ATOM 3340 N N . SER A 1 430 ? -2.039 25.101 18.974 1.00 88.81 430 SER A N 1
ATOM 3341 C CA . SER A 1 430 ? -3.003 25.768 18.094 1.00 88.81 430 SER A CA 1
ATOM 3342 C C . SER A 1 430 ? -2.754 25.487 16.608 1.00 88.81 430 SER A C 1
ATOM 3344 O O . SER A 1 430 ? -3.699 25.311 15.841 1.00 88.81 430 SER A O 1
ATOM 3346 N N . GLN A 1 431 ? -1.489 25.394 16.177 1.00 89.69 431 GLN A N 1
ATOM 3347 C CA . GLN A 1 431 ? -1.152 24.994 14.808 1.00 89.69 431 GLN A CA 1
ATOM 3348 C C . GLN A 1 431 ? -1.575 23.549 14.537 1.00 89.69 431 GLN A C 1
ATOM 3350 O O . GLN A 1 431 ? -2.190 23.285 13.508 1.00 89.69 431 GLN A O 1
ATOM 3355 N N . MET A 1 432 ? -1.304 22.628 15.468 1.00 92.12 432 MET A N 1
ATOM 3356 C CA . MET A 1 432 ? -1.747 21.237 15.346 1.00 92.12 432 MET A CA 1
ATOM 3357 C C . MET A 1 432 ? -3.278 21.133 15.279 1.00 92.12 432 MET A C 1
ATOM 3359 O O . MET A 1 432 ? -3.812 20.441 14.414 1.00 92.12 432 MET A O 1
ATOM 3363 N N . GLN A 1 433 ? -3.992 21.835 16.160 1.00 91.44 433 GLN A N 1
ATOM 3364 C CA . GLN A 1 433 ? -5.453 21.798 16.232 1.00 91.44 433 GLN A CA 1
ATOM 3365 C C . GLN A 1 433 ? -6.113 22.269 14.930 1.00 91.44 433 GLN A C 1
ATOM 3367 O O . GLN A 1 433 ? -7.077 21.653 14.466 1.00 91.44 433 GLN A O 1
ATOM 3372 N N . ASN A 1 434 ? -5.553 23.306 14.295 1.00 92.12 434 ASN A N 1
ATOM 3373 C CA . ASN A 1 434 ? -6.023 23.814 13.005 1.00 92.12 434 ASN A CA 1
ATOM 3374 C C . ASN A 1 434 ? -5.940 22.765 11.882 1.00 92.12 434 ASN A C 1
ATOM 3376 O O . ASN A 1 434 ? -6.772 22.789 10.976 1.00 92.12 434 ASN A O 1
ATOM 3380 N N . GLU A 1 435 ? -5.003 21.815 11.964 1.00 94.62 435 GLU A N 1
ATOM 3381 C CA . GLU A 1 435 ? -4.823 20.747 10.970 1.00 94.62 435 GLU A CA 1
ATOM 3382 C C . GLU A 1 435 ? -5.644 19.475 11.270 1.00 94.62 435 GLU A C 1
ATOM 3384 O O . GLU A 1 435 ? -5.890 18.665 10.370 1.00 94.62 435 GLU A O 1
ATOM 3389 N N . LEU A 1 436 ? -6.150 19.295 12.499 1.00 95.06 436 LEU A N 1
ATOM 3390 C CA . LEU A 1 436 ? -6.949 18.116 12.874 1.00 95.06 436 LEU A CA 1
ATOM 3391 C C . LEU A 1 436 ? -8.313 18.064 12.167 1.00 95.06 436 LEU A C 1
ATOM 3393 O O . LEU A 1 436 ? -8.721 17.007 11.685 1.00 95.06 436 LEU A O 1
ATOM 3397 N N . ASN A 1 437 ? -9.035 19.185 12.075 1.00 93.19 437 ASN A N 1
ATOM 3398 C CA . ASN A 1 437 ? -10.354 19.219 11.424 1.00 93.19 437 ASN A CA 1
ATOM 3399 C C . ASN A 1 437 ? -10.287 18.974 9.899 1.00 93.19 437 ASN A C 1
ATOM 3401 O O . ASN A 1 437 ? -11.076 18.157 9.397 1.00 93.19 437 ASN A O 1
ATOM 3405 N N . PRO A 1 438 ? -9.362 19.608 9.147 1.00 95.69 438 PRO A N 1
ATOM 3406 C CA . PRO A 1 438 ? -9.103 19.257 7.753 1.00 95.69 438 PRO A CA 1
ATOM 3407 C C . PRO A 1 438 ? -8.739 17.782 7.579 1.00 95.69 438 PRO A C 1
ATOM 3409 O O . PRO A 1 438 ? -9.289 17.131 6.690 1.00 95.69 438 PRO A O 1
ATOM 3412 N N . LEU A 1 439 ? -7.896 17.229 8.461 1.00 96.75 439 LEU A N 1
ATOM 3413 C CA . LEU A 1 439 ? -7.519 15.819 8.405 1.00 96.75 439 LEU A CA 1
ATOM 3414 C C . LEU A 1 439 ? -8.730 14.892 8.576 1.00 96.75 439 LEU A C 1
ATOM 3416 O O . LEU A 1 439 ? -8.937 13.999 7.756 1.00 96.75 439 LEU A O 1
ATOM 3420 N N . ILE A 1 440 ? -9.557 15.111 9.604 1.00 96.00 440 ILE A N 1
ATOM 3421 C CA . ILE A 1 440 ? -10.774 14.313 9.830 1.00 96.00 440 ILE A CA 1
ATOM 3422 C C . ILE A 1 440 ? -11.694 14.402 8.605 1.00 96.00 440 ILE A C 1
ATOM 3424 O O . ILE A 1 440 ? -12.217 13.388 8.146 1.00 96.00 440 ILE A O 1
ATOM 3428 N N . THR A 1 441 ? -11.856 15.596 8.030 1.00 96.12 441 THR A N 1
ATOM 3429 C CA . THR A 1 441 ? -12.669 15.800 6.821 1.00 96.12 441 THR A CA 1
ATOM 3430 C C . THR A 1 441 ? -12.114 15.017 5.630 1.00 96.12 441 THR A C 1
ATOM 3432 O O . THR A 1 441 ? -12.873 14.353 4.924 1.00 96.12 441 THR A O 1
ATOM 3435 N N . ALA A 1 442 ? -10.797 15.039 5.426 1.00 96.31 442 ALA A N 1
ATOM 3436 C CA . ALA A 1 442 ? -10.135 14.304 4.356 1.00 96.31 442 ALA A CA 1
ATOM 3437 C C . ALA A 1 442 ? -10.231 12.778 4.546 1.00 96.31 442 ALA A C 1
ATOM 3439 O O . ALA A 1 442 ? -10.486 12.064 3.579 1.00 96.31 442 ALA A O 1
ATOM 3440 N N . LEU A 1 443 ? -10.124 12.266 5.777 1.00 96.56 443 LEU A N 1
ATOM 3441 C CA . LEU A 1 443 ? -10.318 10.841 6.087 1.00 96.56 443 LEU A CA 1
ATOM 3442 C C . LEU A 1 443 ? -11.768 10.389 5.850 1.00 96.56 443 LEU A C 1
ATOM 3444 O O . LEU A 1 443 ? -12.005 9.309 5.300 1.00 96.56 443 LEU A O 1
ATOM 3448 N N . MET A 1 444 ? -12.747 11.236 6.184 1.00 95.06 444 MET A N 1
ATOM 3449 C CA . MET A 1 444 ? -14.158 10.995 5.861 1.00 95.06 444 MET A CA 1
ATOM 3450 C C . MET A 1 444 ? -14.410 11.030 4.347 1.00 95.06 444 MET A C 1
ATOM 3452 O O . MET A 1 444 ? -15.139 10.186 3.825 1.00 95.06 444 MET A O 1
ATOM 3456 N N . ALA A 1 445 ? -13.779 11.959 3.622 1.00 96.12 445 ALA A N 1
ATOM 3457 C CA . ALA A 1 445 ? -13.849 12.021 2.163 1.00 96.12 445 ALA A CA 1
ATOM 3458 C C . ALA A 1 445 ? -13.216 10.780 1.516 1.00 96.12 445 ALA A C 1
ATOM 3460 O O . ALA A 1 445 ? -13.813 10.190 0.619 1.00 96.12 445 ALA A O 1
ATOM 3461 N N . PHE A 1 446 ? -12.062 10.327 2.016 1.00 96.06 446 PHE A N 1
ATOM 3462 C CA . PHE A 1 446 ? -11.432 9.075 1.601 1.00 96.06 446 PHE A CA 1
ATOM 3463 C C . PHE A 1 446 ? -12.372 7.881 1.811 1.00 96.06 446 PHE A C 1
ATOM 3465 O O . PHE A 1 446 ? -12.509 7.042 0.920 1.00 96.06 446 PHE A O 1
ATOM 3472 N N . ALA A 1 447 ? -13.071 7.824 2.950 1.00 93.06 447 ALA A N 1
ATOM 3473 C CA . ALA A 1 447 ? -14.064 6.789 3.225 1.00 93.06 447 ALA A CA 1
ATOM 3474 C C . ALA A 1 447 ? -15.214 6.780 2.212 1.00 93.06 447 ALA A C 1
ATOM 3476 O O . ALA A 1 447 ? -15.528 5.726 1.663 1.00 93.06 447 ALA A O 1
ATOM 3477 N N . GLY A 1 448 ? -15.804 7.946 1.937 1.00 93.62 448 GLY A N 1
ATOM 3478 C CA . GLY A 1 448 ? -16.890 8.076 0.965 1.00 93.62 448 GLY A CA 1
ATOM 3479 C C . GLY A 1 448 ? -16.444 7.730 -0.456 1.00 93.62 448 GLY A C 1
ATOM 3480 O O . GLY A 1 448 ? -17.075 6.917 -1.122 1.00 93.62 448 GLY A O 1
ATOM 3481 N N . LEU A 1 449 ? -15.306 8.273 -0.898 1.00 93.25 449 LEU A N 1
ATOM 3482 C CA . LEU A 1 449 ? -14.755 8.001 -2.228 1.00 93.25 449 LEU A CA 1
ATOM 3483 C C . LEU A 1 449 ? -14.381 6.530 -2.414 1.00 93.25 449 LEU A C 1
ATOM 3485 O O . LEU A 1 449 ? -14.535 6.007 -3.514 1.00 93.25 449 LEU A O 1
ATOM 3489 N N . SER A 1 450 ? -13.913 5.846 -1.369 1.00 90.56 450 SER A N 1
ATOM 3490 C CA . SER A 1 450 ? -13.599 4.413 -1.453 1.00 90.56 450 SER A CA 1
ATOM 3491 C C . SER A 1 450 ? -14.846 3.570 -1.730 1.00 90.56 450 SER A C 1
ATOM 3493 O O . SER A 1 450 ? -14.758 2.595 -2.467 1.00 90.56 450 SER A O 1
ATOM 3495 N N . VAL A 1 451 ? -16.004 3.956 -1.186 1.00 90.00 451 VAL A N 1
ATOM 3496 C CA . VAL A 1 451 ? -17.288 3.286 -1.452 1.00 90.00 451 VAL A CA 1
ATOM 3497 C C . VAL A 1 451 ? -17.822 3.627 -2.847 1.00 90.00 451 VAL A C 1
ATOM 3499 O O . VAL A 1 451 ? -18.317 2.750 -3.539 1.00 90.00 451 VAL A O 1
ATOM 3502 N N . GLU A 1 452 ? -17.693 4.878 -3.290 1.00 88.69 452 GLU A N 1
ATOM 3503 C CA . GLU A 1 452 ? -18.253 5.325 -4.578 1.00 88.69 452 GLU A CA 1
ATOM 3504 C C . GLU A 1 452 ? -17.396 4.948 -5.800 1.00 88.69 452 GLU A C 1
ATOM 3506 O O . GLU A 1 452 ? -17.918 4.796 -6.903 1.00 88.69 452 GLU A O 1
ATOM 3511 N N . SER A 1 453 ? -16.071 4.836 -5.641 1.00 85.44 453 SER A N 1
ATOM 3512 C CA . SER A 1 453 ? -15.141 4.677 -6.775 1.00 85.44 453 SER A CA 1
ATOM 3513 C C . SER A 1 453 ? -14.601 3.262 -6.984 1.00 85.44 453 SER A C 1
ATOM 3515 O O . SER A 1 453 ? -14.110 2.972 -8.076 1.00 85.44 453 SER A O 1
ATOM 3517 N N . MET A 1 454 ? -14.670 2.386 -5.977 1.00 85.06 454 MET A N 1
ATOM 3518 C CA . MET A 1 454 ? -14.209 1.000 -6.094 1.00 85.06 454 MET A CA 1
ATOM 3519 C C . MET A 1 454 ? -15.376 0.066 -6.414 1.00 85.06 454 MET A C 1
ATOM 3521 O O . MET A 1 454 ? -16.476 0.219 -5.888 1.00 85.06 454 MET A O 1
ATOM 3525 N N . THR A 1 455 ? -15.134 -0.956 -7.235 1.00 80.94 455 THR A N 1
ATOM 3526 C CA . THR A 1 455 ? -16.081 -2.069 -7.355 1.00 80.94 455 THR A CA 1
ATOM 3527 C C . THR A 1 455 ? -16.115 -2.838 -6.034 1.00 80.94 455 THR A C 1
ATOM 3529 O O . THR A 1 455 ? -15.074 -3.069 -5.415 1.00 80.94 455 THR A O 1
ATOM 3532 N N . HIS A 1 456 ? -17.306 -3.252 -5.593 1.00 78.31 456 HIS A N 1
ATOM 3533 C CA . HIS A 1 456 ? -17.506 -4.049 -4.373 1.00 78.31 456 HIS A CA 1
ATOM 3534 C C . HIS A 1 456 ? -17.079 -5.518 -4.572 1.00 78.31 456 HIS A C 1
ATOM 3536 O O . HIS A 1 456 ? -17.823 -6.458 -4.307 1.00 78.31 456 HIS A O 1
ATOM 3542 N N . GLU A 1 457 ? -15.875 -5.704 -5.098 1.00 84.56 457 GLU A N 1
ATOM 3543 C CA . GLU A 1 457 ? -15.195 -6.981 -5.263 1.00 84.56 457 GLU A CA 1
ATOM 3544 C C . GLU A 1 457 ? -14.193 -7.179 -4.112 1.00 84.56 457 GLU A C 1
ATOM 3546 O O . GLU A 1 457 ? -14.131 -6.388 -3.166 1.00 84.56 457 GLU A O 1
ATOM 3551 N N . ALA A 1 458 ? -13.374 -8.232 -4.183 1.00 86.81 458 ALA A N 1
ATOM 3552 C CA . ALA A 1 458 ? -12.463 -8.622 -3.107 1.00 86.81 458 ALA A CA 1
ATOM 3553 C C . ALA A 1 458 ? -11.551 -7.485 -2.599 1.00 86.81 458 ALA A C 1
ATOM 3555 O O . ALA A 1 458 ? -11.245 -7.435 -1.410 1.00 86.81 458 ALA A O 1
ATOM 3556 N N . GLY A 1 459 ? -11.151 -6.548 -3.467 1.00 89.25 459 GLY A N 1
ATOM 3557 C CA . GLY A 1 459 ? -10.327 -5.401 -3.075 1.00 89.25 459 GLY A CA 1
ATOM 3558 C C . GLY A 1 459 ? -11.034 -4.446 -2.111 1.00 89.25 459 GLY A C 1
ATOM 3559 O O . GLY A 1 459 ? -10.485 -4.114 -1.060 1.00 89.25 459 GLY A O 1
ATOM 3560 N N . TRP A 1 460 ? -12.263 -4.036 -2.436 1.00 92.88 460 TRP A N 1
ATOM 3561 C CA . TRP A 1 460 ? -13.063 -3.183 -1.555 1.00 92.88 460 TRP A CA 1
ATOM 3562 C C . TRP A 1 460 ? -13.448 -3.912 -0.265 1.00 92.88 460 TRP A C 1
ATOM 3564 O O . TRP A 1 460 ? -13.348 -3.328 0.813 1.00 92.88 460 TRP A O 1
ATOM 3574 N N . LEU A 1 461 ? -13.812 -5.198 -0.359 1.00 93.88 461 LEU A N 1
ATOM 3575 C CA . LEU A 1 461 ? -14.153 -6.018 0.807 1.00 93.88 461 LEU A CA 1
ATOM 3576 C C . LEU A 1 461 ? -13.007 -6.042 1.821 1.00 93.88 461 LEU A C 1
ATOM 3578 O O . LEU A 1 461 ? -13.229 -5.788 2.999 1.00 93.88 461 LEU A O 1
ATOM 3582 N N . LEU A 1 462 ? -11.774 -6.283 1.371 1.00 94.75 462 LEU A N 1
ATOM 3583 C CA . LEU A 1 462 ? -10.607 -6.311 2.252 1.00 94.75 462 LEU A CA 1
ATOM 3584 C C . LEU A 1 462 ? -10.289 -4.948 2.865 1.00 94.75 462 LEU A C 1
ATOM 3586 O O . LEU A 1 462 ? -9.974 -4.882 4.054 1.00 94.75 462 LEU A O 1
ATOM 3590 N N . LEU A 1 463 ? -10.408 -3.869 2.088 1.00 96.31 463 LEU A N 1
ATOM 3591 C CA . LEU A 1 463 ? -10.263 -2.510 2.607 1.00 96.31 463 LEU A CA 1
ATOM 3592 C C . LEU A 1 463 ? -11.275 -2.248 3.722 1.00 96.31 463 LEU A C 1
ATOM 3594 O O . LEU A 1 463 ? -10.891 -1.829 4.815 1.00 96.31 463 LEU A O 1
ATOM 3598 N N . ASP A 1 464 ? -12.559 -2.517 3.471 1.00 96.62 464 ASP A N 1
ATOM 3599 C CA . ASP A 1 464 ? -13.608 -2.280 4.459 1.00 96.62 464 ASP A CA 1
ATOM 3600 C C . ASP A 1 464 ? -13.448 -3.198 5.674 1.00 96.62 464 ASP A C 1
ATOM 3602 O O . ASP A 1 464 ? -13.564 -2.730 6.801 1.00 96.62 464 ASP A O 1
ATOM 3606 N N . MET A 1 465 ? -13.084 -4.471 5.487 1.00 96.69 465 MET A N 1
ATOM 3607 C CA . MET A 1 465 ? -12.777 -5.389 6.590 1.00 96.69 465 MET A CA 1
ATOM 3608 C C . MET A 1 465 ? -11.662 -4.853 7.491 1.00 96.69 465 MET A C 1
ATOM 3610 O O . MET A 1 465 ? -11.813 -4.870 8.711 1.00 96.69 465 MET A O 1
ATOM 3614 N N . GLY A 1 466 ? -10.579 -4.326 6.911 1.00 97.62 466 GLY A N 1
ATOM 3615 C CA . GLY A 1 466 ? -9.517 -3.671 7.673 1.00 97.62 466 GLY A CA 1
ATOM 3616 C C . GLY A 1 466 ? -10.056 -2.521 8.525 1.00 97.62 466 GLY A C 1
ATOM 3617 O O . GLY A 1 466 ? -9.761 -2.439 9.716 1.00 97.62 466 GLY A O 1
ATOM 3618 N N . ARG A 1 467 ? -10.935 -1.687 7.956 1.00 97.38 467 ARG A N 1
ATOM 3619 C CA . ARG A 1 467 ? -11.585 -0.598 8.698 1.00 97.38 467 ARG A CA 1
ATOM 3620 C C . ARG A 1 467 ? -12.467 -1.107 9.839 1.00 97.38 467 ARG A C 1
ATOM 3622 O O . ARG A 1 467 ? -12.350 -0.639 10.966 1.00 97.38 467 ARG A O 1
ATOM 3629 N N . ARG A 1 468 ? -13.369 -2.055 9.564 1.00 97.62 468 ARG A N 1
ATOM 3630 C CA . ARG A 1 468 ? -14.308 -2.589 10.570 1.00 97.62 468 ARG A CA 1
ATOM 3631 C C . ARG A 1 468 ? -13.564 -3.228 11.736 1.00 97.62 468 ARG A C 1
ATOM 3633 O O . ARG A 1 468 ? -13.900 -2.955 12.884 1.00 97.62 468 ARG A O 1
ATOM 3640 N N . LEU A 1 469 ? -12.545 -4.032 11.436 1.00 97.94 469 LEU A N 1
ATOM 3641 C CA . LEU A 1 469 ? -11.710 -4.686 12.437 1.00 97.94 469 LEU A CA 1
ATOM 3642 C C . LEU A 1 469 ? -11.022 -3.657 13.337 1.00 97.94 469 LEU A C 1
ATOM 3644 O O . LEU A 1 469 ? -11.155 -3.717 14.557 1.00 97.94 469 LEU A O 1
ATOM 3648 N N . GLU A 1 470 ? -10.328 -2.695 12.731 1.00 97.81 470 GLU A N 1
ATOM 3649 C CA . GLU A 1 470 ? -9.588 -1.685 13.479 1.00 97.81 470 GLU A CA 1
ATOM 3650 C C . GLU A 1 470 ? -10.524 -0.802 14.311 1.00 97.81 470 GLU A C 1
ATOM 3652 O O . GLU A 1 470 ? -10.266 -0.551 15.484 1.00 97.81 470 GLU A O 1
ATOM 3657 N N . ARG A 1 471 ? -11.665 -0.395 13.746 1.00 97.31 471 ARG A N 1
ATOM 3658 C CA . ARG A 1 471 ? -12.675 0.380 14.470 1.00 97.31 471 ARG A CA 1
ATOM 3659 C C . ARG A 1 471 ? -13.212 -0.368 15.685 1.00 97.31 471 ARG A C 1
ATOM 3661 O O . ARG A 1 471 ? -13.368 0.256 16.734 1.00 97.31 471 ARG A O 1
ATOM 3668 N N . SER A 1 472 ? -13.487 -1.670 15.571 1.00 97.88 472 SER A N 1
ATOM 3669 C CA . SER A 1 472 ? -13.894 -2.488 16.720 1.00 97.88 472 SER A CA 1
ATOM 3670 C C . SER A 1 472 ? -12.834 -2.465 17.814 1.00 97.88 472 SER A C 1
ATOM 3672 O O . SER A 1 472 ? -13.157 -2.178 18.962 1.00 97.88 472 SER A O 1
ATOM 3674 N N . GLN A 1 473 ? -11.571 -2.709 17.460 1.00 96.88 473 GLN A N 1
ATOM 3675 C CA . GLN A 1 473 ? -10.462 -2.752 18.416 1.00 96.88 473 GLN A CA 1
ATOM 3676 C C . GLN A 1 473 ? -10.247 -1.401 19.111 1.00 96.88 473 GLN A C 1
ATOM 3678 O O . GLN A 1 473 ? -10.190 -1.346 20.338 1.00 96.88 473 GLN A O 1
ATOM 3683 N N . LEU A 1 474 ? -10.224 -0.303 18.352 1.00 97.06 474 LEU A N 1
ATOM 3684 C CA . LEU A 1 474 ? -10.061 1.049 18.895 1.00 97.06 474 LEU A CA 1
ATOM 3685 C C . LEU A 1 474 ? -11.247 1.462 19.774 1.00 97.06 474 LEU A C 1
ATOM 3687 O O . LEU A 1 474 ? -11.051 2.068 20.823 1.00 97.06 474 LEU A O 1
ATOM 3691 N N . THR A 1 475 ? -12.476 1.102 19.386 1.00 96.94 475 THR A N 1
ATOM 3692 C CA . THR A 1 475 ? -13.677 1.382 20.191 1.00 96.94 475 THR A CA 1
ATOM 3693 C C . THR A 1 475 ? -13.647 0.609 21.506 1.00 96.94 475 THR A C 1
ATOM 3695 O O . THR A 1 475 ? -13.917 1.189 22.553 1.00 96.94 475 THR A O 1
ATOM 3698 N N . MET A 1 476 ? -13.279 -0.676 21.479 1.00 97.25 476 MET A N 1
ATOM 3699 C CA . MET A 1 476 ? -13.146 -1.494 22.688 1.00 97.25 476 MET A CA 1
ATOM 3700 C C . MET A 1 476 ? -12.024 -0.988 23.602 1.00 97.25 476 MET A C 1
ATOM 3702 O O . MET A 1 476 ? -12.255 -0.857 24.800 1.00 97.25 476 MET A O 1
ATOM 3706 N N . SER A 1 477 ? -10.859 -0.629 23.049 1.00 96.88 477 SER A N 1
ATOM 3707 C CA . SER A 1 477 ? -9.755 -0.026 23.815 1.00 96.88 477 SER A CA 1
ATOM 3708 C C . SER A 1 477 ? -10.187 1.290 24.472 1.00 96.88 477 SER A C 1
ATOM 3710 O O . SER A 1 477 ? -10.016 1.479 25.676 1.00 96.88 477 SER A O 1
ATOM 3712 N N . PHE A 1 478 ? -10.866 2.166 23.724 1.00 97.12 478 PHE A N 1
ATOM 3713 C CA . PHE A 1 478 ? -11.362 3.433 24.256 1.00 97.12 478 PHE A CA 1
ATOM 3714 C C . PHE A 1 478 ? -12.415 3.238 25.357 1.00 97.12 478 PHE A C 1
ATOM 3716 O O . PHE A 1 478 ? -12.363 3.926 26.378 1.00 97.12 478 PHE A O 1
ATOM 3723 N N . ILE A 1 479 ? -13.336 2.277 25.201 1.00 96.69 479 ILE A N 1
ATOM 3724 C CA . ILE A 1 479 ? -14.314 1.914 26.240 1.00 96.69 479 ILE A CA 1
ATOM 3725 C C . ILE A 1 479 ? -13.607 1.337 27.470 1.00 96.69 479 ILE A C 1
ATOM 3727 O O . ILE A 1 479 ? -13.930 1.744 28.579 1.00 96.69 479 ILE A O 1
ATOM 3731 N N . GLY A 1 480 ? -12.639 0.433 27.313 1.00 95.81 480 GLY A N 1
ATOM 3732 C CA . GLY A 1 480 ? -11.907 -0.150 28.443 1.00 95.81 480 GLY A CA 1
ATOM 3733 C C . GLY A 1 480 ? -11.097 0.892 29.222 1.00 95.81 480 GLY A C 1
ATOM 3734 O O . GLY A 1 480 ? -11.092 0.897 30.454 1.00 95.81 480 GLY A O 1
ATOM 3735 N N . ALA A 1 481 ? -10.475 1.839 28.518 1.00 95.25 481 ALA A N 1
ATOM 3736 C CA . ALA A 1 481 ? -9.685 2.899 29.136 1.00 95.25 481 ALA A CA 1
ATOM 3737 C C . ALA A 1 481 ? -10.546 3.949 29.862 1.00 95.25 481 ALA A C 1
ATOM 3739 O O . ALA A 1 481 ? -10.158 4.439 30.923 1.00 95.25 481 ALA A O 1
ATOM 3740 N N . THR A 1 482 ? -11.717 4.291 29.312 1.00 95.44 482 THR A N 1
ATOM 3741 C CA . THR A 1 482 ? -12.582 5.351 29.861 1.00 95.44 482 THR A CA 1
ATOM 3742 C C . THR A 1 482 ? -13.705 4.822 30.745 1.00 95.44 482 THR A C 1
ATOM 3744 O O . THR A 1 482 ? -13.978 5.405 31.782 1.00 95.44 482 THR A O 1
ATOM 3747 N N . LEU A 1 483 ? -14.362 3.724 30.387 1.00 94.81 483 LEU A N 1
ATOM 3748 C CA . LEU A 1 483 ? -15.513 3.166 31.106 1.00 94.81 483 LEU A CA 1
ATOM 3749 C C . LEU A 1 483 ? -15.171 1.906 31.911 1.00 94.81 483 LEU A C 1
ATOM 3751 O O . LEU A 1 483 ? -16.030 1.427 32.645 1.00 94.81 483 LEU A O 1
ATOM 3755 N N . GLY A 1 484 ? -13.954 1.367 31.816 1.00 92.88 484 GLY A N 1
ATOM 3756 C CA . GLY A 1 484 ? -13.487 0.283 32.689 1.00 92.88 484 GLY A CA 1
ATOM 3757 C C . GLY A 1 484 ? -13.351 0.726 34.154 1.00 92.88 484 GLY A C 1
ATOM 3758 O O . GLY A 1 484 ? -13.969 0.111 35.026 1.00 92.88 484 GLY A O 1
ATOM 3759 N N . PRO A 1 485 ? -12.613 1.814 34.457 1.00 92.00 485 PRO A N 1
ATOM 3760 C CA . PRO A 1 485 ? -12.501 2.343 35.816 1.00 92.00 485 PRO A CA 1
ATOM 3761 C C . PRO A 1 485 ? -13.821 2.913 36.350 1.00 92.00 485 PRO A C 1
ATOM 3763 O O . PRO A 1 485 ? -14.626 3.489 35.612 1.00 92.00 485 PRO A O 1
ATOM 3766 N N . GLU A 1 486 ? -14.041 2.782 37.654 1.00 90.06 486 GLU A N 1
ATOM 3767 C CA . GLU A 1 486 ? -15.076 3.526 38.365 1.00 90.06 486 GLU A CA 1
ATOM 3768 C C . GLU A 1 486 ? -14.612 4.962 38.614 1.00 90.06 486 GLU A C 1
ATOM 3770 O O . GLU A 1 486 ? -13.470 5.203 39.003 1.00 90.06 486 GLU A O 1
ATOM 3775 N N . HIS A 1 487 ? -15.510 5.916 38.375 1.00 90.44 487 HIS A N 1
ATOM 3776 C CA . HIS A 1 487 ? -15.219 7.345 38.454 1.00 90.44 487 HIS A CA 1
ATOM 3777 C C . HIS A 1 487 ? -16.070 7.998 39.528 1.00 90.44 487 HIS A C 1
ATOM 3779 O O . HIS A 1 487 ? -17.158 7.519 39.842 1.00 90.44 487 HIS A O 1
ATOM 3785 N N . ALA A 1 488 ? -15.600 9.130 40.047 1.00 89.25 488 ALA A N 1
ATOM 3786 C CA . ALA A 1 488 ? -16.397 9.960 40.938 1.00 89.25 488 ALA A CA 1
ATOM 3787 C C . ALA A 1 488 ? -17.683 10.448 40.242 1.00 89.25 488 ALA A C 1
ATOM 3789 O O . ALA A 1 488 ? -17.690 10.705 39.035 1.00 89.25 488 ALA A O 1
ATOM 3790 N N . GLU A 1 489 ? -18.752 10.642 41.021 1.00 87.88 489 GLU A N 1
ATOM 3791 C CA . GLU A 1 489 ? -20.087 11.025 40.530 1.00 87.88 489 GLU A CA 1
ATOM 3792 C C . GLU A 1 489 ? -20.074 12.324 39.701 1.00 87.88 489 GLU A C 1
ATOM 3794 O O . GLU A 1 489 ? -20.845 12.462 38.754 1.00 87.88 489 GLU A O 1
ATOM 3799 N N . ALA A 1 490 ? -19.148 13.245 39.993 1.00 88.38 490 ALA A N 1
ATOM 3800 C CA . ALA A 1 490 ? -18.964 14.484 39.237 1.00 88.38 490 ALA A CA 1
ATOM 3801 C C . ALA A 1 490 ? -18.244 14.288 37.883 1.00 88.38 490 ALA A C 1
ATOM 3803 O O . ALA A 1 490 ? -18.536 14.991 36.919 1.00 88.38 490 ALA A O 1
ATOM 3804 N N . VAL A 1 491 ? -17.325 13.321 37.786 1.00 90.75 491 VAL A N 1
ATOM 3805 C CA . VAL A 1 491 ? -16.499 13.069 36.584 1.00 90.75 491 VAL A CA 1
ATOM 3806 C C . VAL A 1 491 ? -17.246 12.200 35.574 1.00 90.75 491 VAL A C 1
ATOM 3808 O O . VAL A 1 491 ? -17.120 12.371 34.361 1.00 90.75 491 VAL A O 1
ATOM 3811 N N . GLN A 1 492 ? -18.041 11.251 36.067 1.00 91.94 492 GLN A N 1
ATOM 3812 C CA . GLN A 1 492 ? -18.670 10.229 35.239 1.00 91.94 492 GLN A CA 1
ATOM 3813 C C . GLN A 1 492 ? -19.570 10.797 34.120 1.00 91.94 492 GLN A C 1
ATOM 3815 O O . GLN A 1 492 ? -19.425 10.341 32.983 1.00 91.94 492 GLN A O 1
ATOM 3820 N N . PRO A 1 493 ? -20.451 11.793 34.348 1.00 91.94 493 PRO A N 1
ATOM 3821 C CA . PRO A 1 493 ? -21.263 12.372 33.277 1.00 91.94 493 PRO A CA 1
ATOM 3822 C C . PRO A 1 493 ? -20.425 13.068 32.195 1.00 91.94 493 PRO A C 1
ATOM 3824 O O . PRO A 1 493 ? -20.712 12.892 31.009 1.00 91.94 493 PRO A O 1
ATOM 3827 N N . LEU A 1 494 ? -19.369 13.794 32.590 1.00 91.56 494 LEU A N 1
ATOM 3828 C CA . LEU A 1 494 ? -18.447 14.479 31.673 1.00 91.56 494 LEU A CA 1
ATOM 3829 C C . LEU A 1 494 ? -17.724 13.478 30.770 1.00 91.56 494 LEU A C 1
ATOM 3831 O O . LEU A 1 494 ? -17.638 13.662 29.552 1.00 91.56 494 LEU A O 1
ATOM 3835 N N . LEU A 1 495 ? -17.257 12.374 31.359 1.00 92.94 495 LEU A N 1
ATOM 3836 C CA . LEU A 1 495 ? -16.571 11.329 30.617 1.00 92.94 495 LEU A CA 1
ATOM 3837 C C . LEU A 1 495 ? -17.527 10.594 29.669 1.00 92.94 495 LEU A C 1
ATOM 3839 O O . LEU A 1 495 ? -17.168 10.353 28.519 1.00 92.94 495 LEU A O 1
ATOM 3843 N N . LEU A 1 496 ? -18.761 10.296 30.095 1.00 94.75 496 LEU A N 1
ATOM 3844 C CA . LEU A 1 496 ? -19.777 9.692 29.223 1.00 94.75 496 LEU A CA 1
ATOM 3845 C C . LEU A 1 496 ? -20.121 10.598 28.035 1.00 94.75 496 LEU A C 1
ATOM 3847 O O . LEU A 1 496 ? -20.200 10.116 26.902 1.00 94.75 496 LEU A O 1
ATOM 3851 N N . GLU A 1 497 ? -20.303 11.902 28.259 1.00 93.19 497 GLU A N 1
ATOM 3852 C CA . GLU A 1 497 ? -20.533 12.854 27.170 1.00 93.19 497 GLU A CA 1
ATOM 3853 C C . GLU A 1 497 ? -19.333 12.918 26.221 1.00 93.19 497 GLU A C 1
ATOM 3855 O O . GLU A 1 497 ? -19.513 12.859 25.001 1.00 93.19 497 GLU A O 1
ATOM 3860 N N . THR A 1 498 ? -18.114 12.959 26.756 1.00 93.12 498 THR A N 1
ATOM 3861 C CA . THR A 1 498 ? -16.892 12.978 25.947 1.00 93.12 498 THR A CA 1
ATOM 3862 C C . THR A 1 498 ? -16.729 11.706 25.121 1.00 93.12 498 THR A C 1
ATOM 3864 O O . THR A 1 498 ? -16.446 11.780 23.926 1.00 93.12 498 THR A O 1
ATOM 3867 N N . VAL A 1 499 ? -16.993 10.534 25.702 1.00 95.31 499 VAL A N 1
ATOM 3868 C CA . VAL A 1 499 ? -16.971 9.259 24.976 1.00 95.31 499 VAL A CA 1
ATOM 3869 C C . VAL A 1 499 ? -17.980 9.276 23.826 1.00 95.31 499 VAL A C 1
ATOM 3871 O O . VAL A 1 499 ? -17.651 8.898 22.697 1.00 95.31 499 VAL A O 1
ATOM 3874 N N . LEU A 1 500 ? -19.196 9.776 24.063 1.00 95.06 500 LEU A N 1
ATOM 3875 C CA . LEU A 1 500 ? -20.212 9.923 23.021 1.00 95.06 500 LEU A CA 1
ATOM 3876 C C . LEU A 1 500 ? -19.820 10.958 21.953 1.00 95.06 500 LEU A C 1
ATOM 3878 O O . LEU A 1 500 ? -20.173 10.769 20.789 1.00 95.06 500 LEU A O 1
ATOM 3882 N N . ARG A 1 501 ? -19.106 12.035 22.304 1.00 93.50 501 ARG A N 1
ATOM 3883 C CA . ARG A 1 501 ? -18.599 13.043 21.352 1.00 93.50 501 ARG A CA 1
ATOM 3884 C C . ARG A 1 501 ? -17.502 12.469 20.463 1.00 93.50 501 ARG A C 1
ATOM 3886 O O . ARG A 1 501 ? -17.623 12.543 19.243 1.00 93.50 501 ARG A O 1
ATOM 3893 N N . THR A 1 502 ? -16.487 11.840 21.051 1.00 93.00 502 THR A N 1
ATOM 3894 C CA . THR A 1 502 ? -15.352 11.245 20.322 1.00 93.00 502 THR A CA 1
ATOM 3895 C C . THR A 1 502 ? -15.805 10.119 19.395 1.00 93.00 502 THR A C 1
ATOM 3897 O O . THR A 1 502 ? -15.338 10.022 18.260 1.00 93.00 502 THR A O 1
ATOM 3900 N N . THR A 1 503 ? -16.773 9.310 19.837 1.00 92.38 503 THR A N 1
ATOM 3901 C CA . THR A 1 503 ? -17.376 8.242 19.023 1.00 92.38 503 THR A CA 1
ATOM 3902 C C . THR A 1 503 ? -18.523 8.727 18.132 1.00 92.38 503 THR A C 1
ATOM 3904 O O . THR A 1 503 ? -19.113 7.913 17.426 1.00 92.38 503 THR A O 1
ATOM 3907 N N . GLU A 1 504 ? -18.834 10.031 18.110 1.00 91.75 504 GLU A N 1
ATOM 3908 C CA . GLU A 1 504 ? -19.858 10.645 17.246 1.00 91.75 504 GLU A CA 1
ATOM 3909 C C . GLU A 1 504 ? -21.260 10.013 17.403 1.00 91.75 504 GLU A C 1
ATOM 3911 O O . GLU A 1 504 ? -21.986 9.761 16.439 1.00 91.75 504 GLU A O 1
ATOM 3916 N N . ASN A 1 505 ? -21.643 9.756 18.653 1.00 93.81 505 ASN A N 1
ATOM 3917 C CA . ASN A 1 505 ? -22.896 9.122 19.055 1.00 93.81 505 ASN A CA 1
ATOM 3918 C C . ASN A 1 505 ? -23.837 10.046 19.847 1.00 93.81 505 ASN A C 1
ATOM 3920 O O . ASN A 1 505 ? -24.950 9.637 20.178 1.00 93.81 505 ASN A O 1
ATOM 3924 N N . VAL A 1 506 ? -23.453 11.302 20.116 1.00 92.94 506 VAL A N 1
ATOM 3925 C CA . VAL A 1 506 ? -24.240 12.249 20.940 1.00 92.94 506 VAL A CA 1
ATOM 3926 C C . VAL A 1 506 ? -25.672 12.431 20.434 1.00 92.94 506 VAL A C 1
ATOM 3928 O O . VAL A 1 506 ? -26.622 12.362 21.215 1.00 92.94 506 VAL A O 1
ATOM 3931 N N . ILE A 1 507 ? -25.855 12.664 19.130 1.00 90.69 507 ILE A N 1
ATOM 3932 C CA . ILE A 1 507 ? -27.184 12.923 18.551 1.00 90.69 507 ILE A CA 1
ATOM 3933 C C . ILE A 1 507 ? -28.065 11.673 18.656 1.00 90.69 507 ILE A C 1
ATOM 3935 O O . ILE A 1 507 ? -29.224 11.768 19.068 1.00 90.69 507 ILE A O 1
ATOM 3939 N N . THR A 1 508 ? -27.513 10.506 18.316 1.00 91.38 508 THR A N 1
ATOM 3940 C CA . THR A 1 508 ? -28.198 9.209 18.408 1.00 91.38 508 THR A CA 1
ATOM 3941 C C . THR A 1 508 ? -28.606 8.918 19.849 1.00 91.38 508 THR A C 1
ATOM 3943 O O . THR A 1 508 ? -29.767 8.598 20.114 1.00 91.38 508 THR A O 1
ATOM 3946 N N . TYR A 1 509 ? -27.688 9.135 20.792 1.00 92.06 509 TYR A N 1
ATOM 3947 C CA . TYR A 1 509 ? -27.920 8.936 22.214 1.00 92.06 509 TYR A CA 1
ATOM 3948 C C . TYR A 1 509 ? -29.034 9.844 22.750 1.00 92.06 509 TYR A C 1
ATOM 3950 O O . TYR A 1 509 ? -30.005 9.356 23.331 1.00 92.06 509 TYR A O 1
ATOM 3958 N N . ARG A 1 510 ? -28.962 11.159 22.489 1.00 90.69 510 ARG A N 1
ATOM 3959 C CA . ARG A 1 510 ? -29.974 12.133 22.943 1.00 90.69 510 ARG A CA 1
ATOM 3960 C C . ARG A 1 510 ? -31.368 11.817 22.391 1.00 90.69 510 ARG A C 1
ATOM 3962 O O . ARG A 1 510 ? -32.352 11.953 23.116 1.00 90.69 510 ARG A O 1
ATOM 3969 N N . ARG A 1 511 ? -31.467 11.350 21.139 1.00 89.12 511 ARG A N 1
ATOM 3970 C CA . ARG A 1 511 ? -32.745 10.933 20.531 1.00 89.12 511 ARG A CA 1
ATOM 3971 C C . ARG A 1 511 ? -33.329 9.674 21.177 1.00 89.12 511 ARG A C 1
ATOM 3973 O O . ARG A 1 511 ? -34.545 9.607 21.344 1.00 89.12 511 ARG A O 1
ATOM 3980 N N . ARG A 1 512 ? -32.488 8.694 21.520 1.00 88.62 512 ARG A N 1
ATOM 3981 C CA . ARG A 1 512 ? -32.917 7.380 22.028 1.00 88.62 512 ARG A CA 1
ATOM 3982 C C . ARG A 1 512 ? -33.202 7.387 23.533 1.00 88.62 512 ARG A C 1
ATOM 3984 O O . ARG A 1 512 ? -34.253 6.906 23.946 1.00 88.62 512 ARG A O 1
ATOM 3991 N N . TYR A 1 513 ? -32.316 7.985 24.330 1.00 87.31 513 TYR A N 1
ATOM 3992 C CA . TYR A 1 513 ? -32.333 7.903 25.800 1.00 87.31 513 TYR A CA 1
ATOM 3993 C C . TYR A 1 513 ? -32.825 9.179 26.510 1.00 87.31 513 TYR A C 1
ATOM 3995 O O . TYR A 1 513 ? -32.911 9.204 27.734 1.00 87.31 513 TYR A O 1
ATOM 4003 N N . ARG A 1 514 ? -33.200 10.232 25.762 1.00 77.38 514 ARG A N 1
ATOM 4004 C CA . ARG A 1 514 ? -33.868 11.453 26.272 1.00 77.38 514 ARG A CA 1
ATOM 4005 C C . ARG A 1 514 ? -33.195 12.101 27.504 1.00 77.38 514 ARG A C 1
ATOM 4007 O O . ARG A 1 514 ? -33.886 12.586 28.395 1.00 77.38 514 ARG A O 1
ATOM 4014 N N . SER A 1 515 ? -31.860 12.155 27.493 1.00 69.25 515 SER A N 1
ATOM 4015 C CA . SER A 1 515 ? -30.987 12.940 28.396 1.00 69.25 515 SER A CA 1
ATOM 4016 C C . SER A 1 515 ? -30.555 12.325 29.738 1.00 69.25 515 SER A C 1
ATOM 4018 O O . SER A 1 515 ? -29.875 13.013 30.493 1.00 69.25 515 SER A O 1
ATOM 4020 N N . TYR A 1 516 ? -30.844 11.055 30.039 1.00 78.56 516 TYR A N 1
ATOM 4021 C CA . TYR A 1 516 ? -30.261 10.391 31.220 1.00 78.56 516 TYR A CA 1
ATOM 4022 C C . TYR A 1 516 ? -28.940 9.703 30.863 1.00 78.56 516 TYR A C 1
ATOM 4024 O O . TYR A 1 516 ? -28.971 8.630 30.268 1.00 78.56 516 TYR A O 1
ATOM 4032 N N . LEU A 1 517 ? -27.798 10.312 31.211 1.00 88.38 517 LEU A N 1
ATOM 4033 C CA . LEU A 1 517 ? -26.468 9.725 31.000 1.00 88.38 517 LEU A CA 1
ATOM 4034 C C . LEU A 1 517 ? -26.185 8.628 32.032 1.00 88.38 517 LEU A C 1
ATOM 4036 O O . LEU A 1 517 ? -26.045 8.907 33.218 1.00 88.38 517 LEU A O 1
ATOM 4040 N N . HIS A 1 518 ? -26.080 7.381 31.575 1.00 92.12 518 HIS A N 1
ATOM 4041 C CA . HIS A 1 518 ? -25.729 6.235 32.417 1.00 92.12 518 HIS A CA 1
ATOM 4042 C C . HIS A 1 518 ? -24.799 5.272 31.672 1.00 92.12 518 HIS A C 1
ATOM 4044 O O . HIS A 1 518 ? -25.010 5.014 30.484 1.00 92.12 518 HIS A O 1
ATOM 4050 N N . VAL A 1 519 ? -23.818 4.682 32.369 1.00 93.69 519 VAL A N 1
ATOM 4051 C CA . VAL A 1 519 ? -22.823 3.765 31.767 1.00 93.69 519 VAL A CA 1
ATOM 4052 C C . VAL A 1 519 ? -23.506 2.639 31.001 1.00 93.69 519 VAL A C 1
ATOM 4054 O O . VAL A 1 519 ? -23.207 2.449 29.829 1.00 93.69 519 VAL A O 1
ATOM 4057 N N . GLN A 1 520 ? -24.492 1.971 31.607 1.00 94.38 520 GLN A N 1
ATOM 4058 C CA . GLN A 1 520 ? -25.249 0.893 30.957 1.00 94.38 520 GLN A CA 1
ATOM 4059 C C . GLN A 1 520 ? -25.822 1.302 29.589 1.00 94.38 520 GLN A C 1
ATOM 4061 O O . GLN A 1 520 ? -25.661 0.585 28.610 1.00 94.38 520 GLN A O 1
ATOM 4066 N N . THR A 1 521 ? -26.458 2.474 29.495 1.00 94.19 521 THR A N 1
ATOM 4067 C CA . THR A 1 521 ? -27.066 2.946 28.236 1.00 94.19 521 THR A CA 1
ATOM 4068 C C . THR A 1 521 ? -26.031 3.350 27.183 1.00 94.19 521 THR A C 1
ATOM 4070 O O . THR A 1 521 ? -26.297 3.243 25.987 1.00 94.19 521 THR A O 1
ATOM 4073 N N . VAL A 1 522 ? -24.851 3.817 27.610 1.00 95.56 522 VAL A N 1
ATOM 4074 C CA . VAL A 1 522 ? -23.736 4.122 26.704 1.00 95.56 522 VAL A CA 1
ATOM 4075 C C . VAL A 1 522 ? -23.105 2.827 26.195 1.00 95.56 522 VAL A C 1
ATOM 4077 O O . VAL A 1 522 ? -22.884 2.707 24.993 1.00 95.56 522 VAL A O 1
ATOM 4080 N N . LEU A 1 523 ? -22.899 1.834 27.068 1.00 96.00 523 LEU A N 1
ATOM 4081 C CA . LEU A 1 523 ? -22.440 0.499 26.676 1.00 96.00 523 LEU A CA 1
ATOM 4082 C C . LEU A 1 523 ? -23.418 -0.157 25.697 1.00 96.00 523 LEU A C 1
ATOM 4084 O O . LEU A 1 523 ? -22.985 -0.652 24.665 1.00 96.00 523 LEU A O 1
ATOM 4088 N N . ASP A 1 524 ? -24.726 -0.084 25.949 1.00 94.69 524 ASP A N 1
ATOM 4089 C CA . ASP A 1 524 ? -25.747 -0.603 25.030 1.00 94.69 524 ASP A CA 1
ATOM 4090 C C . ASP A 1 524 ? -25.644 0.026 23.629 1.00 94.69 524 ASP A C 1
ATOM 4092 O O . ASP A 1 524 ? -25.609 -0.683 22.622 1.00 94.69 524 ASP A O 1
ATOM 4096 N N . LEU A 1 525 ? -25.486 1.353 23.552 1.00 95.12 525 LEU A N 1
ATOM 4097 C CA . LEU A 1 525 ? -25.358 2.062 22.275 1.00 95.12 525 LEU A CA 1
ATOM 4098 C C . LEU A 1 525 ? -24.053 1.743 21.522 1.00 95.12 525 LEU A C 1
ATOM 4100 O O . LEU A 1 525 ? -24.055 1.684 20.289 1.00 95.12 525 LEU A O 1
ATOM 4104 N N . LEU A 1 526 ? -22.935 1.604 22.239 1.00 96.56 526 LEU A N 1
ATOM 4105 C CA . LEU A 1 526 ? -21.612 1.410 21.636 1.00 96.56 526 LEU A CA 1
ATOM 4106 C C . LEU A 1 526 ? -21.290 -0.061 21.350 1.00 96.56 526 LEU A C 1
ATOM 4108 O O . LEU A 1 526 ? -20.552 -0.348 20.411 1.00 96.56 526 LEU A O 1
ATOM 4112 N N . LEU A 1 527 ? -21.840 -0.996 22.122 1.00 96.88 527 LEU A N 1
ATOM 4113 C CA . LEU A 1 527 ? -21.557 -2.423 21.983 1.00 96.88 527 LEU A CA 1
ATOM 4114 C C . LEU A 1 527 ? -22.658 -3.155 21.209 1.00 96.88 527 LEU A C 1
ATOM 4116 O O . LEU A 1 527 ? -22.332 -3.896 20.284 1.00 96.88 527 LEU A O 1
ATOM 4120 N N . LEU A 1 528 ? -23.937 -2.922 21.535 1.00 95.56 528 LEU A N 1
ATOM 4121 C CA . LEU A 1 528 ? -25.053 -3.799 21.140 1.00 95.56 528 LEU A CA 1
ATOM 4122 C C . LEU A 1 528 ? -26.052 -3.196 20.140 1.00 95.56 528 LEU A C 1
ATOM 4124 O O . LEU A 1 528 ? -26.867 -3.930 19.575 1.00 95.56 528 LEU A O 1
ATOM 4128 N N . ASP A 1 529 ? -26.009 -1.890 19.866 1.00 94.25 529 ASP A N 1
ATOM 4129 C CA . ASP A 1 529 ? -26.935 -1.276 18.908 1.00 94.25 529 ASP A CA 1
ATOM 4130 C C . ASP A 1 529 ? -26.573 -1.619 17.452 1.00 94.25 529 ASP A C 1
ATOM 4132 O O . ASP A 1 529 ? -25.783 -0.931 16.804 1.00 94.25 529 ASP A O 1
ATOM 4136 N N . GLY A 1 530 ? -27.208 -2.654 16.898 1.00 92.50 530 GLY A N 1
ATOM 4137 C CA . GLY A 1 530 ? -27.030 -3.073 15.501 1.00 92.50 530 GLY A CA 1
ATOM 4138 C C . GLY A 1 530 ? -27.503 -2.066 14.445 1.00 92.50 530 GLY A C 1
ATOM 4139 O O . GLY A 1 530 ? -27.249 -2.269 13.262 1.00 92.50 530 GLY A O 1
ATOM 4140 N N . THR A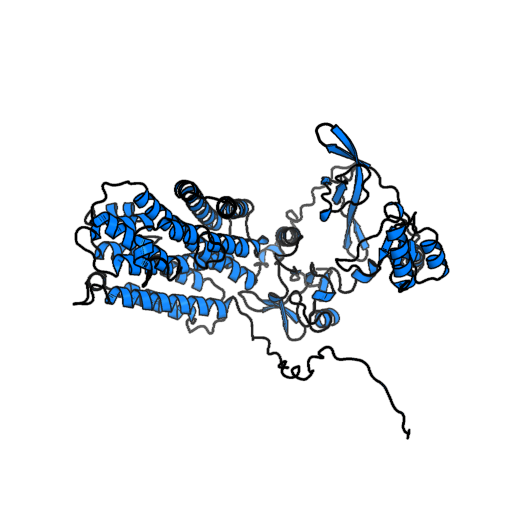 1 531 ? -28.175 -0.975 14.828 1.00 92.44 531 THR A N 1
ATOM 4141 C CA . THR A 1 531 ? -28.537 0.110 13.895 1.00 92.44 531 THR A CA 1
ATOM 4142 C C . THR A 1 531 ? -27.485 1.216 13.834 1.00 92.44 531 THR A C 1
ATOM 4144 O O . THR A 1 531 ? -27.501 2.040 12.919 1.00 92.44 531 THR A O 1
ATOM 4147 N N . ASN A 1 532 ? -26.553 1.228 14.788 1.00 93.88 532 ASN A N 1
ATOM 4148 C CA . ASN A 1 532 ? -25.495 2.216 14.875 1.00 93.88 532 ASN A CA 1
ATOM 4149 C C . ASN A 1 532 ? -24.269 1.772 14.054 1.00 93.88 532 ASN A C 1
ATOM 4151 O O . ASN A 1 532 ? -23.605 0.812 14.437 1.00 93.88 532 ASN A O 1
ATOM 4155 N N . PRO A 1 533 ? -23.871 2.494 12.988 1.00 93.12 533 PRO A N 1
ATOM 4156 C CA . PRO A 1 533 ? -22.735 2.113 12.147 1.00 93.12 533 PRO A CA 1
ATOM 4157 C C . PRO A 1 533 ? -21.371 2.206 12.844 1.00 93.12 533 PRO A C 1
ATOM 4159 O O . PRO A 1 533 ? -20.353 1.881 12.229 1.00 93.12 533 PRO A O 1
ATOM 4162 N N . ARG A 1 534 ? -21.322 2.687 14.092 1.00 92.25 534 ARG A N 1
ATOM 4163 C CA . ARG A 1 534 ? -20.120 2.725 14.931 1.00 92.25 534 ARG A CA 1
ATOM 4164 C C . ARG A 1 534 ? -20.141 1.733 16.090 1.00 92.25 534 ARG A C 1
ATOM 4166 O O . ARG A 1 534 ? -19.126 1.628 16.768 1.00 92.25 534 ARG A O 1
ATOM 4173 N N . SER A 1 535 ? -21.236 1.003 16.311 1.00 96.94 535 SER A N 1
ATOM 4174 C CA . SER A 1 535 ? -21.249 -0.009 17.366 1.00 96.94 535 SER A CA 1
ATOM 4175 C C . SER A 1 535 ? -20.352 -1.192 17.008 1.00 96.94 535 SER A C 1
ATOM 4177 O O . SER A 1 535 ? -20.138 -1.490 15.824 1.00 96.94 535 SER A O 1
ATOM 4179 N N . VAL A 1 536 ? -19.840 -1.875 18.033 1.00 97.81 536 VAL A N 1
ATOM 4180 C CA . VAL A 1 536 ? -18.999 -3.066 17.858 1.00 97.81 536 VAL A CA 1
ATOM 4181 C C . VAL A 1 536 ? -19.794 -4.169 17.160 1.00 97.81 536 VAL A C 1
ATOM 4183 O O . VAL A 1 536 ? -19.314 -4.707 16.165 1.00 97.81 536 VAL A O 1
ATOM 4186 N N . VAL A 1 537 ? -21.040 -4.441 17.573 1.00 97.81 537 VAL A N 1
ATOM 4187 C CA . VAL A 1 537 ? -21.870 -5.470 16.922 1.00 97.81 537 VAL A CA 1
ATOM 4188 C C . VAL A 1 537 ? -22.090 -5.192 15.431 1.00 97.81 537 VAL A C 1
ATOM 4190 O O . VAL A 1 537 ? -21.984 -6.114 14.626 1.00 97.81 537 VAL A O 1
ATOM 4193 N N . TYR A 1 538 ? -22.295 -3.929 15.032 1.00 97.75 538 TYR A N 1
ATOM 4194 C CA . TYR A 1 538 ? -22.442 -3.573 13.619 1.00 97.75 538 TYR A CA 1
ATOM 4195 C C . TYR A 1 538 ? -21.161 -3.859 12.829 1.00 97.75 538 TYR A C 1
ATOM 4197 O O . TYR A 1 538 ? -21.222 -4.358 11.704 1.00 97.75 538 TYR A O 1
ATOM 4205 N N . GLN A 1 539 ? -19.989 -3.563 13.406 1.00 97.94 539 GLN A N 1
ATOM 4206 C CA . GLN A 1 539 ? -18.718 -3.874 12.750 1.00 97.94 539 GLN A CA 1
ATOM 4207 C C . GLN A 1 539 ? -18.551 -5.387 12.564 1.00 97.94 539 GLN A C 1
ATOM 4209 O O . GLN A 1 539 ? -18.155 -5.819 11.482 1.00 97.94 539 GLN A O 1
ATOM 4214 N N . LEU A 1 540 ? -18.870 -6.186 13.592 1.00 97.88 540 LEU A N 1
ATOM 4215 C CA . LEU A 1 540 ? -18.770 -7.648 13.533 1.00 97.88 540 LEU A CA 1
ATOM 4216 C C . LEU A 1 540 ? -19.718 -8.237 12.481 1.00 97.88 540 LEU A C 1
ATOM 4218 O O . LEU A 1 540 ? -19.306 -9.102 11.710 1.00 97.88 540 LEU A O 1
ATOM 4222 N N . ASP A 1 541 ? -20.949 -7.733 12.393 1.00 97.25 541 ASP A N 1
ATOM 4223 C CA . ASP A 1 541 ? -21.925 -8.178 11.394 1.00 97.25 541 ASP A CA 1
ATOM 4224 C C . ASP A 1 541 ? -21.435 -7.896 9.965 1.00 97.25 541 ASP A C 1
ATOM 4226 O O . ASP A 1 541 ? -21.472 -8.778 9.105 1.00 97.25 541 ASP A O 1
ATOM 4230 N N . ARG A 1 542 ? -20.879 -6.702 9.715 1.00 96.44 542 ARG A N 1
ATOM 4231 C CA . ARG A 1 542 ? -20.284 -6.365 8.410 1.00 96.44 542 ARG A CA 1
ATOM 4232 C C . ARG A 1 542 ? -19.060 -7.212 8.085 1.00 96.44 542 ARG A C 1
ATOM 4234 O O . ARG A 1 542 ? -18.930 -7.672 6.954 1.00 96.44 542 ARG A O 1
ATOM 4241 N N . LEU A 1 543 ? -18.193 -7.482 9.061 1.00 96.69 543 LEU A N 1
ATOM 4242 C CA . LEU A 1 543 ? -17.071 -8.408 8.879 1.00 96.69 543 LEU A CA 1
ATOM 4243 C C . LEU A 1 543 ? -17.560 -9.809 8.473 1.00 96.69 543 LEU A C 1
ATOM 4245 O O . LEU A 1 543 ? -16.988 -10.414 7.566 1.00 96.69 543 LEU A O 1
ATOM 4249 N N . GLN A 1 544 ? -18.638 -10.309 9.089 1.00 95.00 544 GLN A N 1
ATOM 4250 C CA . GLN A 1 544 ? -19.222 -11.610 8.746 1.00 95.00 544 GLN A CA 1
ATOM 4251 C C . GLN A 1 544 ? -19.814 -11.622 7.332 1.00 95.00 544 GLN A C 1
ATOM 4253 O O . GLN A 1 544 ? -19.704 -12.627 6.629 1.00 95.00 544 GLN A O 1
ATOM 4258 N N . GLU A 1 545 ? -20.455 -10.534 6.902 1.00 94.12 545 GLU A N 1
ATOM 4259 C CA . GLU A 1 545 ? -20.977 -10.388 5.537 1.00 94.12 545 GLU A CA 1
ATOM 4260 C C . GLU A 1 545 ? -19.863 -10.371 4.485 1.00 94.12 545 GLU A C 1
ATOM 4262 O O . GLU A 1 545 ? -20.006 -11.001 3.433 1.00 94.12 545 GLU A O 1
ATOM 4267 N N . HIS A 1 546 ? -18.752 -9.690 4.770 1.00 93.75 546 HIS A N 1
ATOM 4268 C CA . HIS A 1 546 ? -17.618 -9.593 3.852 1.00 93.75 546 HIS A CA 1
ATOM 4269 C C . HIS A 1 546 ? -16.871 -10.922 3.721 1.00 93.75 546 HIS A C 1
ATOM 4271 O O . HIS A 1 546 ? -16.596 -11.358 2.604 1.00 93.75 546 HIS A O 1
ATOM 4277 N N . LEU A 1 547 ? -16.630 -11.629 4.832 1.00 90.56 547 LEU A N 1
ATOM 4278 C CA . LEU A 1 547 ? -15.999 -12.959 4.821 1.00 90.56 547 LEU A CA 1
ATOM 4279 C C . LEU A 1 547 ? -16.746 -13.973 3.947 1.00 90.56 547 LEU A C 1
ATOM 4281 O O . LEU A 1 547 ? -16.124 -14.777 3.254 1.00 90.56 547 LEU A O 1
ATOM 4285 N N . LYS A 1 548 ? -18.084 -13.928 3.952 1.00 89.38 548 LYS A N 1
ATOM 4286 C CA . LYS A 1 548 ? -18.919 -14.831 3.143 1.00 89.38 548 LYS A CA 1
ATOM 4287 C C . LYS A 1 548 ? -18.748 -14.618 1.637 1.00 89.38 548 LYS A C 1
ATOM 4289 O O . LYS A 1 548 ? -19.077 -15.522 0.872 1.00 89.38 548 LYS A O 1
ATOM 4294 N N . GLN A 1 549 ? -18.290 -13.435 1.227 1.00 89.00 549 GLN A N 1
ATOM 4295 C CA . GLN A 1 549 ? -18.097 -13.053 -0.174 1.00 89.00 549 GLN A CA 1
ATOM 4296 C C . GLN A 1 549 ? -16.667 -13.294 -0.670 1.00 89.00 549 GLN A C 1
ATOM 4298 O O . GLN A 1 549 ? -16.451 -13.327 -1.881 1.00 89.00 549 GLN A O 1
ATOM 4303 N N . LEU A 1 550 ? -15.695 -13.473 0.231 1.00 86.81 550 LEU A N 1
ATOM 4304 C CA . LEU A 1 550 ? -14.330 -13.808 -0.163 1.00 86.81 550 LEU A CA 1
ATOM 4305 C C . LEU A 1 550 ? -14.262 -15.219 -0.777 1.00 86.81 550 LEU A C 1
ATOM 4307 O O . LEU A 1 550 ? -15.039 -16.101 -0.399 1.00 86.81 550 LEU A O 1
ATOM 4311 N N . PRO A 1 551 ? -13.345 -15.456 -1.732 1.00 78.69 551 PRO A N 1
ATOM 4312 C CA . PRO A 1 551 ? -13.166 -16.774 -2.335 1.00 78.69 551 PRO A CA 1
ATOM 4313 C C . PRO A 1 551 ? -12.696 -17.794 -1.288 1.00 78.69 551 PRO A C 1
ATOM 4315 O O . PRO A 1 551 ? -11.746 -17.538 -0.559 1.00 78.69 551 PRO A O 1
ATOM 4318 N N . GLN A 1 552 ? -13.346 -18.962 -1.215 1.00 70.25 552 GLN A N 1
ATOM 4319 C CA . GLN A 1 552 ? -13.044 -19.993 -0.212 1.00 70.25 552 GLN A CA 1
ATOM 4320 C C . GLN A 1 552 ? -12.657 -21.330 -0.866 1.00 70.25 552 GLN A C 1
ATOM 4322 O O . GLN A 1 552 ? -13.409 -21.868 -1.682 1.00 70.25 552 GLN A O 1
ATOM 4327 N N . GLU A 1 553 ? -11.536 -21.927 -0.447 1.00 59.41 553 GLU A N 1
ATOM 4328 C CA . GLU A 1 553 ? -11.196 -23.329 -0.741 1.00 59.41 553 GLU A CA 1
ATOM 4329 C C . GLU A 1 553 ? -12.028 -24.260 0.168 1.00 59.41 553 GLU A C 1
ATOM 4331 O O . GLU A 1 553 ? -11.619 -24.630 1.267 1.00 59.41 553 GLU A O 1
ATOM 4336 N N . ARG A 1 554 ? -13.261 -24.602 -0.232 1.00 58.97 554 ARG A N 1
ATOM 4337 C CA . ARG A 1 554 ? -14.196 -25.346 0.639 1.00 58.97 554 ARG A CA 1
ATOM 4338 C C . ARG A 1 554 ? -14.116 -26.868 0.502 1.00 58.97 554 ARG A C 1
ATOM 4340 O O . ARG A 1 554 ? -14.376 -27.429 -0.560 1.00 58.97 554 ARG A O 1
ATOM 4347 N N . LEU A 1 555 ? -14.008 -27.536 1.654 1.00 53.66 555 LEU A N 1
ATOM 4348 C CA . LEU A 1 555 ? -14.802 -28.735 1.952 1.00 53.66 555 LEU A CA 1
ATOM 4349 C C . LEU A 1 555 ? -16.158 -28.251 2.497 1.00 53.66 555 LEU A C 1
ATOM 4351 O O . LEU A 1 555 ? -16.203 -27.620 3.548 1.00 53.66 555 LEU A O 1
ATOM 4355 N N . ALA A 1 556 ? -17.252 -28.526 1.783 1.00 58.00 556 ALA A N 1
ATOM 4356 C CA . ALA A 1 556 ? -18.561 -27.853 1.867 1.00 58.00 556 ALA A CA 1
ATOM 4357 C C . ALA A 1 556 ? -19.313 -27.837 3.226 1.00 58.00 556 ALA A C 1
ATOM 4359 O O . ALA A 1 556 ? -20.445 -27.366 3.276 1.00 58.00 556 ALA A O 1
ATOM 4360 N N . TYR A 1 557 ? -18.731 -28.330 4.324 1.00 67.44 557 TYR A N 1
ATOM 4361 C CA . TYR A 1 557 ? -19.440 -28.567 5.590 1.00 67.44 557 TYR A CA 1
ATOM 4362 C C . TYR A 1 557 ? -18.793 -27.949 6.842 1.00 67.44 557 TYR A C 1
ATOM 4364 O O . TYR A 1 557 ? -19.311 -28.159 7.937 1.00 67.44 557 TYR A O 1
ATOM 4372 N N . ARG A 1 558 ? -17.666 -27.226 6.742 1.00 78.00 558 ARG A N 1
ATOM 4373 C CA . ARG A 1 558 ? -16.995 -26.616 7.911 1.00 78.00 558 ARG A CA 1
ATOM 4374 C C . ARG A 1 558 ? -16.702 -25.135 7.684 1.00 78.00 558 ARG A C 1
ATOM 4376 O O . ARG A 1 558 ? -16.286 -24.764 6.594 1.00 78.00 558 ARG A O 1
ATOM 4383 N N . LEU A 1 559 ? -16.892 -24.337 8.736 1.00 83.75 559 LEU A N 1
ATOM 4384 C CA . LEU A 1 559 ? -16.488 -22.930 8.778 1.00 83.75 559 LEU A CA 1
ATOM 4385 C C . LEU A 1 559 ? -14.959 -22.803 8.828 1.00 83.75 559 LEU A C 1
ATOM 4387 O O . LEU A 1 559 ? -14.285 -23.618 9.475 1.00 83.75 559 LEU A O 1
ATOM 4391 N N . GLY A 1 560 ? -14.436 -21.753 8.193 1.00 85.00 560 GLY A N 1
ATOM 4392 C CA . GLY A 1 560 ? -13.029 -21.349 8.285 1.00 85.00 560 GLY A CA 1
ATOM 4393 C C . GLY A 1 560 ? -12.600 -21.031 9.725 1.00 85.00 560 GLY A C 1
ATOM 4394 O O . GLY A 1 560 ? -13.419 -20.969 10.646 1.00 85.00 560 GLY A O 1
ATOM 4395 N N . ARG A 1 561 ? -11.297 -20.846 9.972 1.00 89.50 561 ARG A N 1
ATOM 4396 C CA . ARG A 1 561 ? -10.825 -20.442 11.315 1.00 89.50 561 ARG A CA 1
ATOM 4397 C C . ARG A 1 561 ? -11.298 -19.022 11.634 1.00 89.50 561 ARG A C 1
ATOM 4399 O O . ARG A 1 561 ? -11.845 -18.794 12.704 1.00 89.50 561 ARG A O 1
ATOM 4406 N N . GLU A 1 562 ? -11.138 -18.119 10.680 1.00 90.81 562 GLU A N 1
ATOM 4407 C CA . GLU A 1 562 ? -11.567 -16.726 10.712 1.00 90.81 562 GLU A CA 1
ATOM 4408 C C . GLU A 1 562 ? -13.083 -16.578 10.920 1.00 90.81 562 GLU A C 1
ATOM 4410 O O . GLU A 1 562 ? -13.513 -15.769 11.737 1.00 90.81 562 GLU A O 1
ATOM 4415 N N . GLU A 1 563 ? -13.896 -17.410 10.259 1.00 91.06 563 GLU A N 1
ATOM 4416 C CA . GLU A 1 563 ? -15.357 -17.401 10.416 1.00 91.06 563 GLU A CA 1
ATOM 4417 C C . GLU A 1 563 ? -15.783 -17.889 11.805 1.00 91.06 563 GLU A C 1
ATOM 4419 O O . GLU A 1 563 ? -16.709 -17.333 12.392 1.00 91.06 563 GLU A O 1
ATOM 4424 N N . ARG A 1 564 ? -15.110 -18.915 12.348 1.00 93.06 564 ARG A N 1
ATOM 4425 C CA . ARG A 1 564 ? -15.394 -19.433 13.696 1.00 93.06 564 ARG A CA 1
ATOM 4426 C C . ARG A 1 564 ? -15.069 -18.410 14.777 1.00 93.06 564 ARG A C 1
ATOM 4428 O O . ARG A 1 564 ? -15.924 -18.167 15.618 1.00 93.06 564 ARG A O 1
ATOM 4435 N N . LEU A 1 565 ? -13.887 -17.793 14.714 1.00 95.75 565 LEU A N 1
ATOM 4436 C CA . LEU A 1 565 ? -13.464 -16.761 15.668 1.00 95.75 565 LEU A CA 1
ATOM 4437 C C . LEU A 1 565 ? -14.422 -15.563 15.656 1.00 95.75 565 LEU A C 1
ATOM 4439 O O . LEU A 1 565 ? -14.820 -15.062 16.703 1.00 95.75 565 LEU A O 1
ATOM 4443 N N . LEU A 1 566 ? -14.855 -15.134 14.468 1.00 95.38 566 LEU A N 1
ATOM 4444 C CA . LEU A 1 566 ? -15.793 -14.022 14.351 1.00 95.38 566 LEU A CA 1
ATOM 4445 C C . LEU A 1 566 ? -17.220 -14.388 14.798 1.00 95.38 566 LEU A C 1
ATOM 4447 O O . LEU A 1 566 ? -17.946 -13.537 15.316 1.00 95.38 566 LEU A O 1
ATOM 4451 N N . LEU A 1 567 ? -17.648 -15.636 14.590 1.00 95.56 567 LEU A N 1
ATOM 4452 C CA . LEU A 1 567 ? -18.922 -16.136 15.110 1.00 95.56 567 LEU A CA 1
ATOM 4453 C C . LEU A 1 567 ? -18.908 -16.199 16.641 1.00 95.56 567 LEU A C 1
ATOM 4455 O O . LEU A 1 567 ? -19.893 -15.813 17.265 1.00 95.56 567 LEU A O 1
ATOM 4459 N N . GLU A 1 568 ? -17.801 -16.650 17.227 1.00 97.12 568 GLU A N 1
ATOM 4460 C CA . GLU A 1 568 ? -17.579 -16.683 18.673 1.00 97.12 568 GLU A CA 1
ATOM 4461 C C . GLU A 1 568 ? -17.651 -15.274 19.270 1.00 97.12 568 GLU A C 1
ATOM 4463 O O . GLU A 1 568 ? -18.515 -15.027 20.109 1.00 97.12 568 GLU A O 1
ATOM 4468 N N . ALA A 1 569 ? -16.881 -14.322 18.730 1.00 97.19 569 ALA A N 1
ATOM 4469 C CA . ALA A 1 569 ? -16.901 -12.926 19.171 1.00 97.19 569 ALA A CA 1
ATOM 4470 C C . ALA A 1 569 ? -18.299 -12.285 19.065 1.00 97.19 569 ALA A C 1
ATOM 4472 O O . ALA A 1 569 ? -18.761 -11.606 19.981 1.00 97.19 569 ALA A O 1
ATOM 4473 N N . SER A 1 570 ? -19.013 -12.515 17.956 1.00 96.50 570 SER A N 1
ATOM 4474 C CA . SER A 1 570 ? -20.380 -11.997 17.776 1.00 96.50 570 SER A CA 1
ATOM 4475 C C . SER A 1 570 ? -21.368 -12.626 18.764 1.00 96.50 570 SER A C 1
ATOM 4477 O O . SER A 1 570 ? -22.258 -11.945 19.271 1.00 96.50 570 SER A O 1
ATOM 4479 N N . THR A 1 571 ? -21.211 -13.919 19.058 1.00 96.69 571 THR A N 1
ATOM 4480 C CA . THR A 1 571 ? -22.082 -14.638 19.994 1.00 96.69 571 THR A CA 1
ATOM 4481 C C . THR A 1 571 ? -21.850 -14.171 21.425 1.00 96.69 571 THR A C 1
ATOM 4483 O O . THR A 1 571 ? -22.817 -13.846 22.106 1.00 96.69 571 THR A O 1
ATOM 4486 N N . GLU A 1 572 ? -20.594 -14.078 21.863 1.00 96.00 572 GLU A N 1
ATOM 4487 C CA . GLU A 1 572 ? -20.227 -13.561 23.184 1.00 96.00 572 GLU A CA 1
ATOM 4488 C C . GLU A 1 572 ? -20.789 -12.155 23.404 1.00 96.00 572 GLU A C 1
ATOM 4490 O O . GLU A 1 572 ? -21.500 -11.917 24.380 1.00 96.00 572 GLU A O 1
ATOM 4495 N N . LEU A 1 573 ? -20.574 -11.253 22.441 1.00 95.56 573 LEU A N 1
ATOM 4496 C CA . LEU A 1 573 ? -21.081 -9.888 22.517 1.00 95.56 573 LEU A CA 1
ATOM 4497 C C . LEU A 1 573 ? -22.613 -9.856 22.633 1.00 95.56 573 LEU A C 1
ATOM 4499 O O . LEU A 1 573 ? -23.155 -9.136 23.464 1.00 95.56 573 LEU A O 1
ATOM 4503 N N . ARG A 1 574 ? -23.335 -10.659 21.843 1.00 95.50 574 ARG A N 1
ATOM 4504 C CA . ARG A 1 574 ? -24.812 -10.686 21.854 1.00 95.50 574 ARG A CA 1
ATOM 4505 C C . ARG A 1 574 ? -25.417 -11.343 23.093 1.00 95.50 574 ARG A C 1
ATOM 4507 O O . ARG A 1 574 ? -26.582 -11.083 23.384 1.00 95.50 574 ARG A O 1
ATOM 4514 N N . LEU A 1 575 ? -24.670 -12.212 23.769 1.00 95.12 575 LEU A N 1
ATOM 4515 C CA . LEU A 1 575 ? -25.094 -12.850 25.016 1.00 95.12 575 LEU A CA 1
ATOM 4516 C C . LEU A 1 575 ? -24.777 -11.998 26.251 1.00 95.12 575 LEU A C 1
ATOM 4518 O O . LEU A 1 575 ? -25.252 -12.326 27.335 1.00 95.12 575 LEU A O 1
ATOM 4522 N N . SER A 1 576 ? -23.993 -10.928 26.094 1.00 94.31 576 SER A N 1
ATOM 4523 C CA . SER A 1 576 ? -23.625 -10.040 27.192 1.00 94.31 576 SER A CA 1
ATOM 4524 C C . SER A 1 576 ? -24.813 -9.224 27.715 1.00 94.31 576 SER A C 1
ATOM 4526 O O . SER A 1 576 ? -25.670 -8.774 26.950 1.00 94.31 576 SER A O 1
ATOM 4528 N N . ASP A 1 577 ? -24.845 -9.006 29.031 1.00 93.88 577 ASP A N 1
ATOM 4529 C CA . ASP A 1 577 ? -25.813 -8.128 29.689 1.00 93.88 577 ASP A CA 1
ATOM 4530 C C . ASP A 1 577 ? -25.127 -6.817 30.090 1.00 93.88 577 ASP A C 1
ATOM 4532 O O . ASP A 1 577 ? -24.258 -6.779 30.963 1.00 93.88 577 ASP A O 1
ATOM 4536 N N . THR A 1 578 ? -25.535 -5.707 29.474 1.00 91.81 578 THR A N 1
ATOM 4537 C CA . THR A 1 578 ? -24.968 -4.381 29.764 1.00 91.81 578 THR A CA 1
ATOM 4538 C C . THR A 1 578 ? -25.188 -3.938 31.207 1.00 91.81 578 THR A C 1
ATOM 4540 O O . THR A 1 578 ? -24.422 -3.114 31.711 1.00 91.81 578 THR A O 1
ATOM 4543 N N . GLY A 1 579 ? -26.207 -4.471 31.884 1.00 91.81 579 GLY A N 1
ATOM 4544 C CA . GLY A 1 579 ? -26.441 -4.272 33.307 1.00 91.81 579 GLY A CA 1
ATOM 4545 C C . GLY A 1 579 ? -25.313 -4.860 34.146 1.00 91.81 579 GLY A C 1
ATOM 4546 O O . GLY A 1 579 ? -24.757 -4.142 34.976 1.00 91.81 579 GLY A O 1
ATOM 4547 N N . GLU A 1 580 ? -24.922 -6.109 33.887 1.00 92.44 580 GLU A N 1
ATOM 4548 C CA . GLU A 1 580 ? -23.796 -6.770 34.564 1.00 92.44 580 GLU A CA 1
ATOM 4549 C C . GLU A 1 580 ? -22.463 -6.094 34.223 1.00 92.44 580 GLU A C 1
ATOM 4551 O O . GLU A 1 580 ? -21.678 -5.787 35.118 1.00 92.44 580 GLU A O 1
ATOM 4556 N N . LEU A 1 581 ? -22.244 -5.755 32.948 1.00 93.19 581 LEU A N 1
ATOM 4557 C CA . LEU A 1 581 ? -21.027 -5.066 32.500 1.00 93.19 581 LEU A CA 1
ATOM 4558 C C . LEU A 1 581 ? -20.863 -3.667 33.116 1.00 93.19 581 LEU A C 1
ATOM 4560 O O . LEU A 1 581 ? -19.749 -3.157 33.215 1.00 93.19 581 LEU A O 1
ATOM 4564 N N . SER A 1 582 ? -21.961 -3.016 33.510 1.00 91.94 582 SER A N 1
ATOM 4565 C CA . SER A 1 582 ? -21.917 -1.675 34.103 1.00 91.94 582 SER A CA 1
ATOM 4566 C C . SER A 1 582 ? -21.565 -1.660 35.596 1.00 91.94 582 SER A C 1
ATOM 4568 O O . SER A 1 582 ? -21.248 -0.589 36.124 1.00 91.94 582 SER A O 1
ATOM 4570 N N . GLN A 1 583 ? -21.600 -2.818 36.265 1.00 89.88 583 GLN A N 1
ATOM 4571 C CA . GLN A 1 583 ? -21.364 -2.943 37.703 1.00 89.88 583 GLN A CA 1
ATOM 4572 C C . GLN A 1 583 ? -19.869 -3.005 38.032 1.00 89.88 583 GLN A C 1
ATOM 4574 O O . GLN A 1 583 ? -19.096 -3.732 37.406 1.00 89.88 583 GLN A O 1
ATOM 4579 N N . SER A 1 584 ? -19.464 -2.251 39.054 1.00 86.00 584 SER A N 1
ATOM 4580 C CA . SER A 1 584 ? -18.114 -2.330 39.611 1.00 86.00 584 SER A CA 1
ATOM 4581 C C . SER A 1 584 ? -17.940 -3.587 40.455 1.00 86.00 584 SER A C 1
ATOM 4583 O O . SER A 1 584 ? -18.830 -3.966 41.220 1.00 86.00 584 SER A O 1
ATOM 4585 N N . SER A 1 585 ? -16.767 -4.209 40.359 1.00 85.44 585 SER A N 1
ATOM 4586 C CA . SER A 1 585 ? -16.418 -5.338 41.221 1.00 85.44 585 SER A CA 1
ATOM 4587 C C . SER A 1 585 ? -15.997 -4.849 42.616 1.00 85.44 585 SER A C 1
ATOM 4589 O O . SER A 1 585 ? -15.294 -3.837 42.725 1.00 85.44 585 SER A O 1
ATOM 4591 N N . PRO A 1 586 ? -16.420 -5.518 43.709 1.00 77.31 586 PRO A N 1
ATOM 4592 C CA . PRO A 1 586 ? -16.137 -5.053 45.063 1.00 77.31 586 PRO A CA 1
ATOM 4593 C C . PRO A 1 586 ? -14.629 -4.951 45.336 1.00 77.31 586 PRO A C 1
ATOM 4595 O O . PRO A 1 586 ? -13.926 -5.957 45.364 1.00 77.31 586 PRO A O 1
ATOM 4598 N N . GLY A 1 587 ? -14.141 -3.735 45.592 1.00 75.19 587 GLY A N 1
ATOM 4599 C CA . GLY A 1 587 ? -12.771 -3.484 46.050 1.00 75.19 587 GLY A CA 1
ATOM 4600 C C . GLY A 1 587 ? -11.709 -3.289 44.963 1.00 75.19 587 GLY A C 1
ATOM 4601 O O . GLY A 1 587 ? -10.601 -2.892 45.314 1.00 75.19 587 GLY A O 1
ATOM 4602 N N . SER A 1 588 ? -12.016 -3.498 43.676 1.00 78.75 588 SER A N 1
ATOM 4603 C CA . SER A 1 588 ? -11.061 -3.240 42.582 1.00 78.75 588 SER A CA 1
ATOM 4604 C C . SER A 1 588 ? -11.212 -1.864 41.930 1.00 78.75 588 SER A C 1
ATOM 4606 O O . SER A 1 588 ? -10.297 -1.418 41.239 1.00 78.75 588 SER A O 1
ATOM 4608 N N . GLY A 1 589 ? -12.338 -1.170 42.151 1.00 84.19 589 GLY A N 1
ATOM 4609 C CA . GLY A 1 589 ? -12.612 0.139 41.536 1.00 84.19 589 GLY A CA 1
ATOM 4610 C C . GLY A 1 589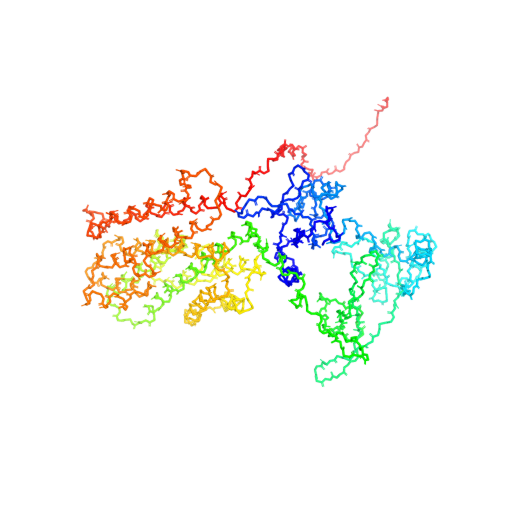 ? -12.687 0.078 40.006 1.00 84.19 589 GLY A C 1
ATOM 4611 O O . GLY A 1 589 ? -12.498 1.088 39.329 1.00 84.19 589 GLY A O 1
ATOM 4612 N N . ARG A 1 590 ? -12.914 -1.118 39.448 1.00 91.56 590 ARG A N 1
ATOM 4613 C CA . ARG A 1 590 ? -13.029 -1.384 38.014 1.00 91.56 590 ARG A CA 1
ATOM 4614 C C . ARG A 1 590 ? -14.225 -2.284 37.726 1.00 91.56 590 ARG A C 1
ATOM 4616 O O . ARG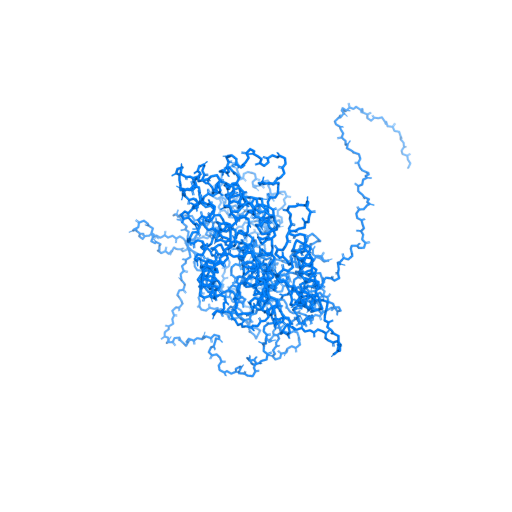 A 1 590 ? -14.677 -3.066 38.567 1.00 91.56 590 ARG A O 1
ATOM 4623 N N . ARG A 1 591 ? -14.718 -2.196 36.497 1.00 93.56 591 ARG A N 1
ATOM 4624 C CA . ARG A 1 591 ? -15.754 -3.066 35.938 1.00 93.56 591 ARG A CA 1
ATOM 4625 C C . ARG A 1 591 ? -15.094 -4.302 35.323 1.00 93.56 591 ARG A C 1
ATOM 4627 O O . ARG A 1 591 ? -14.983 -4.410 34.106 1.00 93.56 591 ARG A O 1
ATOM 4634 N N . GLU A 1 592 ? -14.639 -5.232 36.165 1.00 92.38 592 GLU A N 1
ATOM 4635 C CA . GLU A 1 592 ? -13.943 -6.457 35.720 1.00 92.38 592 GLU A CA 1
ATOM 4636 C C . GLU A 1 592 ? -14.712 -7.287 34.675 1.00 92.38 592 GLU A C 1
ATOM 4638 O O . GLU A 1 592 ? -14.066 -7.755 33.736 1.00 92.38 592 GLU A O 1
ATOM 4643 N N . PRO A 1 593 ? -16.056 -7.443 34.744 1.00 93.56 593 PRO A N 1
ATOM 4644 C CA . PRO A 1 593 ? -16.798 -8.147 33.697 1.00 93.56 593 PRO A CA 1
ATOM 4645 C C . PRO A 1 593 ? -16.664 -7.480 32.321 1.00 93.56 593 PRO A C 1
ATOM 4647 O O . PRO A 1 593 ? -16.521 -8.166 31.310 1.00 93.56 593 PRO A O 1
ATOM 4650 N N . LEU A 1 594 ? -16.663 -6.141 32.284 1.00 95.44 594 LEU A N 1
ATOM 4651 C CA . LEU A 1 594 ? -16.443 -5.368 31.064 1.00 95.44 594 LEU A CA 1
ATOM 4652 C C . LEU A 1 594 ? -15.011 -5.534 30.561 1.00 95.44 594 LEU A C 1
ATOM 4654 O O . LEU A 1 594 ? -14.822 -5.884 29.400 1.00 95.44 594 LEU A O 1
ATOM 4658 N N . ASP A 1 595 ? -14.018 -5.327 31.425 1.00 94.31 595 ASP A N 1
ATOM 4659 C CA . ASP A 1 595 ? -12.606 -5.453 31.053 1.00 94.31 595 ASP A CA 1
ATOM 4660 C C . ASP A 1 595 ? -12.285 -6.862 30.517 1.00 94.31 595 ASP A C 1
ATOM 4662 O O . ASP A 1 595 ? -11.628 -6.997 29.485 1.00 94.31 595 ASP A O 1
ATOM 4666 N N . GLY A 1 596 ? -12.796 -7.913 31.172 1.00 94.94 596 GLY A N 1
ATOM 4667 C CA . GLY A 1 596 ? -12.598 -9.304 30.763 1.00 94.94 596 GLY A CA 1
ATOM 4668 C C . GLY A 1 596 ? -13.211 -9.621 29.399 1.00 94.94 596 GLY A C 1
ATOM 4669 O O . GLY A 1 596 ? -12.534 -10.193 28.543 1.00 94.94 596 GLY A O 1
ATOM 4670 N N . MET A 1 597 ? -14.458 -9.197 29.165 1.00 96.62 597 MET A N 1
ATOM 4671 C CA . MET A 1 597 ? -15.123 -9.381 27.871 1.00 96.62 597 MET A CA 1
ATOM 4672 C C . MET A 1 597 ? -14.404 -8.606 26.758 1.00 96.62 597 MET A C 1
ATOM 4674 O O . MET A 1 597 ? -14.144 -9.153 25.689 1.00 96.62 597 MET A O 1
ATOM 4678 N N . LEU A 1 598 ? -14.042 -7.339 26.992 1.00 97.38 598 LEU A N 1
ATOM 4679 C CA . LEU A 1 598 ? -13.336 -6.529 25.994 1.00 97.38 598 LEU A CA 1
ATOM 4680 C C . LEU A 1 598 ? -11.966 -7.124 25.643 1.00 97.38 598 LEU A C 1
ATOM 4682 O O . LEU A 1 598 ? -11.605 -7.154 24.467 1.00 97.38 598 LEU A O 1
ATOM 4686 N N . ALA A 1 599 ? -11.224 -7.627 26.635 1.00 96.31 599 ALA A N 1
ATOM 4687 C CA . ALA A 1 599 ? -9.935 -8.278 26.417 1.00 96.31 599 ALA A CA 1
ATOM 4688 C C . ALA A 1 599 ? -10.072 -9.567 25.592 1.00 96.31 599 ALA A C 1
ATOM 4690 O O . ALA A 1 599 ? -9.302 -9.781 24.653 1.00 96.31 599 ALA A O 1
ATOM 4691 N N . HIS A 1 600 ? -11.072 -10.401 25.892 1.00 97.69 600 HIS A N 1
ATOM 4692 C CA . HIS A 1 600 ? -11.312 -11.633 25.143 1.00 97.69 600 HIS A CA 1
ATOM 4693 C C . HIS A 1 600 ? -11.763 -11.353 23.701 1.00 97.69 600 HIS A C 1
ATOM 4695 O O . HIS A 1 600 ? -11.198 -11.907 22.757 1.00 97.69 600 HIS A O 1
ATOM 4701 N N . LEU A 1 601 ? -12.690 -10.409 23.500 1.00 97.75 601 LEU A N 1
ATOM 4702 C CA . LEU A 1 601 ? -13.101 -9.969 22.164 1.00 97.75 601 LEU A CA 1
ATOM 4703 C C . LEU A 1 601 ? -11.925 -9.395 21.360 1.00 97.75 601 LEU A C 1
ATOM 4705 O O . LEU A 1 601 ? -11.792 -9.695 20.172 1.00 97.75 601 LEU A O 1
ATOM 4709 N N . ALA A 1 602 ? -11.053 -8.598 21.985 1.00 96.56 602 ALA A N 1
ATOM 4710 C CA . ALA A 1 602 ? -9.851 -8.081 21.334 1.00 96.56 602 ALA A CA 1
ATOM 4711 C C . ALA A 1 602 ? -8.917 -9.217 20.879 1.00 96.56 602 ALA A C 1
ATOM 4713 O O . ALA A 1 602 ? -8.475 -9.207 19.728 1.00 96.56 602 ALA A O 1
ATOM 4714 N N . GLN A 1 603 ? -8.700 -10.230 21.728 1.00 97.56 603 GLN A N 1
ATOM 4715 C CA . GLN A 1 603 ? -7.911 -11.414 21.384 1.00 97.56 603 GLN A CA 1
ATOM 4716 C C . GLN A 1 603 ? -8.520 -12.190 20.206 1.00 97.56 603 GLN A C 1
ATOM 4718 O O . GLN A 1 603 ? -7.806 -12.523 19.259 1.00 97.56 603 GLN A O 1
ATOM 4723 N N . LEU A 1 604 ? -9.833 -12.448 20.221 1.00 97.94 604 LEU A N 1
ATOM 4724 C CA . LEU A 1 604 ? -10.521 -13.150 19.130 1.00 97.94 604 LEU A CA 1
ATOM 4725 C C . LEU A 1 604 ? -10.373 -12.411 17.792 1.00 97.94 604 LEU A C 1
ATOM 4727 O O . LEU A 1 604 ? -10.147 -13.039 16.753 1.00 97.94 604 LEU A O 1
ATOM 4731 N N . LEU A 1 605 ? -10.466 -11.077 17.807 1.00 97.12 605 LEU A N 1
ATOM 4732 C CA . LEU A 1 605 ? -10.277 -10.245 16.618 1.00 97.12 605 LEU A CA 1
ATOM 4733 C C . LEU A 1 605 ? -8.826 -10.240 16.118 1.00 97.12 605 LEU A C 1
ATOM 4735 O O . LEU A 1 605 ? -8.607 -10.294 14.906 1.00 97.12 605 LEU A O 1
ATOM 4739 N N . ASP A 1 606 ? -7.839 -10.237 17.014 1.00 96.19 606 ASP A N 1
ATOM 4740 C CA . ASP A 1 606 ? -6.427 -10.354 16.635 1.00 96.19 606 ASP A CA 1
ATOM 4741 C C . ASP A 1 606 ? -6.109 -11.724 16.028 1.00 96.19 606 ASP A C 1
ATOM 4743 O O . ASP A 1 606 ? -5.467 -11.809 14.976 1.00 96.19 606 ASP A O 1
ATOM 4747 N N . GLU A 1 607 ? -6.604 -12.808 16.628 1.00 96.50 607 GLU A N 1
ATOM 4748 C CA . GLU A 1 607 ? -6.454 -14.155 16.076 1.00 96.50 607 GLU A CA 1
ATOM 4749 C C . GLU A 1 607 ? -7.153 -14.303 14.719 1.00 96.50 607 GLU A C 1
ATOM 4751 O O . GLU A 1 607 ? -6.640 -14.973 13.816 1.00 96.50 607 GLU A O 1
ATOM 4756 N N . MET A 1 608 ? -8.305 -13.653 14.545 1.00 95.06 608 MET A N 1
ATOM 4757 C CA . MET A 1 608 ? -9.033 -13.625 13.280 1.00 95.06 608 MET A CA 1
ATOM 4758 C C . MET A 1 608 ? -8.241 -12.873 12.204 1.00 95.06 608 MET A C 1
ATOM 4760 O O . MET A 1 608 ? -8.112 -13.370 11.082 1.00 95.06 608 MET A O 1
ATOM 4764 N N . ALA A 1 609 ? -7.634 -11.735 12.548 1.00 94.50 609 ALA A N 1
ATOM 4765 C CA . ALA A 1 609 ? -6.762 -10.985 11.648 1.00 94.50 609 ALA A CA 1
ATOM 4766 C C . ALA A 1 609 ? -5.523 -11.797 11.234 1.00 94.50 609 ALA A C 1
ATOM 4768 O O . ALA A 1 609 ? -5.139 -11.798 10.065 1.00 94.50 609 ALA A O 1
ATOM 4769 N N . GLN A 1 610 ? -4.919 -12.540 12.167 1.00 92.88 610 GLN A N 1
ATOM 4770 C CA . GLN A 1 610 ? -3.814 -13.453 11.862 1.00 92.88 610 GLN A CA 1
ATOM 4771 C C . GLN A 1 610 ? -4.257 -14.600 10.943 1.00 92.88 610 GLN A C 1
ATOM 4773 O O . GLN A 1 610 ? -3.540 -14.950 10.005 1.00 92.88 610 GLN A O 1
ATOM 4778 N N . ALA A 1 611 ? -5.445 -15.167 11.176 1.00 91.00 611 ALA A N 1
ATOM 4779 C CA . ALA A 1 611 ? -6.013 -16.202 10.316 1.00 91.00 611 ALA A CA 1
ATOM 4780 C C . ALA A 1 611 ? -6.269 -15.685 8.889 1.00 91.00 611 ALA A C 1
ATOM 4782 O O . ALA A 1 611 ? -5.949 -16.387 7.930 1.00 91.00 611 ALA A O 1
ATOM 4783 N N . LEU A 1 612 ? -6.757 -14.447 8.736 1.00 89.94 612 LEU A N 1
ATOM 4784 C CA . LEU A 1 612 ? -6.886 -13.798 7.428 1.00 89.94 612 LEU A CA 1
ATOM 4785 C C . LEU A 1 612 ? -5.541 -13.687 6.707 1.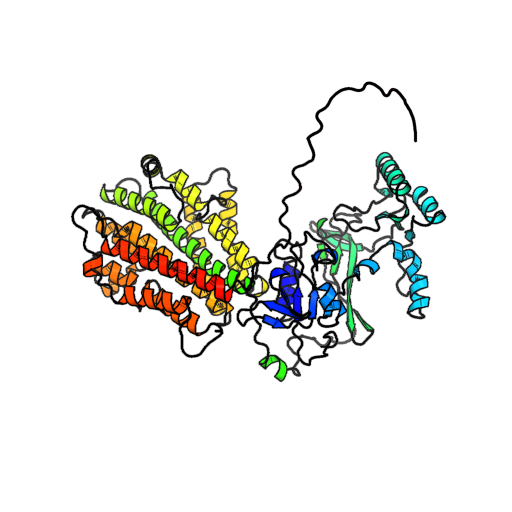00 89.94 612 LEU A C 1
ATOM 4787 O O . LEU A 1 612 ? -5.432 -14.072 5.543 1.00 89.94 612 LEU A O 1
ATOM 4791 N N . THR A 1 613 ? -4.509 -13.211 7.404 1.00 88.94 613 THR A N 1
ATOM 4792 C CA . THR A 1 613 ? -3.165 -13.074 6.833 1.00 88.94 613 THR A CA 1
ATOM 4793 C C . THR A 1 613 ? -2.621 -14.407 6.332 1.00 88.94 613 THR A C 1
ATOM 4795 O O . THR A 1 613 ? -2.076 -14.480 5.231 1.00 88.94 613 THR A O 1
ATOM 4798 N N . LEU A 1 614 ? -2.805 -15.479 7.101 1.00 85.81 614 LEU A N 1
ATOM 4799 C CA . LEU A 1 614 ? -2.341 -16.811 6.720 1.00 85.81 614 LEU A CA 1
ATOM 4800 C C . LEU A 1 614 ? -3.119 -17.398 5.537 1.00 85.81 614 LEU A C 1
ATOM 4802 O O . LEU A 1 614 ? -2.505 -18.017 4.676 1.00 85.81 614 LEU A O 1
ATOM 4806 N N . ASN A 1 615 ? -4.437 -17.203 5.483 1.00 84.50 615 ASN A N 1
ATOM 4807 C CA . ASN A 1 615 ? -5.282 -17.839 4.470 1.00 84.50 615 ASN A CA 1
ATOM 4808 C C . ASN A 1 615 ? -5.311 -17.075 3.137 1.00 84.50 615 ASN A C 1
ATOM 4810 O O . ASN A 1 615 ? -5.416 -17.696 2.082 1.00 84.50 615 ASN A O 1
ATOM 4814 N N . TYR A 1 616 ? -5.224 -15.742 3.170 1.00 83.25 616 TYR A N 1
ATOM 4815 C CA . TYR A 1 616 ? -5.465 -14.896 1.993 1.00 83.25 616 TYR A CA 1
ATOM 4816 C C . TYR A 1 616 ? -4.218 -14.133 1.516 1.00 83.25 616 TYR A C 1
ATOM 4818 O O . TYR A 1 616 ? -4.060 -13.900 0.311 1.00 83.25 616 TYR A O 1
ATOM 4826 N N . PHE A 1 617 ? -3.318 -13.742 2.426 1.00 84.88 617 PHE A N 1
ATOM 4827 C CA . PHE A 1 617 ? -2.161 -12.897 2.089 1.00 84.88 617 PHE A CA 1
ATOM 4828 C C . PHE A 1 617 ? -0.878 -13.716 1.905 1.00 84.88 617 PHE A C 1
ATOM 4830 O O . PHE A 1 617 ? -0.102 -13.467 0.981 1.00 84.88 617 PHE A O 1
ATOM 4837 N N . SER A 1 618 ? -0.676 -14.745 2.729 1.00 72.94 618 SER A N 1
ATOM 4838 C CA . SER A 1 618 ? 0.503 -15.604 2.674 1.00 72.94 618 SER A CA 1
ATOM 4839 C C . SER A 1 618 ? 0.237 -16.900 1.905 1.00 72.94 618 SER A C 1
ATOM 4841 O O . SER A 1 618 ? -0.247 -17.881 2.454 1.00 72.94 618 SER A O 1
ATOM 4843 N N . HIS A 1 619 ? 0.679 -16.963 0.646 1.00 61.41 619 HIS A N 1
ATOM 4844 C CA . HIS A 1 619 ? 0.846 -18.243 -0.075 1.00 61.41 619 HIS A CA 1
ATOM 4845 C C . HIS A 1 619 ? 2.230 -18.873 0.158 1.00 61.41 619 HIS A C 1
ATOM 4847 O O . HIS A 1 619 ? 2.687 -19.727 -0.612 1.00 61.41 619 HIS A O 1
ATOM 4853 N N . ALA A 1 620 ? 2.946 -18.422 1.191 1.00 47.06 620 ALA A N 1
ATOM 4854 C CA . ALA A 1 620 ? 4.276 -18.906 1.503 1.00 47.06 620 ALA A CA 1
ATOM 4855 C C . ALA A 1 620 ? 4.196 -20.230 2.275 1.00 47.06 620 ALA A C 1
ATOM 4857 O O . ALA A 1 620 ? 4.012 -20.257 3.489 1.00 47.06 620 ALA A O 1
ATOM 4858 N N . GLN A 1 621 ? 4.500 -21.336 1.593 1.00 38.91 621 GLN A N 1
ATOM 4859 C CA . GLN A 1 621 ? 5.479 -22.222 2.216 1.00 38.91 621 GLN A CA 1
ATOM 4860 C C . GLN A 1 621 ? 6.771 -21.411 2.298 1.00 38.91 621 GLN A C 1
ATOM 4862 O O . GLN A 1 621 ? 7.302 -20.985 1.271 1.00 38.91 621 GLN A O 1
ATOM 4867 N N . VAL A 1 622 ? 7.207 -21.116 3.523 1.00 29.39 622 VAL A N 1
ATOM 4868 C CA . VAL A 1 622 ? 8.465 -20.417 3.797 1.00 29.39 622 VAL A CA 1
ATOM 4869 C C . VAL A 1 622 ? 9.569 -21.104 2.984 1.00 29.39 622 VAL A C 1
ATOM 4871 O O . VAL A 1 622 ? 9.740 -22.316 3.134 1.00 29.39 622 VAL A O 1
ATOM 4874 N N . PRO A 1 623 ? 10.307 -20.390 2.113 1.00 36.09 623 PRO A N 1
ATOM 4875 C CA . PRO A 1 623 ? 11.435 -20.982 1.417 1.00 36.09 623 PRO A CA 1
ATOM 4876 C C . PRO A 1 623 ? 12.442 -21.467 2.462 1.00 36.09 623 PRO A C 1
ATOM 4878 O O . PRO A 1 623 ? 13.085 -20.670 3.147 1.00 36.09 623 PRO A O 1
ATOM 4881 N N . HIS A 1 624 ? 12.569 -22.781 2.623 1.00 30.95 624 HIS A N 1
ATOM 4882 C CA . HIS A 1 624 ? 13.625 -23.340 3.450 1.00 30.95 624 HIS A CA 1
ATOM 4883 C C . HIS A 1 624 ? 14.957 -23.138 2.730 1.00 30.95 624 HIS A C 1
ATOM 4885 O O . HIS A 1 624 ? 15.218 -23.726 1.681 1.00 30.95 624 HIS A O 1
ATOM 4891 N N . ARG A 1 625 ? 15.822 -22.302 3.310 1.00 30.45 625 ARG A N 1
ATOM 4892 C CA . ARG A 1 625 ? 17.246 -22.296 2.974 1.00 30.45 625 ARG A CA 1
ATOM 4893 C C . ARG A 1 625 ? 17.811 -23.670 3.341 1.00 30.45 625 ARG A C 1
ATOM 4895 O O . ARG A 1 625 ? 17.930 -23.986 4.519 1.00 30.45 625 ARG A O 1
ATOM 4902 N N . LEU A 1 626 ? 18.176 -24.466 2.338 1.00 39.22 626 LEU A N 1
ATOM 4903 C CA . LEU A 1 626 ? 18.835 -25.766 2.529 1.00 39.22 626 LEU A CA 1
ATOM 4904 C C . LEU A 1 626 ? 20.301 -25.643 2.988 1.00 39.22 626 LEU A C 1
ATOM 4906 O O . LEU A 1 626 ? 20.942 -26.655 3.251 1.00 39.22 626 LEU A O 1
ATOM 4910 N N . VAL A 1 627 ? 20.831 -24.422 3.120 1.00 36.44 627 VAL A N 1
ATOM 4911 C CA . VAL A 1 627 ? 22.180 -24.170 3.637 1.00 36.44 627 VAL A CA 1
ATOM 4912 C C . VAL A 1 627 ? 22.113 -23.087 4.712 1.00 36.44 627 VAL A C 1
ATOM 4914 O O . VAL A 1 627 ? 21.827 -21.921 4.426 1.00 36.44 627 VAL A O 1
ATOM 4917 N N . SER A 1 628 ? 22.371 -23.471 5.964 1.00 31.88 628 SER A N 1
ATOM 4918 C CA . SER A 1 628 ? 22.672 -22.522 7.034 1.00 31.88 628 SER A CA 1
ATOM 4919 C C . SER A 1 628 ? 24.055 -21.934 6.779 1.00 31.88 628 SER A C 1
ATOM 4921 O O . SER A 1 628 ? 25.028 -22.680 6.665 1.00 31.88 628 SER A O 1
ATOM 4923 N N . ALA A 1 629 ? 24.162 -20.608 6.730 1.00 39.72 629 ALA A N 1
ATOM 4924 C CA . ALA A 1 629 ? 25.440 -19.917 6.829 1.00 39.72 629 ALA A CA 1
ATOM 4925 C C . ALA A 1 629 ? 26.003 -20.117 8.247 1.00 39.72 629 ALA A C 1
ATOM 4927 O O . ALA A 1 629 ? 25.830 -19.284 9.128 1.00 39.72 629 ALA A O 1
ATOM 4928 N N . ALA A 1 630 ? 26.623 -21.270 8.467 1.00 36.88 630 ALA A N 1
ATOM 4929 C CA . ALA A 1 630 ? 27.395 -21.614 9.649 1.00 36.88 630 ALA A CA 1
ATOM 4930 C C . ALA A 1 630 ? 28.700 -22.254 9.164 1.00 36.88 630 ALA A C 1
ATOM 4932 O O . ALA A 1 630 ? 28.881 -23.459 9.272 1.00 36.88 630 ALA A O 1
ATOM 4933 N N . GLN A 1 631 ? 29.546 -21.439 8.527 1.00 35.53 631 GLN A N 1
ATOM 4934 C CA . GLN A 1 631 ? 30.980 -21.668 8.298 1.00 35.53 631 GLN A CA 1
ATOM 4935 C C . GLN A 1 631 ? 31.586 -20.409 7.650 1.00 35.53 631 GLN A C 1
ATOM 4937 O O . GLN A 1 631 ? 32.047 -20.412 6.514 1.00 35.53 631 GLN A O 1
ATOM 4942 N N . ALA A 1 632 ? 31.530 -19.292 8.374 1.00 34.47 632 ALA A N 1
ATOM 4943 C CA . ALA A 1 632 ? 32.299 -18.087 8.053 1.00 34.47 632 ALA A CA 1
ATOM 4944 C C . ALA A 1 632 ? 32.933 -17.450 9.305 1.00 34.47 632 ALA A C 1
ATOM 4946 O O . ALA A 1 632 ? 33.323 -16.291 9.265 1.00 34.47 632 ALA A O 1
ATOM 4947 N N . ASP A 1 633 ? 33.087 -18.219 10.389 1.00 33.28 633 ASP A N 1
ATOM 4948 C CA . ASP A 1 633 ? 33.896 -17.846 11.554 1.00 33.28 633 ASP A CA 1
ATOM 4949 C C . ASP A 1 633 ? 35.168 -18.694 11.544 1.00 33.28 633 ASP A C 1
ATOM 4951 O O . ASP A 1 633 ? 35.221 -19.802 12.074 1.00 33.28 633 ASP A O 1
ATOM 4955 N N . GLY A 1 634 ? 36.184 -18.201 10.841 1.00 32.12 634 GLY A N 1
ATOM 4956 C CA . GLY A 1 634 ? 37.446 -18.921 10.683 1.00 32.12 634 GLY A CA 1
ATOM 4957 C C . GLY A 1 634 ? 38.534 -18.163 9.931 1.00 32.12 634 GLY A C 1
ATOM 4958 O O . GLY A 1 634 ? 39.401 -18.797 9.341 1.00 32.12 634 GLY A O 1
ATOM 4959 N N . LEU A 1 635 ? 38.506 -16.827 9.923 1.00 29.58 635 LEU A N 1
ATOM 4960 C CA . LEU A 1 635 ? 39.614 -16.013 9.419 1.00 29.58 635 LEU A CA 1
ATOM 4961 C C . LEU A 1 635 ? 39.970 -14.953 10.474 1.00 29.58 635 LEU A C 1
ATOM 4963 O O . LEU A 1 635 ? 39.156 -14.068 10.738 1.00 29.58 635 LEU A O 1
ATOM 4967 N N . PRO A 1 636 ? 41.144 -15.047 11.127 1.00 29.41 636 PRO A N 1
ATOM 4968 C CA . PRO A 1 636 ? 41.530 -14.115 12.176 1.00 29.41 636 PRO A CA 1
ATOM 4969 C C . PRO A 1 636 ? 41.893 -12.745 11.592 1.00 29.41 636 PRO A C 1
ATOM 4971 O O . PRO A 1 636 ? 42.544 -12.634 10.552 1.00 29.41 636 PRO A O 1
ATOM 4974 N N . ALA A 1 637 ? 41.480 -11.697 12.305 1.00 28.89 637 ALA A N 1
ATOM 4975 C CA . ALA A 1 637 ? 41.830 -10.312 12.035 1.00 28.89 637 ALA A CA 1
ATOM 4976 C C . ALA A 1 637 ? 43.357 -10.117 12.053 1.00 28.89 637 ALA A C 1
ATOM 4978 O O . ALA A 1 637 ? 44.006 -10.326 13.078 1.00 28.89 637 ALA A O 1
ATOM 4979 N N . ALA A 1 638 ? 43.931 -9.692 10.926 1.00 27.12 638 ALA A N 1
ATOM 4980 C CA . ALA A 1 638 ? 45.334 -9.305 10.850 1.00 27.12 638 ALA A CA 1
ATOM 4981 C C . ALA A 1 638 ? 45.504 -7.862 11.353 1.00 27.12 638 ALA A C 1
ATOM 4983 O O . ALA A 1 638 ? 45.187 -6.891 10.664 1.00 27.12 638 ALA A O 1
ATOM 4984 N N . THR A 1 639 ? 45.996 -7.742 12.582 1.00 27.91 639 THR A N 1
ATOM 4985 C CA . THR A 1 639 ? 46.543 -6.524 13.178 1.00 27.91 639 THR A CA 1
ATOM 4986 C C . THR A 1 639 ? 47.909 -6.177 12.573 1.00 27.91 639 THR A C 1
ATOM 4988 O O . THR A 1 639 ? 48.712 -7.045 12.237 1.00 27.91 639 THR A O 1
ATOM 4991 N N . ASN A 1 640 ? 48.171 -4.873 12.455 1.00 28.78 640 ASN A N 1
ATOM 4992 C CA . ASN A 1 640 ? 49.457 -4.279 12.084 1.00 28.78 640 ASN A CA 1
ATOM 4993 C C . ASN A 1 640 ? 50.635 -4.856 12.893 1.00 28.78 640 ASN A C 1
ATOM 4995 O O . ASN A 1 640 ? 50.621 -4.799 14.122 1.00 28.78 640 ASN A O 1
ATOM 4999 N N . GLY A 1 641 ? 51.700 -5.290 12.209 1.00 26.67 641 GLY A N 1
ATOM 5000 C CA . GLY A 1 641 ? 52.947 -5.715 12.851 1.00 26.67 641 GLY A CA 1
ATOM 5001 C C . GLY A 1 641 ? 54.097 -5.977 11.873 1.00 26.67 641 GLY A C 1
ATOM 5002 O O . GLY A 1 641 ? 54.186 -7.048 11.297 1.00 26.67 641 GLY A O 1
ATOM 5003 N N . ALA A 1 642 ? 54.948 -4.962 11.707 1.00 26.55 642 ALA A N 1
ATOM 5004 C CA . ALA A 1 642 ? 56.375 -4.963 11.352 1.00 26.55 642 ALA A CA 1
ATOM 5005 C C . ALA A 1 642 ? 56.999 -6.104 10.501 1.00 26.55 642 ALA A C 1
ATOM 5007 O O . ALA A 1 642 ? 57.123 -7.254 10.907 1.00 26.55 642 ALA A O 1
ATOM 5008 N N . LEU A 1 643 ? 57.585 -5.675 9.377 1.00 27.36 643 LEU A N 1
ATOM 5009 C CA . LEU A 1 643 ? 58.623 -6.339 8.576 1.00 27.36 643 LEU A CA 1
ATOM 5010 C C . LEU A 1 643 ? 59.800 -6.903 9.402 1.00 27.36 643 LEU A C 1
ATOM 5012 O O . LEU A 1 643 ? 60.421 -6.136 10.142 1.00 27.36 643 LEU A O 1
ATOM 5016 N N . LYS A 1 644 ? 60.204 -8.163 9.141 1.00 26.28 644 LYS A N 1
ATOM 5017 C CA . LYS A 1 644 ? 61.608 -8.642 8.985 1.00 26.28 644 LYS A CA 1
ATOM 5018 C C . LYS A 1 644 ? 61.672 -10.144 8.586 1.00 26.28 644 LYS A C 1
ATOM 5020 O O . LYS A 1 644 ? 60.632 -10.789 8.612 1.00 26.28 644 LYS A O 1
ATOM 5025 N N . PRO A 1 645 ? 62.811 -10.667 8.076 1.00 28.41 645 PRO A N 1
ATOM 5026 C CA . PRO A 1 645 ? 62.900 -11.241 6.734 1.00 28.41 645 PRO A CA 1
ATOM 5027 C C . PRO A 1 645 ? 63.032 -12.773 6.679 1.00 28.41 645 PRO A C 1
ATOM 5029 O O . PRO A 1 645 ? 63.279 -13.444 7.674 1.00 28.41 645 PRO A O 1
ATOM 5032 N N . ILE A 1 646 ? 62.886 -13.270 5.450 1.00 31.75 646 ILE A N 1
ATOM 5033 C CA . ILE A 1 646 ? 63.045 -14.647 4.971 1.00 31.75 646 ILE A CA 1
ATOM 5034 C C . ILE A 1 646 ? 64.487 -15.146 5.172 1.00 31.75 646 ILE A C 1
ATOM 5036 O O . ILE A 1 646 ? 65.425 -14.444 4.794 1.00 31.75 646 ILE A O 1
ATOM 5040 N N . GLU A 1 647 ? 64.640 -16.389 5.640 1.00 26.47 647 GLU A N 1
ATOM 5041 C CA . GLU A 1 647 ? 65.825 -17.219 5.381 1.00 26.47 647 GLU A CA 1
ATOM 5042 C C . GLU A 1 647 ? 65.445 -18.537 4.668 1.00 26.47 647 GLU A C 1
ATOM 5044 O O . GLU A 1 647 ? 64.306 -18.993 4.803 1.00 26.47 647 GLU A O 1
ATOM 5049 N N . PRO A 1 648 ? 66.357 -19.112 3.856 1.00 30.73 648 PRO A N 1
ATOM 5050 C CA . PRO A 1 648 ? 66.034 -20.047 2.778 1.00 30.73 648 PRO A CA 1
ATOM 5051 C C . PRO A 1 648 ? 66.412 -21.508 3.095 1.00 30.73 648 PRO A C 1
ATOM 5053 O O . PRO A 1 648 ? 67.451 -21.757 3.698 1.00 30.73 648 PRO A O 1
ATOM 5056 N N . GLY A 1 649 ? 65.635 -22.487 2.611 1.00 27.03 649 GLY A N 1
ATOM 5057 C CA . GLY A 1 649 ? 66.034 -23.900 2.699 1.00 27.03 649 GLY A CA 1
ATOM 5058 C C . GLY A 1 649 ? 65.047 -24.913 2.109 1.00 27.03 649 GLY A C 1
ATOM 5059 O O . GLY A 1 649 ? 64.129 -25.327 2.801 1.00 27.03 649 GLY A O 1
ATOM 5060 N N . GLU A 1 650 ? 65.316 -25.295 0.853 1.00 26.89 650 GLU A N 1
ATOM 5061 C CA . GLU A 1 650 ? 65.104 -26.619 0.215 1.00 26.89 650 GLU A CA 1
ATOM 5062 C C . GLU A 1 650 ? 63.661 -27.164 0.140 1.00 26.89 650 GLU A C 1
ATOM 5064 O O . GLU A 1 650 ? 63.098 -27.662 1.104 1.00 26.89 650 GLU A O 1
ATOM 5069 N N . ILE A 1 651 ? 62.941 -27.002 -0.977 1.00 32.88 651 ILE A N 1
ATOM 5070 C CA . ILE A 1 651 ? 63.056 -27.766 -2.241 1.00 32.88 651 ILE A CA 1
ATOM 5071 C C . ILE A 1 651 ? 63.048 -29.288 -2.031 1.00 32.88 651 ILE A C 1
ATOM 5073 O O . ILE A 1 651 ? 64.092 -29.910 -1.851 1.00 32.88 651 ILE A O 1
ATOM 5077 N N . SER A 1 652 ? 61.863 -29.867 -2.228 1.00 32.41 652 SER A N 1
ATOM 5078 C CA . SER A 1 652 ? 61.649 -31.077 -3.031 1.00 32.41 652 SER A CA 1
ATOM 5079 C C . SER A 1 652 ? 60.268 -31.017 -3.667 1.00 32.41 652 SER A C 1
ATOM 5081 O O . SER A 1 652 ? 59.314 -30.790 -2.886 1.00 32.41 652 SER A O 1
#